Protein AF-0000000074023210 (afdb_homodimer)

Nearest PDB structures (foldseek):
  3cjd-assembly1_A  TM=9.613E-01  e=3.964E-14  Jannaschia sp. CCS1
  3cjd-assembly1_B  TM=9.545E-01  e=5.756E-14  Jannaschia sp. CCS1
  3on2-assembly3_C  TM=7.967E-01  e=5.246E-06  Rhodococcus jostii RHA1
  2f07-assembly1_B  TM=7.717E-01  e=1.251E-04  Bacillus subtilis subsp. subtilis str. 168
  7n4z-assembly2_B  TM=6.404E-01  e=1.139E-04  Salmonella enterica subsp. enterica serovar Typhimurium

pLDDT: mean 90.9, std 11.93, range [29.55, 98.38]

Secondary structure (DSSP, 8-state):
-HHHHHHHHHHHHHHHHHHHHHHHHHH-GGG--HHHHHHHHTS-HHHHHHHSSSHHHHHHHHHHHHHHHHHHHHHHHHHTS-S-HHHHHHHHHHHHHHHHHHTHHHHHHHHH----TTPPPPHHHHHHHHHHHHHHHHHHHHH-TTS-HHHHHHHHHHHHHHHHHHHHHHHSTTT----GGGHHHHHHHHHHHHH------/-HHHHHHHHHHHHHHHHHHHHHHHHHH-GGG--HHHHHHHHTS-HHHHHHHSSSHHHHHHHHHHHHHHHHHHHHHHHHHTS-S-HHHHHHHHHHHHHHHHHHTHHHHHHHHH----TTPPPPHHHHHHHHHHHHHHHHHHHHH-TTS-HHHHHHHHHHHHHHHHHHHHHHHSTTTS---GGGHHHHHHHHHHHHH------

Solvent-accessible surface area (backbone atoms only — not comparable to full-atom values): 21715 Å² total; per-residue (Å²): 106,75,62,55,56,51,50,51,49,51,51,48,46,52,48,47,37,53,52,48,42,52,44,20,51,75,63,22,55,92,64,66,45,66,67,60,49,19,59,76,62,71,50,58,60,66,53,52,42,71,70,25,84,42,69,62,57,45,49,50,53,33,39,51,53,49,48,50,53,50,48,50,48,29,52,59,49,52,72,81,44,64,87,49,41,65,55,40,54,42,44,37,50,44,36,49,44,53,47,37,68,76,36,40,35,52,48,47,37,67,72,61,63,81,66,63,86,91,50,73,74,54,67,74,59,51,49,57,57,49,55,54,47,51,67,49,38,54,35,45,50,68,73,44,65,84,54,50,73,66,54,44,53,45,48,36,52,32,49,50,25,18,52,48,16,38,44,53,38,34,71,37,71,74,67,55,84,46,58,67,84,47,48,59,55,32,52,42,52,53,51,53,31,36,59,39,57,50,54,78,121,107,75,62,56,55,50,49,51,49,52,52,48,46,53,46,48,37,55,52,48,42,52,44,20,51,74,64,22,56,92,64,68,46,66,65,60,48,17,59,75,61,72,49,56,60,66,54,52,43,71,70,25,85,44,70,61,57,44,49,51,56,33,39,51,53,49,47,50,53,50,47,49,47,31,53,59,48,50,70,82,43,64,88,48,42,65,56,41,53,43,44,36,50,44,35,48,45,51,47,38,68,76,36,41,35,51,49,48,39,66,71,60,62,81,64,64,86,91,49,73,73,55,68,73,59,51,49,57,56,50,57,55,48,51,68,49,38,55,34,45,49,68,74,43,65,84,54,50,72,67,54,45,53,44,48,36,53,33,50,51,24,18,54,48,17,38,45,50,40,34,69,38,72,74,65,60,84,48,57,65,86,47,47,60,56,31,53,41,52,54,51,51,32,37,60,41,58,49,55,79,120

Radius of gyration: 23.67 Å; Cα contacts (8 Å, |Δi|>4): 442; chains: 2; bounding box: 84×63×40 Å

InterPro domains:
  IPR001647 DNA-binding HTH domain, TetR-type [PS50977] (10-70)
  IPR009057 Homedomain-like superfamily [SSF46689] (5-82)
  IPR036271 Tetracyclin repressor-like, C-terminal domain superfamily [SSF48498] (84-194)

Foldseek 3Di:
DVVVVVVVLVVLLVLLLVQQLVCLQVPAPVPDDLVVSCVSSVHDSVSCCVSPVDVLRSLLVNLLVLLVVLVVQLVVQQPPFDPQLLRSQLSSLVSNLVSCLVRVRSNVSNPPRDDPPPDDDDPVSVVSVVVSLVSQLVSLCVLCVPDDPVRSSVVSVVLVVVSVVLSVQQSVVVHDPDHSVCSSVVNSVVSVVVSPPPPPD/DVVVVVVVLVVLLVLLLVLQLVCLQVPAPVPDDLVVSCVSSVHDSVSCCVSPVDVLRSLLVNLLVLLVVLVVQLVVQQPPFDPQLLRSQLSSLVSNLVSCLVRVRSNVSNPPRDDPPPDDDDPVSVVSVVVSLVSNLVSLCVLCVPDDPVRSSVVSVVLVVVSVVLSVQQSVVPHDPDHSVCSSVVNSVVSVVVSPDPPPD

Organism: NCBI:txid1655543

Sequence (402 aa):
MAGKVELRRAALRDTLIEHAERRITSDGLKNLRARDLAKDAGCALGAIYNVFGDLNDLVLAVNARTFKRLGAAVAESLADAPQDATQQLIVMSHAYHHFASQNFNAWRALFDIERPAGEAAPDWYLQEMGQLFAYIDAPLSVIFPDHSAENRALLTKALFSSVHGIVLLGLDEASAGVPAAQLDEMISLILNHLASSPQISMAGKVELRRAALRDTLIEHAERRITSDGLKNLRARDLAKDAGCALGAIYNVFGDLNDLVLAVNARTFKRLGAAVAESLADAPQDATQQLIVMSHAYHHFASQNFNAWRALFDIERPAGEAAPDWYLQEMGQLFAYIDAPLSVIFPDHSAENRALLTKALFSSVHGIVLLGLDEASAGVPAAQLDEMISLILNHLASSPQIS

Structure (mmCIF, N/CA/C/O backbone):
data_AF-0000000074023210-model_v1
#
loop_
_entity.id
_entity.type
_entity.pdbx_description
1 polymer 'HTH-type transcriptional regulator BetI'
#
loop_
_atom_site.group_PDB
_atom_site.id
_atom_site.type_symbol
_atom_site.label_atom_id
_atom_site.label_alt_id
_atom_site.label_comp_id
_atom_site.label_asym_id
_atom_site.label_entity_id
_atom_site.label_seq_id
_atom_site.pdbx_PDB_ins_code
_atom_site.Cartn_x
_atom_site.Cartn_y
_atom_site.Cartn_z
_atom_site.occupancy
_atom_site.B_iso_or_equiv
_atom_site.auth_seq_id
_atom_site.auth_comp_id
_atom_site.auth_asym_id
_atom_site.auth_atom_id
_atom_site.pdbx_PDB_model_num
ATOM 1 N N . MET A 1 1 ? -42.719 19.031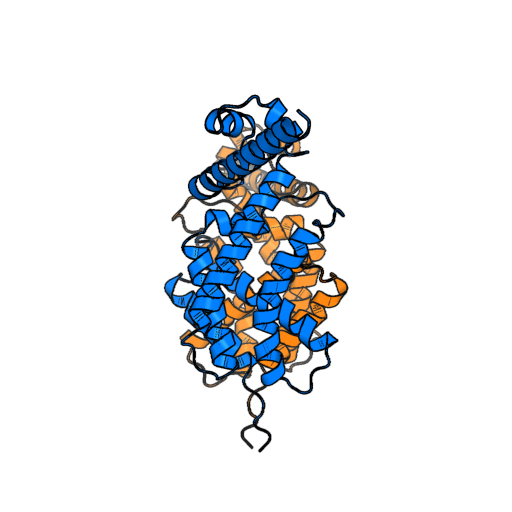 15.016 1 61.22 1 MET A N 1
ATOM 2 C CA . MET A 1 1 ? -41.5 19.781 15.266 1 61.22 1 MET A CA 1
ATOM 3 C C . MET A 1 1 ? -40.281 18.875 15.242 1 61.22 1 MET A C 1
ATOM 5 O O . MET A 1 1 ? -39.281 19.188 14.594 1 61.22 1 MET A O 1
ATOM 9 N N . ALA A 1 2 ? -40.531 17.594 16 1 67.81 2 ALA A N 1
ATOM 10 C CA . ALA A 1 2 ? -39.469 16.594 16.047 1 67.81 2 ALA A CA 1
ATOM 11 C C . ALA A 1 2 ? -39.094 16.109 14.641 1 67.81 2 ALA A C 1
ATOM 13 O O . ALA A 1 2 ? -37.938 15.969 14.305 1 67.81 2 ALA A O 1
ATOM 14 N N . GLY A 1 3 ? -40.094 16.219 13.766 1 77.06 3 GLY A N 1
ATOM 15 C CA . GLY A 1 3 ? -39.938 15.727 12.406 1 77.06 3 GLY A CA 1
ATOM 16 C C . GLY A 1 3 ? -39.156 16.672 11.508 1 77.06 3 GLY A C 1
ATOM 17 O O . GLY A 1 3 ? -38.312 16.219 10.727 1 77.06 3 GLY A O 1
ATOM 18 N N . LYS A 1 4 ? -39.438 17.859 11.773 1 89.38 4 LYS A N 1
ATOM 19 C CA . LYS A 1 4 ? -38.781 18.875 10.953 1 89.38 4 LYS A CA 1
ATOM 20 C C . LYS A 1 4 ? -37.281 18.969 11.281 1 89.38 4 LYS A C 1
ATOM 22 O O . LYS A 1 4 ? -36.469 19.125 10.383 1 89.38 4 LYS A O 1
ATOM 27 N N . VAL A 1 5 ? -36.938 18.984 12.633 1 87.31 5 VAL A N 1
ATOM 28 C CA . VAL A 1 5 ? -35.562 19.047 13.086 1 87.31 5 VAL A CA 1
ATOM 29 C C . VAL A 1 5 ? -34.75 17.875 12.508 1 87.31 5 VAL A C 1
ATOM 31 O O . VAL A 1 5 ? -33.625 18.047 12.047 1 87.31 5 VAL A O 1
ATOM 34 N N . GLU A 1 6 ? -35.375 16.719 12.555 1 89.88 6 GLU A N 1
ATOM 35 C CA . GLU A 1 6 ? -34.75 15.516 12.016 1 89.88 6 GLU A CA 1
ATOM 36 C C . GLU A 1 6 ? -34.531 15.641 10.508 1 89.88 6 GLU A C 1
ATOM 38 O O . GLU A 1 6 ? -33.5 15.195 10 1 89.88 6 GLU A O 1
ATOM 43 N N . LEU A 1 7 ? -35.5 16.172 9.82 1 91.56 7 LEU A N 1
ATOM 44 C CA . LEU A 1 7 ? -35.375 16.375 8.383 1 91.56 7 LEU A CA 1
ATOM 45 C C . LEU A 1 7 ? -34.25 17.359 8.055 1 91.56 7 LEU A C 1
ATOM 47 O O . LEU A 1 7 ? -33.5 17.156 7.09 1 91.56 7 LEU A O 1
ATOM 51 N N . ARG A 1 8 ? -34.219 18.391 8.844 1 91.12 8 ARG A N 1
ATOM 52 C CA . ARG A 1 8 ? -33.156 19.391 8.648 1 91.12 8 ARG A CA 1
ATOM 53 C C . ARG A 1 8 ? -31.797 18.781 8.898 1 91.12 8 ARG A C 1
ATOM 55 O O . ARG A 1 8 ? -30.844 19.062 8.172 1 91.12 8 ARG A O 1
ATOM 62 N N . ARG A 1 9 ? -31.703 18.016 9.938 1 92.94 9 ARG A N 1
ATOM 63 C CA . ARG A 1 9 ? -30.438 17.344 10.266 1 92.94 9 ARG A CA 1
ATOM 64 C C . ARG A 1 9 ? -30.031 16.391 9.148 1 92.94 9 ARG A C 1
ATOM 66 O O . ARG A 1 9 ? -28.844 16.344 8.781 1 92.94 9 ARG A O 1
ATOM 73 N N . ALA A 1 10 ? -30.984 15.711 8.672 1 93.94 10 ALA A N 1
ATOM 74 C CA . ALA A 1 10 ? -30.719 14.773 7.586 1 93.94 10 ALA A CA 1
ATOM 75 C C . ALA A 1 10 ? -30.266 15.508 6.324 1 93.94 10 ALA A C 1
ATOM 77 O O . ALA A 1 10 ? -29.359 15.055 5.629 1 93.94 10 ALA A O 1
ATOM 78 N N . ALA A 1 11 ? -30.891 16.547 6.039 1 95.25 11 ALA A N 1
ATOM 79 C CA . ALA A 1 11 ? -30.516 17.344 4.871 1 95.25 11 ALA A CA 1
ATOM 80 C C . ALA A 1 11 ? -29.109 17.891 5.008 1 95.25 11 ALA A C 1
ATOM 82 O O . ALA A 1 11 ? -28.328 17.891 4.047 1 95.25 11 ALA A O 1
ATOM 83 N N . LEU A 1 12 ? -28.781 18.359 6.191 1 96.31 12 LEU A N 1
ATOM 84 C CA . LEU A 1 12 ? -27.438 18.891 6.43 1 96.31 12 LEU A CA 1
ATOM 85 C C . LEU A 1 12 ? -26.406 17.781 6.332 1 96.31 12 LEU A C 1
ATOM 87 O O . LEU A 1 12 ? -25.297 18 5.828 1 96.31 12 LEU A O 1
ATOM 91 N N . ARG A 1 13 ? -26.75 16.672 6.867 1 96.88 13 ARG A N 1
ATOM 92 C CA . ARG A 1 13 ? -25.859 15.523 6.758 1 96.88 13 ARG A CA 1
ATOM 93 C C . ARG A 1 13 ? -25.5 15.25 5.305 1 96.88 13 ARG A C 1
ATOM 95 O O . ARG A 1 13 ? -24.312 15.109 4.977 1 96.88 13 ARG A O 1
ATOM 102 N N . ASP A 1 14 ? -26.438 15.195 4.457 1 97.25 14 ASP A N 1
ATOM 103 C CA . ASP A 1 14 ? -26.203 14.93 3.041 1 97.25 14 ASP A CA 1
ATOM 104 C C . ASP A 1 14 ? -25.375 16.031 2.4 1 97.25 14 ASP A C 1
ATOM 106 O O . ASP A 1 14 ? -24.469 15.766 1.605 1 97.25 14 ASP A O 1
ATOM 110 N N . THR A 1 15 ? -25.688 17.203 2.766 1 97.62 15 THR A N 1
ATOM 111 C CA . THR A 1 15 ? -24.969 18.359 2.246 1 97.62 15 THR A CA 1
ATOM 112 C C . THR A 1 15 ? -23.5 18.297 2.633 1 97.62 15 THR A C 1
ATOM 114 O O . THR A 1 15 ? -22.609 18.516 1.796 1 97.62 15 THR A O 1
ATOM 117 N N . LEU A 1 16 ? -23.25 17.938 3.863 1 97.94 16 LEU A N 1
ATOM 118 C CA . LEU A 1 16 ? -21.875 17.844 4.359 1 97.94 16 LEU A CA 1
ATOM 119 C C . LEU A 1 16 ? -21.109 16.734 3.645 1 97.94 16 LEU A C 1
ATOM 121 O O . LEU A 1 16 ? -19.953 16.906 3.279 1 97.94 16 LEU A O 1
ATOM 125 N N . ILE A 1 17 ? -21.766 15.641 3.441 1 98.06 17 ILE A N 1
ATOM 126 C CA . ILE A 1 17 ? -21.141 14.516 2.756 1 98.06 17 ILE A CA 1
ATOM 127 C C . ILE A 1 17 ? -20.766 14.922 1.329 1 98.06 17 ILE A C 1
ATOM 129 O O . ILE A 1 17 ? -19.656 14.656 0.867 1 98.06 17 ILE A O 1
ATOM 133 N N . GLU A 1 18 ? -21.656 15.602 0.635 1 98.12 18 GLU A N 1
ATOM 134 C CA . GLU A 1 18 ? -21.438 16.016 -0.747 1 98.12 18 GLU A CA 1
ATOM 135 C C . GLU A 1 18 ? -20.266 16.984 -0.853 1 98.12 18 GLU A C 1
ATOM 137 O O . GLU A 1 18 ? -19.391 16.812 -1.711 1 98.12 18 GLU A O 1
ATOM 142 N N . HIS A 1 19 ? -20.203 17.922 0.01 1 98.25 19 HIS A N 1
ATOM 143 C CA . HIS A 1 19 ? -19.141 18.906 -0.029 1 98.25 19 HIS A CA 1
ATOM 144 C C . HIS A 1 19 ? -17.797 18.281 0.373 1 98.25 19 HIS A C 1
ATOM 146 O O . HIS A 1 19 ? -16.766 18.609 -0.203 1 98.25 19 HIS A O 1
ATOM 152 N N . ALA A 1 20 ? -17.844 17.453 1.388 1 98.38 20 ALA A N 1
ATOM 153 C CA . ALA A 1 20 ? -16.625 16.766 1.791 1 98.38 20 ALA A CA 1
ATOM 154 C C . ALA A 1 20 ? -16.078 15.906 0.654 1 98.38 20 ALA A C 1
ATOM 156 O O . ALA A 1 20 ? -14.875 15.883 0.406 1 98.38 20 ALA A O 1
ATOM 157 N N . GLU A 1 21 ? -16.969 15.18 0.034 1 98.31 21 GLU A N 1
ATOM 158 C CA . GLU A 1 21 ? -16.562 14.359 -1.102 1 98.31 21 GLU A CA 1
ATOM 159 C C . GLU A 1 21 ? -15.914 15.195 -2.191 1 98.31 21 GLU A C 1
ATOM 161 O O . GLU A 1 21 ? -14.891 14.805 -2.752 1 98.31 21 GLU A O 1
ATOM 166 N N . ARG A 1 22 ? -16.469 16.328 -2.51 1 98 22 ARG A N 1
ATOM 167 C CA . ARG A 1 22 ? -15.922 17.219 -3.52 1 98 22 ARG A CA 1
ATOM 168 C C . ARG A 1 22 ? -14.523 17.703 -3.123 1 98 22 ARG A C 1
ATOM 170 O O . ARG A 1 22 ? -13.609 17.703 -3.947 1 98 22 ARG A O 1
ATOM 177 N N . ARG A 1 23 ? -14.398 18.062 -1.892 1 97.94 23 ARG A N 1
ATOM 178 C CA . ARG A 1 23 ? -13.102 18.547 -1.42 1 97.94 23 ARG A CA 1
ATOM 179 C C . ARG A 1 23 ? -12.062 17.422 -1.439 1 97.94 23 ARG A C 1
ATOM 181 O O . ARG A 1 23 ? -10.93 17.625 -1.896 1 97.94 23 ARG A O 1
ATOM 188 N N . ILE A 1 24 ? -12.445 16.281 -0.994 1 98 24 ILE A N 1
ATOM 189 C CA . ILE A 1 24 ? -11.523 15.164 -0.961 1 98 24 ILE A CA 1
ATOM 190 C C . ILE A 1 24 ? -11.109 14.789 -2.383 1 98 24 ILE A C 1
ATOM 192 O O . ILE A 1 24 ? -9.93 14.547 -2.65 1 98 24 ILE A O 1
ATOM 196 N N . THR A 1 25 ? -12.07 14.758 -3.26 1 97.75 25 THR A N 1
ATOM 197 C CA . THR A 1 25 ? -11.812 14.398 -4.648 1 97.75 25 THR A CA 1
ATOM 198 C C . THR A 1 25 ? -10.883 15.422 -5.305 1 97.75 25 THR A C 1
ATOM 200 O O . THR A 1 25 ? -9.977 15.047 -6.059 1 97.75 25 THR A O 1
ATOM 203 N N . SER A 1 26 ? -11.07 16.656 -5.012 1 96.81 26 SER A N 1
ATOM 204 C CA . SER A 1 26 ? -10.312 17.734 -5.656 1 96.81 26 SER A CA 1
ATOM 205 C C . SER A 1 26 ? -8.938 17.906 -5.02 1 96.81 26 SER A C 1
ATOM 207 O O . SER A 1 26 ? -7.934 18.016 -5.723 1 96.81 26 SER A O 1
ATOM 209 N N . ASP A 1 27 ? -8.906 17.812 -3.625 1 96 27 ASP A N 1
ATOM 210 C CA . ASP A 1 27 ? -7.707 18.297 -2.943 1 96 27 ASP A CA 1
ATOM 211 C C . ASP A 1 27 ? -7.051 17.188 -2.131 1 96 27 ASP A C 1
ATOM 213 O O . ASP A 1 27 ? -5.949 17.359 -1.605 1 96 27 ASP A O 1
ATOM 217 N N . GLY A 1 28 ? -7.672 16.062 -2.051 1 96.94 28 GLY A N 1
ATOM 218 C CA . GLY A 1 28 ? -7.152 14.992 -1.218 1 96.94 28 GLY A CA 1
ATOM 219 C C . GLY A 1 28 ? -7.609 15.078 0.226 1 96.94 28 GLY A C 1
ATOM 220 O O . GLY A 1 28 ? -7.895 16.172 0.725 1 96.94 28 GLY A O 1
ATOM 221 N N . LEU A 1 29 ? -7.609 13.961 0.93 1 96.75 29 LEU A N 1
ATOM 222 C CA . LEU A 1 29 ? -8.117 13.859 2.293 1 96.75 29 LEU A CA 1
ATOM 223 C C . LEU A 1 29 ? -7.32 14.742 3.242 1 96.75 29 LEU A C 1
ATOM 225 O O . LEU A 1 29 ? -7.887 15.359 4.148 1 96.75 29 LEU A O 1
ATOM 229 N N . LYS A 1 30 ? -6.039 14.828 3.051 1 92.19 30 LYS A N 1
ATOM 230 C CA . LYS A 1 30 ? -5.148 15.555 3.953 1 92.19 30 LYS A CA 1
ATOM 231 C C . LYS A 1 30 ? -5.496 17.031 3.994 1 92.19 30 LYS A C 1
ATOM 233 O O . LYS A 1 30 ? -5.105 17.75 4.922 1 92.19 30 LYS A O 1
ATOM 238 N N . ASN A 1 31 ? -6.219 17.484 3.082 1 95.12 31 ASN A N 1
ATOM 239 C CA . ASN A 1 31 ? -6.527 18.906 2.984 1 95.12 31 ASN A CA 1
ATOM 240 C C . ASN A 1 31 ? -7.961 19.203 3.414 1 95.12 31 ASN A C 1
ATOM 242 O O . ASN A 1 31 ? -8.422 20.344 3.312 1 95.12 31 ASN A O 1
ATOM 246 N N . LEU A 1 32 ? -8.688 18.234 3.873 1 96.88 32 LEU A N 1
ATOM 247 C CA . LEU A 1 32 ? -10.039 18.453 4.367 1 96.88 32 LEU A CA 1
ATOM 248 C C . LEU A 1 32 ? -10.016 19.156 5.719 1 96.88 32 LEU A C 1
ATOM 250 O O . LEU A 1 32 ? -9.406 18.672 6.672 1 96.88 32 LEU A O 1
ATOM 254 N N . ARG A 1 33 ? -10.648 20.312 5.773 1 96.56 33 ARG A N 1
ATOM 255 C CA . ARG A 1 33 ? -10.75 21.094 7.004 1 96.56 33 ARG A CA 1
ATOM 256 C C . ARG A 1 33 ? -12.211 21.375 7.348 1 96.56 33 ARG A C 1
ATOM 258 O O . ARG A 1 33 ? -12.984 21.797 6.484 1 96.56 33 ARG A O 1
ATOM 265 N N . ALA A 1 34 ? -12.523 21.219 8.578 1 96.56 34 ALA A N 1
ATOM 266 C CA . ALA A 1 34 ? -13.898 21.438 9.047 1 96.56 34 ALA A CA 1
ATOM 267 C C . ALA A 1 34 ? -14.352 22.859 8.781 1 96.56 34 ALA A C 1
ATOM 269 O O . ALA A 1 34 ? -15.492 23.094 8.367 1 96.56 34 ALA A O 1
ATOM 270 N N . ARG A 1 35 ? -13.477 23.766 9.016 1 97.06 35 ARG A N 1
ATOM 271 C CA . ARG A 1 35 ? -13.836 25.172 8.844 1 97.06 35 ARG A CA 1
ATOM 272 C C . ARG A 1 35 ? -14.18 25.469 7.383 1 97.06 35 ARG A C 1
ATOM 274 O O . ARG A 1 35 ? -15.164 26.156 7.098 1 97.06 35 ARG A O 1
ATOM 281 N N . ASP A 1 36 ? -13.367 24.953 6.477 1 97.31 36 ASP A N 1
ATOM 282 C CA . ASP A 1 36 ? -13.625 25.141 5.051 1 97.31 36 ASP A CA 1
ATOM 283 C C . ASP A 1 36 ? -14.922 24.438 4.633 1 97.31 36 ASP A C 1
ATOM 285 O O . ASP A 1 36 ? -15.695 24.984 3.842 1 97.31 36 ASP A O 1
ATOM 289 N N . LEU A 1 37 ? -15.102 23.328 5.172 1 96.94 37 LEU A N 1
ATOM 290 C CA . LEU A 1 37 ? -16.297 22.562 4.867 1 96.94 37 LEU A CA 1
ATOM 291 C C . LEU A 1 37 ? -17.547 23.297 5.328 1 96.94 37 LEU A C 1
ATOM 293 O O . LEU A 1 37 ? -18.547 23.344 4.609 1 96.94 37 LEU A O 1
ATOM 297 N N . ALA A 1 38 ? -17.531 23.828 6.512 1 97.38 38 ALA A N 1
ATOM 298 C CA . ALA A 1 38 ? -18.641 24.609 7.039 1 97.38 38 ALA A CA 1
ATOM 299 C C . ALA A 1 38 ? -18.984 25.781 6.121 1 97.38 38 ALA A C 1
ATOM 301 O O . ALA A 1 38 ? -20.156 26.031 5.832 1 97.38 38 ALA A O 1
ATOM 302 N N . LYS A 1 39 ? -17.953 26.375 5.672 1 97.62 39 LYS A N 1
ATOM 303 C CA . LYS A 1 39 ? -18.125 27.5 4.75 1 97.62 39 LYS A CA 1
ATOM 304 C C . LYS A 1 39 ? -18.812 27.031 3.459 1 97.62 39 LYS A C 1
ATOM 306 O O . LYS A 1 39 ? -19.766 27.656 3.008 1 97.62 39 LYS A O 1
ATOM 311 N N . ASP A 1 40 ? -18.359 26 2.885 1 96.75 40 ASP A N 1
ATOM 312 C CA . ASP A 1 40 ? -18.922 25.453 1.658 1 96.75 40 ASP A CA 1
ATOM 313 C C . ASP A 1 40 ? -20.391 25.109 1.85 1 96.75 40 ASP A C 1
ATOM 315 O O . ASP A 1 40 ? -21.219 25.344 0.963 1 96.75 40 ASP A O 1
ATOM 319 N N . ALA A 1 41 ? -20.719 24.516 3.006 1 96.62 41 ALA A N 1
ATOM 320 C CA . ALA A 1 41 ? -22.062 23.984 3.275 1 96.62 41 ALA A CA 1
ATOM 321 C C . ALA A 1 41 ? -22.984 25.078 3.783 1 96.62 41 ALA A C 1
ATOM 323 O O . ALA A 1 41 ? -24.203 24.875 3.914 1 96.62 41 ALA A O 1
ATOM 324 N N . GLY A 1 42 ? -22.438 26.219 4.098 1 97 42 GLY A N 1
ATOM 325 C CA . GLY A 1 42 ? -23.234 27.328 4.602 1 97 42 GLY A CA 1
ATOM 326 C C . GLY A 1 42 ? -23.781 27.094 5.996 1 97 42 GLY A C 1
ATOM 327 O O . GLY A 1 42 ? -24.938 27.422 6.281 1 97 42 GLY A O 1
ATOM 328 N N . CYS A 1 43 ? -23.016 26.453 6.809 1 96.5 43 CYS A N 1
ATOM 329 C CA . CYS A 1 43 ? -23.453 26.172 8.172 1 96.5 43 CYS A CA 1
ATOM 330 C C . CYS A 1 43 ? -22.375 26.562 9.18 1 96.5 43 CYS A C 1
ATOM 332 O O . CYS A 1 43 ? -21.266 26.906 8.797 1 96.5 43 CYS A O 1
ATOM 334 N N . ALA A 1 44 ? -22.812 26.547 10.477 1 95.88 44 ALA A N 1
ATOM 335 C CA . ALA A 1 44 ? -21.859 26.797 11.547 1 95.88 44 ALA A CA 1
ATOM 336 C C . ALA A 1 44 ? -20.922 25.609 11.734 1 95.88 44 ALA A C 1
ATOM 338 O O . ALA A 1 44 ? -21.312 24.453 11.516 1 95.88 44 ALA A O 1
ATOM 339 N N . LEU A 1 45 ? -19.656 25.922 12.141 1 95.44 45 LEU A N 1
ATOM 340 C CA . LEU A 1 45 ? -18.672 24.875 12.414 1 95.44 45 LEU A CA 1
ATOM 341 C C . LEU A 1 45 ? -19.25 23.828 13.375 1 95.44 45 LEU A C 1
ATOM 343 O O . LEU A 1 45 ? -19.109 22.625 13.148 1 95.44 45 LEU A O 1
ATOM 347 N N . GLY A 1 46 ? -19.891 24.297 14.398 1 95.38 46 GLY A N 1
ATOM 348 C CA . GLY A 1 46 ? -20.469 23.422 15.406 1 95.38 46 GLY A CA 1
ATOM 349 C C . GLY A 1 46 ? -21.531 22.5 14.852 1 95.38 46 GLY A C 1
ATOM 350 O O . GLY A 1 46 ? -21.719 21.391 15.367 1 95.38 46 GLY A O 1
ATOM 351 N N . ALA A 1 47 ? -22.219 22.906 13.867 1 95.25 47 ALA A N 1
ATOM 352 C CA . ALA A 1 47 ? -23.281 22.094 13.258 1 95.25 47 ALA A CA 1
ATOM 353 C C . ALA A 1 47 ? -22.719 20.828 12.648 1 95.25 47 ALA A C 1
ATOM 355 O O . ALA A 1 47 ? -23.391 19.781 12.625 1 95.25 47 ALA A O 1
ATOM 356 N N . ILE A 1 48 ? -21.469 20.875 12.117 1 95.62 48 ILE A N 1
ATOM 357 C CA . ILE A 1 48 ? -20.812 19.688 11.578 1 95.62 48 ILE A CA 1
ATOM 358 C C . ILE A 1 48 ? -20.688 18.625 12.672 1 95.62 48 ILE A C 1
ATOM 360 O O . ILE A 1 48 ? -21.016 17.453 12.445 1 95.62 48 ILE A O 1
ATOM 364 N N . TYR A 1 49 ? -20.328 19.031 13.82 1 94.31 49 TYR A N 1
ATOM 365 C CA . TYR A 1 49 ? -20.062 18.109 14.922 1 94.31 49 TYR A CA 1
ATOM 366 C C . TYR A 1 49 ? -21.375 17.625 15.547 1 94.31 49 TYR A C 1
ATOM 368 O O . TYR A 1 49 ? -21.422 16.562 16.156 1 94.31 49 TYR A O 1
ATOM 376 N N . ASN A 1 50 ? -22.406 18.469 15.375 1 94.12 50 ASN A N 1
ATOM 377 C CA . ASN A 1 50 ? -23.734 18.031 15.789 1 94.12 50 ASN A CA 1
ATOM 378 C C . ASN A 1 50 ? -24.25 16.891 14.914 1 94.12 50 ASN A C 1
ATOM 380 O O . ASN A 1 50 ? -24.906 15.984 15.398 1 94.12 50 ASN A O 1
ATOM 384 N N . VAL A 1 51 ? -23.922 17.016 13.664 1 95.5 51 VAL A N 1
ATOM 385 C CA . VAL A 1 51 ? -24.375 16.016 12.703 1 95.5 51 VAL A CA 1
ATOM 386 C C . VAL A 1 51 ? -23.469 14.797 12.758 1 95.5 51 VAL A C 1
ATOM 388 O O . VAL A 1 51 ? -23.938 13.656 12.766 1 95.5 51 VAL A O 1
ATOM 391 N N . PHE A 1 52 ? -22.172 15.258 12.742 1 94.31 52 PHE A N 1
ATOM 392 C CA . PHE A 1 52 ? -21.141 14.219 12.805 1 94.31 52 PHE A CA 1
ATOM 393 C C . PHE A 1 52 ? -20.328 14.344 14.086 1 94.31 52 PHE A C 1
ATOM 395 O O . PHE A 1 52 ? -20.016 15.453 14.531 1 94.31 52 PHE A O 1
ATOM 402 N N . GLY A 1 53 ? -20.219 13.391 14.898 1 89.25 53 GLY A N 1
ATOM 403 C CA . GLY A 1 53 ? -19.406 13.398 16.109 1 89.25 53 GLY A CA 1
ATOM 404 C C . GLY A 1 53 ? -18 13.922 15.867 1 89.25 53 GLY A C 1
ATOM 405 O O . GLY A 1 53 ? -17.484 14.711 16.672 1 89.25 53 GLY A O 1
ATOM 406 N N . ASP A 1 54 ? -17.344 13.594 14.812 1 90.44 54 ASP A N 1
ATOM 407 C CA . ASP A 1 54 ? -16.047 14.109 14.406 1 90.44 54 ASP A CA 1
ATOM 408 C C . ASP A 1 54 ? -15.859 14.023 12.898 1 90.44 54 ASP A C 1
ATOM 410 O O . ASP A 1 54 ? -16.719 13.492 12.188 1 90.44 54 ASP A O 1
ATOM 414 N N . LEU A 1 55 ? -14.805 14.562 12.445 1 92.94 55 LEU A N 1
ATOM 415 C CA . LEU A 1 55 ? -14.547 14.664 11.016 1 92.94 55 LEU A CA 1
ATOM 416 C C . LEU A 1 55 ? -14.32 13.281 10.414 1 92.94 55 LEU A C 1
ATOM 418 O O . LEU A 1 55 ? -14.672 13.039 9.25 1 92.94 55 LEU A O 1
ATOM 422 N N . ASN A 1 56 ? -13.766 12.406 11.172 1 92.69 56 ASN A N 1
ATOM 423 C CA . ASN A 1 56 ? -13.523 11.055 10.68 1 92.69 56 ASN A CA 1
ATOM 424 C C . ASN A 1 56 ? -14.828 10.336 10.344 1 92.69 56 ASN A C 1
ATOM 426 O O . ASN A 1 56 ? -14.891 9.57 9.383 1 92.69 56 ASN A O 1
ATOM 430 N N . ASP A 1 57 ? -15.812 10.562 11.164 1 92.94 57 ASP A N 1
ATOM 431 C CA . ASP A 1 57 ? -17.109 9.969 10.875 1 92.94 57 ASP A CA 1
ATOM 432 C C . ASP A 1 57 ? -17.656 10.469 9.539 1 92.94 57 ASP A C 1
ATOM 434 O O . ASP A 1 57 ? -18.281 9.703 8.805 1 92.94 57 ASP A O 1
ATOM 438 N N . LEU A 1 58 ? -17.484 11.695 9.336 1 95.81 58 LEU A N 1
ATOM 439 C CA . LEU A 1 58 ? -17.891 12.266 8.055 1 95.81 58 LEU A CA 1
ATOM 440 C C . LEU A 1 58 ? -17.109 11.633 6.906 1 95.81 58 LEU A C 1
ATOM 442 O O . LEU A 1 58 ? -17.688 11.273 5.879 1 95.81 58 LEU A O 1
ATOM 446 N N . VAL A 1 59 ? -15.836 11.422 7.051 1 96.62 59 VAL A N 1
ATOM 447 C CA . VAL A 1 59 ? -14.984 10.828 6.023 1 96.62 59 VAL A CA 1
ATOM 448 C C . VAL A 1 59 ? -15.43 9.391 5.758 1 96.62 59 VAL A C 1
ATOM 450 O O . VAL A 1 59 ? -15.453 8.945 4.609 1 96.62 59 VAL A O 1
ATOM 453 N N . LEU A 1 60 ? -15.789 8.711 6.816 1 94.69 60 LEU A N 1
ATOM 454 C CA . LEU A 1 60 ? -16.297 7.352 6.637 1 94.69 60 LEU A CA 1
ATOM 455 C C . LEU A 1 60 ? -17.531 7.344 5.742 1 94.69 60 LEU A C 1
ATOM 457 O O . LEU A 1 60 ? -17.703 6.445 4.914 1 94.69 60 LEU A O 1
ATOM 461 N N . ALA A 1 61 ? -18.359 8.297 5.965 1 95.56 61 ALA A N 1
ATOM 462 C CA . ALA A 1 61 ? -19.562 8.391 5.141 1 95.56 61 ALA A CA 1
ATOM 463 C C . ALA A 1 61 ? -19.219 8.664 3.682 1 95.56 61 ALA A C 1
ATOM 465 O O . ALA A 1 61 ? -19.812 8.078 2.773 1 95.56 61 ALA A O 1
ATOM 466 N N . VAL A 1 62 ? -18.281 9.523 3.441 1 97.38 62 VAL A N 1
ATOM 467 C CA . VAL A 1 62 ? -17.797 9.789 2.09 1 97.38 62 VAL A CA 1
ATOM 468 C C . VAL A 1 62 ? -17.203 8.516 1.495 1 97.38 62 VAL A C 1
ATOM 470 O O . VAL A 1 62 ? -17.484 8.164 0.35 1 97.38 62 VAL A O 1
ATOM 473 N N . ASN A 1 63 ? -16.375 7.824 2.25 1 96.69 63 ASN A N 1
ATOM 474 C CA . ASN A 1 63 ? -15.734 6.594 1.803 1 96.69 63 ASN A CA 1
ATOM 475 C C . ASN A 1 63 ? -16.75 5.52 1.449 1 96.69 63 ASN A C 1
ATOM 477 O O . ASN A 1 63 ? -16.547 4.738 0.519 1 96.69 63 ASN A O 1
ATOM 481 N N . ALA A 1 64 ? -17.812 5.484 2.213 1 94.94 64 ALA A N 1
ATOM 482 C CA . ALA A 1 64 ? -18.875 4.527 1.91 1 94.94 64 ALA A CA 1
ATOM 483 C C . ALA A 1 64 ? -19.438 4.77 0.515 1 94.94 64 ALA A C 1
ATOM 485 O O . ALA A 1 64 ? -19.719 3.816 -0.221 1 94.94 64 ALA A O 1
ATOM 486 N N . ARG A 1 65 ? -19.594 6.012 0.17 1 95.56 65 ARG A N 1
ATOM 487 C CA . ARG A 1 65 ? -20.047 6.344 -1.18 1 95.56 65 ARG A CA 1
ATOM 488 C C . ARG A 1 65 ? -19.016 5.895 -2.219 1 95.56 65 ARG A C 1
ATOM 490 O O . ARG A 1 65 ? -19.391 5.406 -3.289 1 95.56 65 ARG A O 1
ATOM 497 N N . THR A 1 66 ? -17.797 6.09 -1.899 1 97.12 66 THR A N 1
ATOM 498 C CA . THR A 1 66 ? -16.734 5.672 -2.803 1 97.12 66 THR A CA 1
ATOM 499 C C . THR A 1 66 ? -16.766 4.156 -3.002 1 97.12 66 THR A C 1
ATOM 501 O O . THR A 1 66 ? -16.625 3.672 -4.125 1 97.12 66 THR A O 1
ATOM 504 N N . PHE A 1 67 ? -16.969 3.408 -1.924 1 95.44 67 PHE A N 1
ATOM 505 C CA . PHE A 1 67 ? -17.062 1.958 -2.021 1 95.44 67 PHE A CA 1
ATOM 506 C C . PHE A 1 67 ? -18.219 1.562 -2.939 1 95.44 67 PHE A C 1
ATOM 508 O O . PHE A 1 67 ? -18.094 0.637 -3.744 1 95.44 67 PHE A O 1
ATOM 515 N N . LYS A 1 68 ? -19.281 2.24 -2.793 1 95.38 68 LYS A N 1
ATOM 516 C CA . LYS A 1 68 ? -20.438 1.95 -3.627 1 95.38 68 LYS A CA 1
ATOM 517 C C . LYS A 1 68 ? -20.141 2.205 -5.102 1 95.38 68 LYS A C 1
ATOM 519 O O . LYS A 1 68 ? -20.484 1.394 -5.961 1 95.38 68 LYS A O 1
ATOM 524 N N . ARG A 1 69 ? -19.5 3.299 -5.379 1 97 69 ARG A N 1
ATOM 525 C CA . ARG A 1 69 ? -19.109 3.611 -6.754 1 97 69 ARG A CA 1
ATOM 526 C C . ARG A 1 69 ? -18.141 2.578 -7.297 1 97 69 ARG A C 1
ATOM 528 O O . ARG A 1 69 ? -18.219 2.18 -8.461 1 97 69 ARG A O 1
ATOM 535 N N . LEU A 1 70 ? -17.219 2.164 -6.473 1 97.62 70 LEU A N 1
ATOM 536 C CA . LEU A 1 70 ? -16.266 1.128 -6.863 1 97.62 70 LEU A CA 1
ATOM 537 C C . LEU A 1 70 ? -16.984 -0.184 -7.164 1 97.62 70 LEU A C 1
ATOM 539 O O . LEU A 1 70 ? -16.703 -0.83 -8.18 1 97.62 70 LEU A O 1
ATOM 543 N N . GLY A 1 71 ? -17.875 -0.569 -6.254 1 96.31 71 GLY A N 1
ATOM 544 C CA . GLY A 1 71 ? -18.672 -1.763 -6.492 1 96.31 71 GLY A CA 1
ATOM 545 C C . GLY A 1 71 ? -19.438 -1.715 -7.801 1 96.31 71 GLY A C 1
ATOM 546 O O . GLY A 1 71 ? -19.5 -2.705 -8.531 1 96.31 71 GLY A O 1
ATOM 547 N N . ALA A 1 72 ? -20.031 -0.544 -8.094 1 96.88 72 ALA A N 1
ATOM 548 C CA . ALA A 1 72 ? -20.766 -0.365 -9.344 1 96.88 72 ALA A CA 1
ATOM 549 C C . ALA A 1 72 ? -19.844 -0.502 -10.555 1 96.88 72 ALA A C 1
ATOM 551 O O . ALA A 1 72 ? -20.203 -1.115 -11.555 1 96.88 72 ALA A O 1
ATOM 552 N N . ALA A 1 73 ? -18.656 0.062 -10.477 1 97.38 73 ALA A N 1
ATOM 553 C CA . ALA A 1 73 ? -17.688 -0.033 -11.562 1 97.38 73 ALA A CA 1
ATOM 554 C C . ALA A 1 73 ? -17.281 -1.484 -11.805 1 97.38 73 ALA A C 1
ATOM 556 O O . ALA A 1 73 ? -17.172 -1.917 -12.961 1 97.38 73 ALA A O 1
ATOM 557 N N . VAL A 1 74 ? -17.078 -2.209 -10.773 1 97.06 74 VAL A N 1
ATOM 558 C CA . VAL A 1 74 ? -16.703 -3.617 -10.875 1 97.06 74 VAL A CA 1
ATOM 559 C C . VAL A 1 74 ? -17.859 -4.41 -11.492 1 97.06 74 VAL A C 1
ATOM 561 O O . VAL A 1 74 ? -17.656 -5.191 -12.422 1 97.06 74 VAL A O 1
ATOM 564 N N . ALA A 1 75 ? -19.047 -4.184 -10.969 1 96.44 75 ALA A N 1
ATOM 565 C CA . ALA A 1 75 ? -20.219 -4.875 -11.5 1 96.44 75 ALA A CA 1
ATOM 566 C C . ALA A 1 75 ? -20.391 -4.609 -12.992 1 96.44 75 ALA A C 1
ATOM 568 O O . ALA A 1 75 ? -20.656 -5.527 -13.766 1 96.44 75 ALA A O 1
ATOM 569 N N . GLU A 1 76 ? -20.25 -3.389 -13.367 1 97.38 76 GLU A N 1
ATOM 570 C CA . GLU A 1 76 ? -20.375 -3.004 -14.773 1 97.38 76 GLU A CA 1
ATOM 571 C C . GLU A 1 76 ? -19.328 -3.705 -15.633 1 97.38 76 GLU A C 1
ATOM 573 O O . GLU A 1 76 ? -19.625 -4.148 -16.75 1 97.38 76 GLU A O 1
ATOM 578 N N . SER A 1 77 ? -18.094 -3.758 -15.148 1 97.12 77 SER A N 1
ATOM 579 C CA . SER A 1 77 ? -17 -4.391 -15.898 1 97.12 77 SER A CA 1
ATOM 580 C C . SER A 1 77 ? -17.281 -5.875 -16.109 1 97.12 77 SER A C 1
ATOM 582 O O . SER A 1 77 ? -16.812 -6.461 -17.094 1 97.12 77 SER A O 1
ATOM 584 N N . LEU A 1 78 ? -18 -6.508 -15.211 1 96.69 78 LEU A N 1
ATOM 585 C CA . LEU A 1 78 ? -18.266 -7.941 -15.258 1 96.69 78 LEU A CA 1
ATOM 586 C C . LEU A 1 78 ? -19.453 -8.242 -16.172 1 96.69 78 LEU A C 1
ATOM 588 O O . LEU A 1 78 ? -19.641 -9.383 -16.609 1 96.69 78 LEU A O 1
ATOM 592 N N . ALA A 1 79 ? -20.297 -7.258 -16.422 1 95.5 79 ALA A N 1
ATOM 593 C CA . ALA A 1 79 ? -21.531 -7.457 -17.172 1 95.5 79 ALA A CA 1
ATOM 594 C C . ALA A 1 79 ? -21.25 -8.102 -18.516 1 95.5 79 ALA A C 1
ATOM 596 O O . ALA A 1 79 ? -21.984 -8.992 -18.953 1 95.5 79 ALA A O 1
ATOM 597 N N . ASP A 1 80 ? -20.188 -7.762 -19.234 1 91.06 80 ASP A N 1
ATOM 598 C CA . ASP A 1 80 ? -19.875 -8.289 -20.562 1 91.06 80 ASP A CA 1
ATOM 599 C C . ASP A 1 80 ? -18.625 -9.148 -20.547 1 91.06 80 ASP A C 1
ATOM 601 O O . ASP A 1 80 ? -18.047 -9.438 -21.594 1 91.06 80 ASP A O 1
ATOM 605 N N . ALA A 1 81 ? -18.234 -9.43 -19.344 1 93.88 81 ALA A N 1
ATOM 606 C CA . ALA A 1 81 ? -17 -10.203 -19.234 1 93.88 81 ALA A CA 1
ATOM 607 C C . ALA A 1 81 ? -17.25 -11.68 -19.547 1 93.88 81 ALA A C 1
ATOM 609 O O . ALA A 1 81 ? -18.359 -12.18 -19.344 1 93.88 81 ALA A O 1
ATOM 610 N N . PRO A 1 82 ? -16.234 -12.383 -20.078 1 92.19 82 PRO A N 1
ATOM 611 C CA . PRO A 1 82 ? -16.359 -13.836 -20.219 1 92.19 82 PRO A CA 1
ATOM 612 C C . PRO A 1 82 ? -16.719 -14.531 -18.906 1 92.19 82 PRO A C 1
ATOM 614 O O . PRO A 1 82 ? -16.375 -14.039 -17.828 1 92.19 82 PRO A O 1
ATOM 617 N N . GLN A 1 83 ? -17.391 -15.672 -18.984 1 92.31 83 GLN A N 1
ATOM 618 C CA . GLN A 1 83 ? -17.828 -16.406 -17.797 1 92.31 83 GLN A CA 1
ATOM 619 C C . GLN A 1 83 ? -16.672 -17.203 -17.203 1 92.31 83 GLN A C 1
ATOM 621 O O . GLN A 1 83 ? -16.781 -17.719 -16.094 1 92.31 83 GLN A O 1
ATOM 626 N N . ASP A 1 84 ? -15.508 -17.203 -17.828 1 96.38 84 ASP A N 1
ATOM 627 C CA . ASP A 1 84 ? -14.32 -17.859 -17.281 1 96.38 84 ASP A CA 1
ATOM 628 C C . ASP A 1 84 ? -13.883 -17.188 -15.977 1 96.38 84 ASP A C 1
ATOM 630 O O . ASP A 1 84 ? -13.688 -15.977 -15.93 1 96.38 84 ASP A O 1
ATOM 634 N N . ALA A 1 85 ? -13.742 -17.984 -14.891 1 97.19 85 ALA A N 1
ATOM 635 C CA . ALA A 1 85 ? -13.508 -17.484 -13.539 1 97.19 85 ALA A CA 1
ATOM 636 C C . ALA A 1 85 ? -12.227 -16.656 -13.477 1 97.19 85 ALA A C 1
ATOM 638 O O . ALA A 1 85 ? -12.18 -15.609 -12.828 1 97.19 85 ALA A O 1
ATOM 639 N N . THR A 1 86 ? -11.18 -17.156 -14.125 1 97 86 THR A N 1
ATOM 640 C CA . THR A 1 86 ? -9.922 -16.422 -14.133 1 97 86 THR A CA 1
ATOM 641 C C . THR A 1 86 ? -10.094 -15.078 -14.852 1 97 86 THR A C 1
ATOM 643 O O . THR A 1 86 ? -9.609 -14.047 -14.367 1 97 86 THR A O 1
ATOM 646 N N . GLN A 1 87 ? -10.781 -15.062 -15.969 1 97.25 87 GLN A N 1
ATOM 647 C CA . GLN A 1 87 ? -11.023 -13.828 -16.719 1 97.25 87 GLN A CA 1
ATOM 648 C C . GLN A 1 87 ? -11.867 -12.859 -15.898 1 97.25 87 GLN A C 1
ATOM 650 O O . GLN A 1 87 ? -11.672 -11.641 -15.977 1 97.25 87 GLN A O 1
ATOM 655 N N . GLN A 1 88 ? -12.773 -13.375 -15.156 1 97.69 88 GLN A N 1
ATOM 656 C CA . GLN A 1 88 ? -13.578 -12.516 -14.289 1 97.69 88 GLN A CA 1
ATOM 657 C C . GLN A 1 88 ? -12.703 -11.812 -13.258 1 97.69 88 GLN A C 1
ATOM 659 O O . GLN A 1 88 ? -12.859 -10.609 -13.016 1 97.69 88 GLN A O 1
ATOM 664 N N . LEU A 1 89 ? -11.75 -12.547 -12.609 1 97.62 89 LEU A N 1
ATOM 665 C CA . LEU A 1 89 ? -10.82 -11.953 -11.656 1 97.62 89 LEU A CA 1
ATOM 666 C C . LEU A 1 89 ? -10 -10.852 -12.312 1 97.62 89 LEU A C 1
ATOM 668 O O . LEU A 1 89 ? -9.812 -9.781 -11.734 1 97.62 89 LEU A O 1
ATOM 672 N N . ILE A 1 90 ? -9.57 -11.141 -13.508 1 97.75 90 ILE A N 1
ATOM 673 C CA . ILE A 1 90 ? -8.719 -10.188 -14.219 1 97.75 90 ILE A CA 1
ATOM 674 C C . ILE A 1 90 ? -9.516 -8.938 -14.555 1 97.75 90 ILE A C 1
ATOM 676 O O . ILE A 1 90 ? -9.07 -7.816 -14.289 1 97.75 90 ILE A O 1
ATOM 680 N N . VAL A 1 91 ? -10.719 -9.062 -15.078 1 97.94 91 VAL A N 1
ATOM 681 C CA . VAL A 1 91 ? -11.562 -7.953 -15.484 1 97.94 91 VAL A CA 1
ATOM 682 C C . VAL A 1 91 ? -11.906 -7.09 -14.273 1 97.94 91 VAL A C 1
ATOM 684 O O . VAL A 1 91 ? -11.836 -5.859 -14.336 1 97.94 91 VAL A O 1
ATOM 687 N N . MET A 1 92 ? -12.234 -7.688 -13.203 1 97.44 92 MET A N 1
ATOM 688 C CA . MET A 1 92 ? -12.57 -6.938 -12 1 97.44 92 MET A CA 1
ATOM 689 C C . MET A 1 92 ? -11.352 -6.188 -11.469 1 97.44 92 MET A C 1
ATOM 691 O O . MET A 1 92 ? -11.477 -5.062 -10.977 1 97.44 92 MET A O 1
ATOM 695 N N . SER A 1 93 ? -10.172 -6.82 -11.523 1 98.06 93 SER A N 1
ATOM 696 C CA . SER A 1 93 ? -8.945 -6.188 -11.055 1 98.06 93 SER A CA 1
ATOM 697 C C . SER A 1 93 ? -8.57 -4.992 -11.922 1 98.06 93 SER A C 1
ATOM 699 O O . SER A 1 93 ? -8.125 -3.965 -11.414 1 98.06 93 SER A O 1
ATOM 701 N N . HIS A 1 94 ? -8.75 -5.137 -13.203 1 97.88 94 HIS A N 1
ATOM 702 C CA . HIS A 1 94 ? -8.523 -4.008 -14.094 1 97.88 94 HIS A CA 1
ATOM 703 C C . HIS A 1 94 ? -9.5 -2.873 -13.805 1 97.88 94 HIS A C 1
ATOM 705 O O . HIS A 1 94 ? -9.117 -1.7 -13.828 1 97.88 94 HIS A O 1
ATOM 711 N N . ALA A 1 95 ? -10.719 -3.201 -13.523 1 98 95 ALA A N 1
ATOM 712 C CA . ALA A 1 95 ? -11.703 -2.188 -13.148 1 98 95 ALA A CA 1
ATOM 713 C C . ALA A 1 95 ? -11.289 -1.458 -11.875 1 98 95 ALA A C 1
ATOM 715 O O . ALA A 1 95 ? -11.461 -0.242 -11.766 1 98 95 ALA A O 1
ATOM 716 N N . TYR A 1 96 ? -10.773 -2.223 -10.953 1 97.69 96 TYR A N 1
ATOM 717 C CA . TYR A 1 96 ? -10.258 -1.625 -9.734 1 97.69 96 TYR A CA 1
ATOM 718 C C . TYR A 1 96 ? -9.133 -0.642 -10.039 1 97.69 96 TYR A C 1
ATOM 720 O O . TYR A 1 96 ? -9.133 0.489 -9.547 1 97.69 96 TYR A O 1
ATOM 728 N N . HIS A 1 97 ? -8.195 -1.111 -10.852 1 97.75 97 HIS A N 1
ATOM 729 C CA . HIS A 1 97 ? -7.098 -0.248 -11.273 1 97.75 97 HIS A CA 1
ATOM 730 C C . HIS A 1 97 ? -7.621 1.017 -11.945 1 97.75 97 HIS A C 1
ATOM 732 O O . HIS A 1 97 ? -7.223 2.127 -11.578 1 97.75 97 HIS A O 1
ATOM 738 N N . HIS A 1 98 ? -8.492 0.913 -12.875 1 97.5 98 HIS A N 1
ATOM 739 C CA . HIS A 1 98 ? -9.016 2.051 -13.625 1 97.5 98 HIS A CA 1
ATOM 740 C C . HIS A 1 98 ? -9.781 3.004 -12.711 1 97.5 98 HIS A C 1
ATOM 742 O O . HIS A 1 98 ? -9.633 4.223 -12.82 1 97.5 98 HIS A O 1
ATOM 748 N N . PHE A 1 99 ? -10.555 2.467 -11.836 1 98.06 99 PHE A N 1
ATOM 749 C CA . PHE A 1 99 ? -11.266 3.293 -10.867 1 98.06 99 PHE A CA 1
ATOM 750 C C . PHE A 1 99 ? -10.289 4.094 -10.016 1 98.06 99 PHE A C 1
ATOM 752 O O . PHE A 1 99 ? -10.453 5.305 -9.844 1 98.06 99 PHE A O 1
ATOM 759 N N . ALA A 1 100 ? -9.289 3.365 -9.438 1 97.19 100 ALA A N 1
ATOM 760 C CA . ALA A 1 100 ? -8.281 4.02 -8.609 1 97.19 100 ALA A CA 1
ATOM 761 C C . ALA A 1 100 ? -7.605 5.16 -9.375 1 97.19 100 ALA A C 1
ATOM 763 O O . ALA A 1 100 ? -7.43 6.254 -8.828 1 97.19 100 ALA A O 1
ATOM 764 N N . SER A 1 101 ? -7.258 4.941 -10.617 1 95.81 101 SER A N 1
ATOM 765 C CA . SER A 1 101 ? -6.582 5.934 -11.445 1 95.81 101 SER A CA 1
ATOM 766 C C . SER A 1 101 ? -7.48 7.137 -11.711 1 95.81 101 SER A C 1
ATOM 768 O O . SER A 1 101 ? -7.039 8.281 -11.609 1 95.81 101 SER A O 1
ATOM 770 N N . GLN A 1 102 ? -8.727 6.922 -11.969 1 96.81 102 GLN A N 1
ATOM 771 C CA . GLN A 1 102 ? -9.664 7.969 -12.352 1 96.81 102 GLN A CA 1
ATOM 772 C C . GLN A 1 102 ? -10.18 8.727 -11.125 1 96.81 102 GLN A C 1
ATOM 774 O O . GLN A 1 102 ? -10.672 9.852 -11.242 1 96.81 102 GLN A O 1
ATOM 779 N N . ASN A 1 103 ? -10.148 8.094 -10.008 1 97.75 103 ASN A N 1
ATOM 780 C CA . ASN A 1 103 ? -10.641 8.656 -8.75 1 97.75 103 ASN A CA 1
ATOM 781 C C . ASN A 1 103 ? -9.57 8.648 -7.672 1 97.75 103 ASN A C 1
ATOM 783 O O . ASN A 1 103 ? -9.844 8.32 -6.52 1 97.75 103 ASN A O 1
ATOM 787 N N . PHE A 1 104 ? -8.461 9 -8.109 1 96.25 104 PHE A N 1
ATOM 788 C CA . PHE A 1 104 ? -7.25 8.758 -7.34 1 96.25 104 PHE A CA 1
ATOM 789 C C . PHE A 1 104 ? -7.402 9.266 -5.91 1 96.25 104 PHE A C 1
ATOM 791 O O . PHE A 1 104 ? -7.203 8.508 -4.953 1 96.25 104 PHE A O 1
ATOM 798 N N . ASN A 1 105 ? -7.816 10.5 -5.676 1 97.25 105 ASN A N 1
ATOM 799 C CA . ASN A 1 105 ? -7.91 11.086 -4.344 1 97.25 105 ASN A CA 1
ATOM 800 C C . ASN A 1 105 ? -8.961 10.383 -3.49 1 97.25 105 ASN A C 1
ATOM 802 O O . ASN A 1 105 ? -8.734 10.125 -2.309 1 97.25 105 ASN A O 1
ATOM 806 N N . ALA A 1 106 ? -10.102 10.148 -4.074 1 97.69 106 ALA A N 1
ATOM 807 C CA . ALA A 1 106 ? -11.156 9.438 -3.355 1 97.69 106 ALA A CA 1
ATOM 808 C C . ALA A 1 106 ? -10.711 8.016 -3 1 97.69 106 ALA A C 1
ATOM 810 O O . ALA A 1 106 ? -11 7.527 -1.905 1 97.69 106 ALA A O 1
ATOM 811 N N . TRP A 1 107 ? -10.055 7.367 -3.926 1 96.88 107 TRP A N 1
ATOM 812 C CA . TRP A 1 107 ? -9.531 6.023 -3.703 1 96.88 107 TRP A CA 1
ATOM 813 C C . TRP A 1 107 ? -8.492 6.023 -2.582 1 96.88 107 TRP A C 1
ATOM 815 O O . TRP A 1 107 ? -8.531 5.168 -1.693 1 96.88 107 TRP A O 1
ATOM 825 N N . ARG A 1 108 ? -7.578 6.945 -2.592 1 95.75 108 ARG A N 1
ATOM 826 C CA . ARG A 1 108 ? -6.574 7.055 -1.539 1 95.75 108 ARG A CA 1
ATOM 827 C C . ARG A 1 108 ? -7.23 7.242 -0.175 1 95.75 108 ARG A C 1
ATOM 829 O O . ARG A 1 108 ? -6.754 6.707 0.829 1 95.75 108 ARG A O 1
ATOM 836 N N . ALA A 1 109 ? -8.305 8.008 -0.121 1 95.81 109 ALA A N 1
ATOM 837 C CA . ALA A 1 109 ? -8.984 8.32 1.135 1 95.81 109 ALA A CA 1
ATOM 838 C C . ALA A 1 109 ? -9.508 7.047 1.803 1 95.81 109 ALA A C 1
ATOM 840 O O . ALA A 1 109 ? -9.641 6.996 3.027 1 95.81 109 ALA A O 1
ATOM 841 N N . LEU A 1 110 ? -9.82 6.031 1.039 1 94.06 110 LEU A N 1
ATOM 842 C CA . LEU A 1 110 ? -10.297 4.762 1.575 1 94.06 110 LEU A CA 1
ATOM 843 C C . LEU A 1 110 ? -9.266 4.137 2.502 1 94.06 110 LEU A C 1
ATOM 845 O O . LEU A 1 110 ? -9.617 3.432 3.449 1 94.06 110 LEU A O 1
ATOM 849 N N . PHE A 1 111 ? -8.016 4.457 2.248 1 91.75 111 PHE A N 1
ATOM 850 C CA . PHE A 1 111 ? -6.953 3.742 2.947 1 91.75 111 PHE A CA 1
ATOM 851 C C . PHE A 1 111 ? -6.133 4.695 3.809 1 91.75 111 PHE A C 1
ATOM 853 O O . PHE A 1 111 ? -5.352 4.258 4.656 1 91.75 111 PHE A O 1
ATOM 860 N N . ASP A 1 112 ? -6.324 5.969 3.562 1 90 112 ASP A N 1
ATOM 861 C CA . ASP A 1 112 ? -5.543 6.973 4.281 1 90 112 ASP A CA 1
ATOM 862 C C . ASP A 1 112 ? -6.262 7.418 5.555 1 90 112 ASP A C 1
ATOM 864 O O . ASP A 1 112 ? -5.672 8.086 6.406 1 90 112 ASP A O 1
ATOM 868 N N . ILE A 1 113 ? -7.52 7.133 5.625 1 87.94 113 ILE A N 1
ATOM 869 C CA . ILE A 1 113 ? -8.281 7.574 6.789 1 87.94 113 ILE A CA 1
ATOM 870 C C . ILE A 1 113 ? -7.617 7.059 8.062 1 87.94 113 ILE A C 1
ATOM 872 O O . ILE A 1 113 ? -7.211 5.895 8.133 1 87.94 113 ILE A O 1
ATOM 876 N N . GLU A 1 114 ? -7.301 7.996 8.922 1 79 114 GLU A N 1
ATOM 877 C CA . GLU A 1 114 ? -6.664 7.66 10.195 1 79 114 GLU A CA 1
ATOM 878 C C . GLU A 1 114 ? -7.695 7.262 11.242 1 79 114 GLU A C 1
ATOM 880 O O . GLU A 1 114 ? -8.758 7.879 11.344 1 79 114 GLU A O 1
ATOM 885 N N . ARG A 1 115 ? -7.422 6.121 11.781 1 76.06 115 ARG A N 1
ATOM 886 C CA . ARG A 1 115 ? -8.266 5.684 12.883 1 76.06 115 ARG A CA 1
ATOM 887 C C . ARG A 1 115 ? -7.434 5.418 14.133 1 76.06 115 ARG A C 1
ATOM 889 O O . ARG A 1 115 ? -6.277 5.004 14.039 1 76.06 115 ARG A O 1
ATOM 896 N N . PRO A 1 116 ? -8.062 5.84 15.242 1 67.56 116 PRO A N 1
ATOM 897 C CA . PRO A 1 116 ? -7.348 5.488 16.469 1 67.56 116 PRO A CA 1
ATOM 898 C C . PRO A 1 116 ? -7.012 4.004 16.562 1 67.56 116 PRO A C 1
ATOM 900 O O . PRO A 1 116 ? -7.766 3.166 16.062 1 67.56 116 PRO A O 1
ATOM 903 N N . ALA A 1 117 ? -5.855 3.84 17.156 1 63.03 117 ALA A N 1
ATOM 904 C CA . ALA A 1 117 ? -5.387 2.469 17.328 1 63.03 117 ALA A CA 1
ATOM 905 C C . ALA A 1 117 ? -6.402 1.641 18.109 1 63.03 117 ALA A C 1
ATOM 907 O O . ALA A 1 117 ? -6.965 2.115 19.109 1 63.03 117 ALA A O 1
ATOM 908 N N . GLY A 1 118 ? -6.734 0.469 17.531 1 64.69 118 GLY A N 1
ATOM 909 C CA . GLY A 1 118 ? -7.598 -0.458 18.25 1 64.69 118 GLY A CA 1
ATOM 910 C C . GLY A 1 118 ? -9.07 -0.235 17.969 1 64.69 118 GLY A C 1
ATOM 911 O O . GLY A 1 118 ? -9.914 -1.042 18.375 1 64.69 118 GLY A O 1
ATOM 912 N N . GLU A 1 119 ? -9.359 0.918 17.391 1 73.62 119 GLU A N 1
ATOM 913 C CA . GLU A 1 119 ? -10.766 1.174 17.109 1 73.62 119 GLU A CA 1
ATOM 914 C C . GLU A 1 119 ? -11.172 0.557 15.766 1 73.62 119 GLU A C 1
ATOM 916 O O . GLU A 1 119 ? -10.609 0.897 14.727 1 73.62 119 GLU A O 1
ATOM 921 N N . ALA A 1 120 ? -12.086 -0.285 15.992 1 74.5 120 ALA A N 1
ATOM 922 C CA . ALA A 1 120 ? -12.609 -0.92 14.789 1 74.5 120 ALA A CA 1
ATOM 923 C C . ALA A 1 120 ? -13.523 0.028 14.023 1 74.5 120 ALA A C 1
ATOM 925 O O . ALA A 1 120 ? -14.18 0.889 14.617 1 74.5 120 ALA A O 1
ATOM 926 N N . ALA A 1 121 ? -13.414 -0.116 12.672 1 80.75 121 ALA A N 1
ATOM 927 C CA . ALA A 1 121 ? -14.398 0.599 11.867 1 80.75 121 ALA A CA 1
ATOM 928 C C . ALA A 1 121 ? -15.812 0.139 12.203 1 80.75 121 ALA A C 1
ATOM 930 O O . ALA A 1 121 ? -16.016 -1.001 12.625 1 80.75 121 ALA A O 1
ATOM 931 N N . PRO A 1 122 ? -16.812 1.02 12.109 1 86.44 122 PRO A N 1
ATOM 932 C CA . PRO A 1 122 ? -18.188 0.601 12.375 1 86.44 122 PRO A CA 1
ATOM 933 C C . PRO A 1 122 ? -18.641 -0.529 11.453 1 86.44 122 PRO A C 1
ATOM 935 O O . PRO A 1 122 ? -18.172 -0.633 10.312 1 86.44 122 PRO A O 1
ATOM 938 N N . ASP A 1 123 ? -19.625 -1.261 11.953 1 87.06 123 ASP A N 1
ATOM 939 C CA . ASP A 1 123 ? -20.078 -2.457 11.258 1 87.06 123 ASP A CA 1
ATOM 940 C C . ASP A 1 123 ? -20.609 -2.111 9.867 1 87.06 123 ASP A C 1
ATOM 942 O O . ASP A 1 123 ? -20.359 -2.84 8.906 1 87.06 123 ASP A O 1
ATOM 946 N N . TRP A 1 124 ? -21.359 -1.043 9.859 1 87.62 124 TRP A N 1
ATOM 947 C CA . TRP A 1 124 ? -21.938 -0.679 8.578 1 87.62 124 TRP A CA 1
ATOM 948 C C . TRP A 1 124 ? -20.859 -0.415 7.539 1 87.62 124 TRP A C 1
ATOM 950 O O . TRP A 1 124 ? -21.031 -0.729 6.359 1 87.62 124 TRP A O 1
ATOM 960 N N . TYR A 1 125 ? -19.75 0.142 7.922 1 88.56 125 TYR A N 1
ATOM 961 C CA . TYR A 1 125 ? -18.625 0.461 7.051 1 88.56 125 TYR A CA 1
ATOM 962 C C . TYR A 1 125 ? -17.922 -0.807 6.594 1 88.56 125 TYR A C 1
ATOM 964 O O . TYR A 1 125 ? -17.641 -0.974 5.402 1 88.56 125 TYR A O 1
ATOM 972 N N . LEU A 1 126 ? -17.766 -1.746 7.488 1 82.62 126 LEU A N 1
ATOM 973 C CA . LEU A 1 126 ? -17.125 -3.023 7.188 1 82.62 126 LEU A CA 1
ATOM 974 C C . LEU A 1 126 ? -17.984 -3.85 6.234 1 82.62 126 LEU A C 1
ATOM 976 O O . LEU A 1 126 ? -17.453 -4.586 5.398 1 82.62 126 LEU A O 1
ATOM 980 N N . GLN A 1 127 ? -19.219 -3.686 6.312 1 85.56 127 GLN A N 1
ATOM 981 C CA . GLN A 1 127 ? -20.141 -4.391 5.422 1 85.56 127 GLN A CA 1
ATOM 982 C C . GLN A 1 127 ? -20 -3.9 3.984 1 85.56 127 GLN A C 1
ATOM 984 O O . GLN A 1 127 ? -20.047 -4.695 3.043 1 85.56 127 GLN A O 1
ATOM 989 N N . GLU A 1 128 ? -19.797 -2.633 3.846 1 84.62 128 GLU A N 1
ATOM 990 C CA . GLU A 1 128 ? -19.594 -2.078 2.512 1 84.62 128 GLU A CA 1
ATOM 991 C C . GLU A 1 128 ? -18.312 -2.643 1.876 1 84.62 128 GLU A C 1
ATOM 993 O O . GLU A 1 128 ? -18.328 -3.041 0.709 1 84.62 128 GLU A O 1
ATOM 998 N N . MET A 1 129 ? -17.328 -2.76 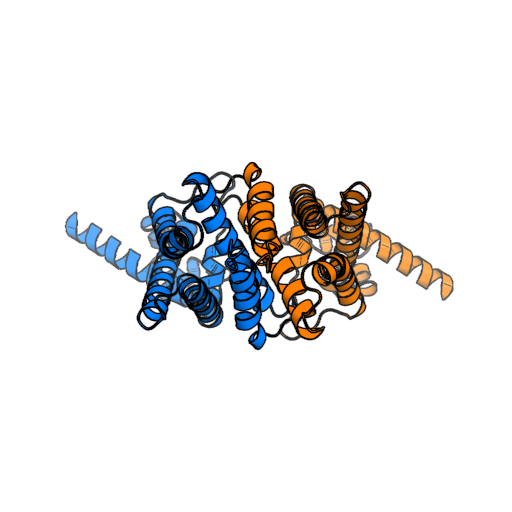2.641 1 81.44 129 MET A N 1
ATOM 999 C CA . MET A 1 129 ? -16.062 -3.338 2.186 1 81.44 129 MET A CA 1
ATOM 1000 C C . MET A 1 129 ? -16.219 -4.82 1.871 1 81.44 129 MET A C 1
ATOM 1002 O O . MET A 1 129 ? -15.695 -5.312 0.873 1 81.44 129 MET A O 1
ATOM 1006 N N . GLY A 1 130 ? -16.938 -5.508 2.744 1 84.69 130 GLY A N 1
ATOM 1007 C CA . GLY A 1 130 ? -17.156 -6.941 2.607 1 84.69 130 GLY A CA 1
ATOM 1008 C C . GLY A 1 130 ? -17.859 -7.316 1.311 1 84.69 130 GLY A C 1
ATOM 1009 O O . GLY A 1 130 ? -17.578 -8.375 0.739 1 84.69 130 GLY A O 1
ATOM 1010 N N . GLN A 1 131 ? -18.719 -6.426 0.831 1 89.12 131 GLN A N 1
ATOM 1011 C CA . GLN A 1 131 ? -19.453 -6.691 -0.406 1 89.12 131 GLN A CA 1
ATOM 1012 C C . GLN A 1 131 ? -18.5 -6.801 -1.592 1 89.12 131 GLN A C 1
ATOM 1014 O O . GLN A 1 131 ? -18.734 -7.586 -2.514 1 89.12 131 GLN A O 1
ATOM 1019 N N . LEU A 1 132 ? -17.438 -6.094 -1.537 1 91.12 132 LEU A N 1
ATOM 1020 C CA . LEU A 1 132 ? -16.469 -6.113 -2.619 1 91.12 132 LEU A CA 1
ATOM 1021 C C . LEU A 1 132 ? -15.695 -7.43 -2.635 1 91.12 132 LEU A C 1
ATOM 1023 O O . LEU A 1 132 ? -15.352 -7.938 -3.701 1 91.12 132 LEU A O 1
ATOM 1027 N N . PHE A 1 133 ? -15.539 -8.055 -1.436 1 92.69 133 PHE A N 1
ATOM 1028 C CA . PHE A 1 133 ? -14.812 -9.312 -1.342 1 92.69 133 PHE A CA 1
ATOM 1029 C C . PHE A 1 133 ? -15.633 -10.461 -1.913 1 92.69 133 PHE A C 1
ATOM 1031 O O . PHE A 1 133 ? -15.078 -11.461 -2.381 1 92.69 133 PHE A O 1
ATOM 1038 N N . ALA A 1 134 ? -16.938 -10.273 -1.915 1 93.19 134 ALA A N 1
ATOM 1039 C CA . ALA A 1 134 ? -17.812 -11.297 -2.484 1 93.19 134 ALA A CA 1
ATOM 1040 C C . ALA A 1 134 ? -17.562 -11.461 -3.98 1 93.19 134 ALA A C 1
ATOM 1042 O O . ALA A 1 134 ? -17.641 -12.57 -4.512 1 93.19 134 ALA A O 1
ATOM 1043 N N . TYR A 1 135 ? -17.203 -10.375 -4.676 1 94.81 135 TYR A N 1
ATOM 1044 C CA . TYR A 1 135 ? -16.875 -10.422 -6.098 1 94.81 135 TYR A CA 1
ATOM 1045 C C . TYR A 1 135 ? -15.641 -11.281 -6.348 1 94.81 135 TYR A C 1
ATOM 1047 O O . TYR A 1 135 ? -15.539 -11.953 -7.379 1 94.81 135 TYR A O 1
ATOM 1055 N N . ILE A 1 136 ? -14.727 -11.258 -5.426 1 96.88 136 ILE A N 1
ATOM 1056 C CA . ILE A 1 136 ? -13.477 -12 -5.562 1 96.88 136 ILE A CA 1
ATOM 1057 C C . ILE A 1 136 ? -13.695 -13.453 -5.16 1 96.88 136 ILE A C 1
ATOM 1059 O O . ILE A 1 136 ? -13.211 -14.367 -5.828 1 96.88 136 ILE A O 1
ATOM 1063 N N . ASP A 1 137 ? -14.492 -13.617 -4.133 1 96.31 137 ASP A N 1
ATOM 1064 C CA . ASP A 1 137 ? -14.734 -14.945 -3.57 1 96.31 137 ASP A CA 1
ATOM 1065 C C . ASP A 1 137 ? -15.406 -15.859 -4.59 1 96.31 137 ASP A C 1
ATOM 1067 O O . ASP A 1 137 ? -15.086 -17.047 -4.672 1 96.31 137 ASP A O 1
ATOM 1071 N N . ALA A 1 138 ? -16.312 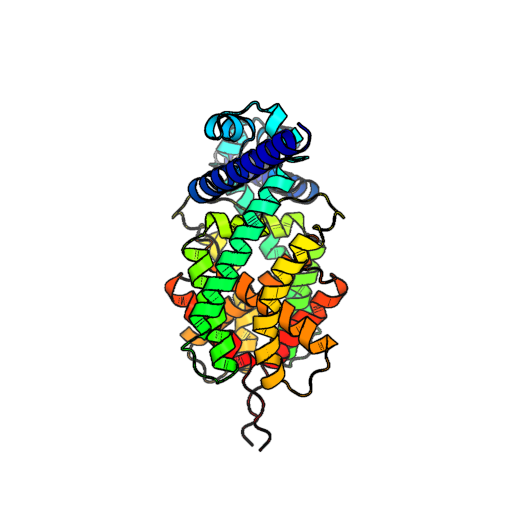-15.336 -5.348 1 95.75 138 ALA A N 1
ATOM 1072 C CA . ALA A 1 138 ? -17.109 -16.141 -6.262 1 95.75 138 ALA A CA 1
ATOM 1073 C C . ALA A 1 138 ? -16.234 -16.828 -7.305 1 95.75 138 ALA A C 1
ATOM 1075 O O . ALA A 1 138 ? -16.25 -18.062 -7.41 1 95.75 138 ALA A O 1
ATOM 1076 N N . PRO A 1 139 ? -15.461 -16.125 -8.039 1 97.19 139 PRO A N 1
ATOM 1077 C CA . PRO A 1 139 ? -14.602 -16.828 -8.992 1 97.19 139 PRO A CA 1
ATOM 1078 C C . PRO A 1 139 ? -13.578 -17.734 -8.312 1 97.19 139 PRO A C 1
ATOM 1080 O O . PRO A 1 139 ? -13.211 -18.781 -8.859 1 97.19 139 PRO A O 1
ATOM 1083 N N . LEU A 1 140 ? -13.102 -17.406 -7.141 1 96.88 140 LEU A N 1
ATOM 1084 C CA . LEU A 1 140 ? -12.141 -18.25 -6.434 1 96.88 140 LEU A CA 1
ATOM 1085 C C . LEU A 1 140 ? -12.75 -19.594 -6.074 1 96.88 140 LEU A C 1
ATOM 1087 O O . LEU A 1 140 ? -12.047 -20.609 -6.059 1 96.88 140 LEU A O 1
ATOM 1091 N N . SER A 1 141 ? -14.047 -19.594 -5.742 1 96.56 141 SER A N 1
ATOM 1092 C CA . SER A 1 141 ? -14.727 -20.844 -5.414 1 96.56 141 SER A CA 1
ATOM 1093 C C . SER A 1 141 ? -14.758 -21.781 -6.613 1 96.56 141 SER A C 1
ATOM 1095 O O . SER A 1 141 ? -14.789 -23 -6.449 1 96.56 141 SER A O 1
ATOM 1097 N N . VAL A 1 142 ? -14.758 -21.266 -7.824 1 96.38 142 VAL A N 1
ATOM 1098 C CA . VAL A 1 142 ? -14.75 -22.031 -9.062 1 96.38 142 VAL A CA 1
ATOM 1099 C C . VAL A 1 142 ? -13.328 -22.5 -9.367 1 96.38 142 VAL A C 1
ATOM 1101 O O . VAL A 1 142 ? -13.109 -23.656 -9.75 1 96.38 142 VAL A O 1
ATOM 1104 N N . ILE A 1 143 ? -12.344 -21.672 -9.195 1 95.88 143 ILE A N 1
ATOM 1105 C CA . ILE A 1 143 ? -10.953 -21.953 -9.523 1 95.88 143 ILE A CA 1
ATOM 1106 C C . ILE A 1 143 ? -10.391 -22.969 -8.539 1 95.88 143 ILE A C 1
ATOM 1108 O O . ILE A 1 143 ? -9.625 -23.859 -8.922 1 95.88 143 ILE A O 1
ATOM 1112 N N . PHE A 1 144 ? -10.758 -22.812 -7.289 1 95 144 PHE A N 1
ATOM 1113 C CA . PHE A 1 144 ? -10.266 -23.688 -6.23 1 95 144 PHE A CA 1
ATOM 1114 C C . PHE A 1 144 ? -11.422 -24.312 -5.457 1 95 144 PHE A C 1
ATOM 1116 O O . PHE A 1 144 ? -11.586 -24.062 -4.262 1 95 144 PHE A O 1
ATOM 1123 N N . PRO A 1 145 ? -12.086 -25.25 -6.051 1 95.5 145 PRO A N 1
ATOM 1124 C CA . PRO A 1 145 ? -13.289 -25.812 -5.438 1 95.5 145 PRO A CA 1
ATOM 1125 C C . PRO A 1 145 ? -12.992 -26.641 -4.191 1 95.5 145 PRO A C 1
ATOM 1127 O O . PRO A 1 145 ? -13.867 -26.844 -3.352 1 95.5 145 PRO A O 1
ATOM 1130 N N . ASP A 1 146 ? -11.766 -27.094 -3.982 1 95 146 ASP A N 1
ATOM 1131 C CA . ASP A 1 146 ? -11.438 -28 -2.885 1 95 146 ASP A CA 1
ATOM 1132 C C . ASP A 1 146 ? -10.953 -27.219 -1.661 1 95 146 ASP A C 1
ATOM 1134 O O . ASP A 1 146 ? -10.703 -27.812 -0.608 1 95 146 ASP A O 1
ATOM 1138 N N . HIS A 1 147 ? -10.789 -25.922 -1.827 1 95.06 147 HIS A N 1
ATOM 1139 C CA . HIS A 1 147 ? -10.375 -25.109 -0.677 1 95.06 147 HIS A CA 1
ATOM 1140 C C . HIS A 1 147 ? -11.477 -25.062 0.375 1 95.06 147 HIS A C 1
ATOM 1142 O O . HIS A 1 147 ? -12.664 -24.953 0.039 1 95.06 147 HIS A O 1
ATOM 1148 N N . SER A 1 148 ? -11.086 -25.172 1.651 1 95.94 148 SER A N 1
ATOM 1149 C CA . SER A 1 148 ? -12.031 -24.906 2.727 1 95.94 148 SER A CA 1
ATOM 1150 C C . SER A 1 148 ? -12.539 -23.453 2.674 1 95.94 148 SER A C 1
ATOM 1152 O O . SER A 1 148 ? -11.922 -22.609 2.027 1 95.94 148 SER A O 1
ATOM 1154 N N . ALA A 1 149 ? -13.641 -23.219 3.361 1 94.62 149 ALA A N 1
ATOM 1155 C CA . ALA A 1 149 ? -14.18 -21.859 3.434 1 94.62 149 ALA A CA 1
ATOM 1156 C C . ALA A 1 149 ? -13.172 -20.906 4.062 1 94.62 149 ALA A C 1
ATOM 1158 O O . ALA A 1 149 ? -13.031 -19.766 3.621 1 94.62 149 ALA A O 1
ATOM 1159 N N . GLU A 1 150 ? -12.453 -21.359 5.008 1 92.75 150 GLU A N 1
ATOM 1160 C CA . GLU A 1 150 ? -11.445 -20.547 5.691 1 92.75 150 GLU A CA 1
ATOM 1161 C C . GLU A 1 150 ? -10.297 -20.188 4.754 1 92.75 150 GLU A C 1
ATOM 1163 O O . GLU A 1 150 ? -9.891 -19.031 4.676 1 92.75 150 GLU A O 1
ATOM 1168 N N . ASN A 1 151 ? -9.836 -21.172 4.031 1 94.56 151 ASN A N 1
ATOM 1169 C CA . ASN A 1 151 ? -8.742 -20.938 3.09 1 94.56 151 ASN A CA 1
ATOM 1170 C C . ASN A 1 151 ? -9.164 -20 1.962 1 94.56 151 ASN A C 1
ATOM 1172 O O . ASN A 1 151 ? -8.391 -19.141 1.544 1 94.56 151 ASN A O 1
ATOM 1176 N N . ARG A 1 152 ? -10.328 -20.203 1.509 1 95.44 152 ARG A N 1
ATOM 1177 C CA . ARG A 1 152 ? -10.82 -19.344 0.43 1 95.44 152 ARG A CA 1
ATOM 1178 C C . ARG A 1 152 ? -10.969 -17.906 0.895 1 95.44 152 ARG A C 1
ATOM 1180 O O . ARG A 1 152 ? -10.656 -16.969 0.15 1 95.44 152 ARG A O 1
ATOM 1187 N N . ALA A 1 153 ? -11.484 -17.719 2.137 1 93.69 153 ALA A N 1
ATOM 1188 C CA . ALA A 1 153 ? -11.602 -16.375 2.697 1 93.69 153 ALA A CA 1
ATOM 1189 C C . ALA A 1 153 ? -10.234 -15.703 2.799 1 93.69 153 ALA A C 1
ATOM 1191 O O . ALA A 1 153 ? -10.086 -14.523 2.461 1 93.69 153 ALA A O 1
ATOM 1192 N N . LEU A 1 154 ? -9.227 -16.453 3.234 1 94.06 154 LEU A N 1
ATOM 1193 C CA . LEU A 1 154 ? -7.863 -15.938 3.338 1 94.06 154 LEU A CA 1
ATOM 1194 C C . LEU A 1 154 ? -7.309 -15.594 1.961 1 94.06 154 LEU A C 1
ATOM 1196 O O . LEU A 1 154 ? -6.684 -14.547 1.785 1 94.06 154 LEU A O 1
ATOM 1200 N N . LEU A 1 155 ? -7.582 -16.469 0.999 1 95.38 155 LEU A N 1
ATOM 1201 C CA . LEU A 1 155 ? -7.117 -16.234 -0.364 1 95.38 155 LEU A CA 1
ATOM 1202 C C . LEU A 1 155 ? -7.777 -15 -0.963 1 95.38 155 LEU A C 1
ATOM 1204 O O . LEU A 1 155 ? -7.133 -14.234 -1.682 1 95.38 155 LEU A O 1
ATOM 1208 N N . THR A 1 156 ? -9.055 -14.797 -0.679 1 95.94 156 THR A N 1
ATOM 1209 C CA . THR A 1 156 ? -9.781 -13.625 -1.152 1 95.94 156 THR A CA 1
ATOM 1210 C C . THR A 1 156 ? -9.125 -12.344 -0.654 1 95.94 156 THR A C 1
ATOM 1212 O O . THR A 1 156 ? -8.859 -11.43 -1.438 1 95.94 156 THR A O 1
ATOM 1215 N N . LYS A 1 157 ? -8.805 -12.273 0.597 1 94.44 157 LYS A N 1
ATOM 1216 C CA . LYS A 1 157 ? -8.156 -11.109 1.193 1 94.44 157 LYS A CA 1
ATOM 1217 C C . LYS A 1 157 ? -6.738 -10.93 0.646 1 94.44 157 LYS A C 1
ATOM 1219 O O . LYS A 1 157 ? -6.316 -9.812 0.363 1 94.44 157 LYS A O 1
ATOM 1224 N N . ALA A 1 158 ? -6.062 -12.047 0.477 1 95.94 158 ALA A N 1
ATOM 1225 C CA . ALA A 1 158 ? -4.699 -12 -0.054 1 95.94 158 ALA A CA 1
ATOM 1226 C C . ALA A 1 158 ? -4.684 -11.461 -1.481 1 95.94 158 ALA A C 1
ATOM 1228 O O . ALA A 1 158 ? -3.826 -10.648 -1.835 1 95.94 158 ALA A O 1
ATOM 1229 N N . LEU A 1 159 ? -5.613 -11.914 -2.27 1 96.75 159 LEU A N 1
ATOM 1230 C CA . LEU A 1 159 ? -5.672 -11.484 -3.66 1 96.75 159 LEU A CA 1
ATOM 1231 C C . LEU A 1 159 ? -6.035 -10.008 -3.756 1 96.75 159 LEU A C 1
ATOM 1233 O O . LEU A 1 159 ? -5.438 -9.266 -4.535 1 96.75 159 LEU A O 1
ATOM 1237 N N . PHE A 1 160 ? -7.02 -9.641 -2.961 1 96.19 160 PHE A N 1
ATOM 1238 C CA . PHE A 1 160 ? -7.332 -8.219 -2.918 1 96.19 160 PHE A CA 1
ATOM 1239 C C . PHE A 1 160 ? -6.094 -7.402 -2.564 1 96.19 160 PHE A C 1
ATOM 1241 O O . PHE A 1 160 ? -5.754 -6.441 -3.26 1 96.19 160 PHE A O 1
ATOM 1248 N N . SER A 1 161 ? -5.434 -7.738 -1.49 1 95.62 161 SER A N 1
ATOM 1249 C CA . SER A 1 161 ? -4.254 -7.031 -1.012 1 95.62 161 SER A CA 1
ATOM 1250 C C . SER A 1 161 ? -3.158 -7.004 -2.072 1 95.62 161 SER A C 1
ATOM 1252 O O . SER A 1 161 ? -2.457 -6 -2.223 1 95.62 161 SER A O 1
ATOM 1254 N N . SER A 1 162 ? -3.006 -8.078 -2.771 1 97.06 162 SER A N 1
ATOM 1255 C CA . SER A 1 162 ? -2.002 -8.18 -3.824 1 97.06 162 SER A CA 1
ATOM 1256 C C . SER A 1 162 ? -2.273 -7.184 -4.945 1 97.06 162 SER A C 1
ATOM 1258 O O . SER A 1 162 ? -1.393 -6.406 -5.32 1 97.06 162 SER A O 1
ATOM 1260 N N . VAL A 1 163 ? -3.504 -7.242 -5.445 1 97.31 163 VAL A N 1
ATOM 1261 C CA . VAL A 1 163 ? -3.877 -6.336 -6.523 1 97.31 163 VAL A CA 1
ATOM 1262 C C . VAL A 1 163 ? -3.787 -4.891 -6.043 1 97.31 163 VAL A C 1
ATOM 1264 O O . VAL A 1 163 ? -3.301 -4.016 -6.762 1 97.31 163 VAL A O 1
ATOM 1267 N N . HIS A 1 164 ? -4.23 -4.656 -4.828 1 95.69 164 HIS A N 1
ATOM 1268 C CA . HIS A 1 164 ? -4.113 -3.322 -4.25 1 95.69 164 HIS A CA 1
ATOM 1269 C C . HIS A 1 164 ? -2.66 -2.852 -4.234 1 95.69 164 HIS A C 1
ATOM 1271 O O . HIS A 1 164 ? -2.375 -1.695 -4.555 1 95.69 164 HIS A O 1
ATOM 1277 N N . GLY A 1 165 ? -1.768 -3.76 -3.805 1 95.69 165 GLY A N 1
ATOM 1278 C CA . GLY A 1 165 ? -0.356 -3.41 -3.783 1 95.69 165 GLY A CA 1
ATOM 1279 C C . GLY A 1 165 ? 0.188 -3.039 -5.148 1 95.69 165 GLY A C 1
ATOM 1280 O O . GLY A 1 165 ? 0.942 -2.072 -5.281 1 95.69 165 GLY A O 1
ATOM 1281 N N . ILE A 1 166 ? -0.134 -3.725 -6.172 1 96.31 166 ILE A N 1
ATOM 1282 C CA . ILE A 1 166 ? 0.297 -3.449 -7.539 1 96.31 166 ILE A CA 1
ATOM 1283 C C . ILE A 1 166 ? -0.227 -2.084 -7.98 1 96.31 166 ILE A C 1
ATOM 1285 O O . ILE A 1 166 ? 0.528 -1.261 -8.5 1 96.31 166 ILE A O 1
ATOM 1289 N N . VAL A 1 167 ? -1.478 -1.87 -7.742 1 96.31 167 VAL A N 1
ATOM 1290 C CA . VAL A 1 167 ? -2.115 -0.624 -8.156 1 96.31 167 VAL A CA 1
ATOM 1291 C C . VAL A 1 167 ? -1.521 0.544 -7.371 1 96.31 167 VAL A C 1
ATOM 1293 O O . VAL A 1 167 ? -1.163 1.571 -7.953 1 96.31 167 VAL A O 1
ATOM 1296 N N . LEU A 1 168 ? -1.376 0.358 -6.09 1 94.44 168 LEU A N 1
ATOM 1297 C CA . LEU A 1 168 ? -0.869 1.411 -5.215 1 94.44 168 LEU A CA 1
ATOM 1298 C C . LEU A 1 168 ? 0.531 1.842 -5.641 1 94.44 168 LEU A C 1
ATOM 1300 O O . LEU A 1 168 ? 0.777 3.027 -5.871 1 94.44 168 LEU A O 1
ATOM 1304 N N . LEU A 1 169 ? 1.434 0.933 -5.73 1 91.88 169 LEU A N 1
ATOM 1305 C CA . LEU A 1 169 ? 2.818 1.261 -6.051 1 91.88 169 LEU A CA 1
ATOM 1306 C C . LEU A 1 169 ? 2.939 1.751 -7.492 1 91.88 169 LEU A C 1
ATOM 1308 O O . LEU A 1 169 ? 3.777 2.604 -7.793 1 91.88 169 LEU A O 1
ATOM 1312 N N . GLY A 1 170 ? 2.123 1.25 -8.406 1 91.31 170 GLY A N 1
ATOM 1313 C CA . GLY A 1 170 ? 2.154 1.667 -9.805 1 91.31 170 GLY A CA 1
ATOM 1314 C C . GLY A 1 170 ? 1.649 3.082 -10.016 1 91.31 170 GLY A C 1
ATOM 1315 O O . GLY A 1 170 ? 2.105 3.781 -10.922 1 91.31 170 GLY A O 1
ATOM 1316 N N . LEU A 1 171 ? 0.666 3.439 -9.258 1 90.38 171 LEU A N 1
ATOM 1317 C CA . LEU A 1 171 ? 0.094 4.773 -9.398 1 90.38 171 LEU A CA 1
ATOM 1318 C C . LEU A 1 171 ? 0.927 5.805 -8.641 1 90.38 171 LEU A C 1
ATOM 1320 O O . LEU A 1 171 ? 0.789 7.008 -8.867 1 90.38 171 LEU A O 1
ATOM 1324 N N . ASP A 1 172 ? 1.664 5.238 -7.633 1 77.5 172 ASP A N 1
ATOM 1325 C CA . ASP A 1 172 ? 2.59 6.141 -6.953 1 77.5 172 ASP A CA 1
ATOM 1326 C C . ASP A 1 172 ? 3.832 6.398 -7.805 1 77.5 172 ASP A C 1
ATOM 1328 O O . ASP A 1 172 ? 4.633 5.488 -8.031 1 77.5 172 ASP A O 1
ATOM 1332 N N . GLU A 1 173 ? 3.883 7.266 -8.641 1 58.91 173 GLU A N 1
ATOM 1333 C CA . GLU A 1 173 ? 4.891 7.609 -9.641 1 58.91 173 GLU A CA 1
ATOM 1334 C C . GLU A 1 173 ? 6.301 7.375 -9.109 1 58.91 173 GLU A C 1
ATOM 1336 O O . GLU A 1 173 ? 7.191 6.965 -9.852 1 58.91 173 GLU A O 1
ATOM 1341 N N . ALA A 1 174 ? 6.523 7.738 -7.926 1 56.06 174 ALA A N 1
ATOM 1342 C CA . ALA A 1 174 ? 7.879 7.691 -7.383 1 56.06 174 ALA A CA 1
ATOM 1343 C C . ALA A 1 174 ? 8.32 6.254 -7.129 1 56.06 174 ALA A C 1
ATOM 1345 O O . ALA A 1 174 ? 9.523 5.969 -7.07 1 56.06 174 ALA A O 1
ATOM 1346 N N . SER A 1 175 ? 7.379 5.348 -6.898 1 55.22 175 SER A N 1
ATOM 1347 C CA . SER A 1 175 ? 7.738 4.125 -6.188 1 55.22 175 SER A CA 1
ATOM 1348 C C . SER A 1 175 ? 8.297 3.078 -7.145 1 55.22 175 SER A C 1
ATOM 1350 O O . SER A 1 175 ? 9.203 2.32 -6.785 1 55.22 175 SER A O 1
ATOM 1352 N N . ALA A 1 176 ? 7.559 2.77 -8.344 1 55.22 176 ALA A N 1
ATOM 1353 C CA . ALA A 1 176 ? 7.977 1.448 -8.805 1 55.22 176 ALA A CA 1
ATOM 1354 C C . ALA A 1 176 ? 8.516 1.511 -10.234 1 55.22 176 ALA A C 1
ATOM 1356 O O . ALA A 1 176 ? 8.938 0.494 -10.789 1 55.22 176 ALA A O 1
ATOM 1357 N N . GLY A 1 177 ? 8.883 2.684 -10.68 1 62.25 177 GLY A N 1
ATOM 1358 C CA . GLY A 1 177 ? 9.477 2.68 -12.008 1 62.25 177 GLY A CA 1
ATOM 1359 C C . GLY A 1 177 ? 8.609 1.975 -13.039 1 62.25 177 GLY A C 1
ATOM 1360 O O . GLY A 1 177 ? 9.055 1.731 -14.164 1 62.25 177 GLY A O 1
ATOM 1361 N N . VAL A 1 178 ? 7.48 1.332 -12.648 1 66.25 178 VAL A N 1
ATOM 1362 C CA . VAL A 1 178 ? 6.617 0.667 -13.617 1 66.25 178 VAL A CA 1
ATOM 1363 C C . VAL A 1 178 ? 5.598 1.66 -14.164 1 66.25 178 VAL A C 1
ATOM 1365 O O . VAL A 1 178 ? 4.824 2.248 -13.406 1 66.25 178 VAL A O 1
ATOM 1368 N N . PRO A 1 179 ? 5.637 1.775 -15.484 1 71.56 179 PRO A N 1
ATOM 1369 C CA . PRO A 1 179 ? 4.645 2.666 -16.078 1 71.56 179 PRO A CA 1
ATOM 1370 C C . PRO A 1 179 ? 3.211 2.178 -15.875 1 71.56 179 PRO A C 1
ATOM 1372 O O . PRO A 1 179 ? 2.961 0.97 -15.867 1 71.56 179 PRO A O 1
ATOM 1375 N N . ALA A 1 180 ? 2.32 3.107 -15.672 1 77.5 180 ALA A N 1
ATOM 1376 C CA . ALA A 1 180 ? 0.897 2.846 -15.477 1 77.5 180 ALA A CA 1
ATOM 1377 C C . ALA A 1 180 ? 0.343 1.965 -16.594 1 77.5 180 ALA A C 1
ATOM 1379 O O . ALA A 1 180 ? -0.56 1.156 -16.359 1 77.5 180 ALA A O 1
ATOM 1380 N N . ALA A 1 181 ? 1.003 2.014 -17.719 1 82.12 181 ALA A N 1
ATOM 1381 C CA . ALA A 1 181 ? 0.538 1.266 -18.891 1 82.12 181 ALA A CA 1
ATOM 1382 C C . ALA A 1 181 ? 0.782 -0.231 -18.703 1 82.12 181 ALA A C 1
ATOM 1384 O O . ALA A 1 181 ? 0.148 -1.052 -19.375 1 82.12 181 ALA A O 1
ATOM 1385 N N . GLN A 1 182 ? 1.575 -0.564 -17.766 1 92.62 182 GLN A N 1
ATOM 1386 C CA . GLN A 1 182 ? 1.927 -1.972 -17.594 1 92.62 182 GLN A CA 1
ATOM 1387 C C . GLN A 1 182 ? 1.219 -2.582 -16.391 1 92.62 182 GLN A C 1
ATOM 1389 O O . GLN A 1 182 ? 1.362 -3.777 -16.125 1 92.62 182 GLN A O 1
ATOM 1394 N N . LEU A 1 183 ? 0.401 -1.799 -15.734 1 95.56 183 LEU A N 1
ATOM 1395 C CA . LEU A 1 183 ? -0.244 -2.273 -14.516 1 95.56 183 LEU A CA 1
ATOM 1396 C C . LEU A 1 183 ? -1.237 -3.389 -14.828 1 95.56 183 LEU A C 1
ATOM 1398 O O . LEU A 1 183 ? -1.281 -4.398 -14.125 1 95.56 183 LEU A O 1
ATOM 1402 N N . ASP A 1 184 ? -2.027 -3.188 -15.898 1 96.94 184 ASP A N 1
ATOM 1403 C CA . ASP A 1 184 ? -2.98 -4.227 -16.281 1 96.94 184 ASP A CA 1
ATOM 1404 C C . ASP A 1 184 ? -2.264 -5.527 -16.625 1 96.94 184 ASP A C 1
ATOM 1406 O O . ASP A 1 184 ? -2.738 -6.613 -16.297 1 96.94 184 ASP A O 1
ATOM 1410 N N . GLU A 1 185 ? -1.153 -5.383 -17.281 1 96.12 185 GLU A N 1
ATOM 1411 C CA . GLU A 1 185 ? -0.361 -6.555 -17.625 1 96.12 185 GLU A CA 1
ATOM 1412 C C . GLU A 1 185 ? 0.179 -7.254 -16.391 1 96.12 185 GLU A C 1
ATOM 1414 O O . GLU A 1 185 ? 0.161 -8.484 -16.297 1 96.12 185 GLU A O 1
ATOM 1419 N N . MET A 1 186 ? 0.677 -6.535 -15.414 1 96.12 186 MET A N 1
ATOM 1420 C CA . MET A 1 186 ? 1.191 -7.086 -14.164 1 96.12 186 MET A CA 1
ATOM 1421 C C . MET A 1 186 ? 0.099 -7.836 -13.406 1 96.12 186 MET A C 1
ATOM 1423 O O . MET A 1 186 ? 0.321 -8.945 -12.93 1 96.12 186 MET A O 1
ATOM 1427 N N . ILE A 1 187 ? -1.058 -7.211 -13.367 1 97.75 187 ILE A N 1
ATOM 1428 C CA . ILE A 1 187 ? -2.199 -7.824 -12.703 1 97.75 187 ILE A CA 1
ATOM 1429 C C . ILE A 1 187 ? -2.555 -9.141 -13.391 1 97.75 187 ILE A C 1
ATOM 1431 O O . ILE A 1 187 ? -2.723 -10.172 -12.727 1 97.75 187 ILE A O 1
ATOM 1435 N N . SER A 1 188 ? -2.627 -9.125 -14.703 1 96.75 188 SER A N 1
ATOM 1436 C CA . SER A 1 188 ? -2.969 -10.32 -15.477 1 96.75 188 SER A CA 1
ATOM 1437 C C . SER A 1 188 ? -1.933 -11.422 -15.273 1 96.75 188 SER A C 1
ATOM 1439 O O . SER A 1 188 ? -2.281 -12.602 -15.18 1 96.75 188 SER A O 1
ATOM 1441 N N . LEU A 1 189 ? -0.676 -11.062 -15.227 1 94.88 189 LEU A N 1
ATOM 1442 C CA . LEU A 1 189 ? 0.387 -12.039 -15.031 1 94.88 189 LEU A CA 1
ATOM 1443 C C . LEU A 1 189 ? 0.224 -12.758 -13.695 1 94.88 189 LEU A C 1
ATOM 1445 O O . LEU A 1 189 ? 0.259 -13.992 -13.641 1 94.88 189 LEU A O 1
ATOM 1449 N N . ILE A 1 190 ? 0.024 -12.008 -12.641 1 96.62 190 ILE A N 1
ATOM 1450 C CA . ILE A 1 190 ? -0.12 -12.586 -11.305 1 96.62 190 ILE A CA 1
ATOM 1451 C C . ILE A 1 190 ? -1.339 -13.508 -11.273 1 96.62 190 ILE A C 1
ATOM 1453 O O . ILE A 1 190 ? -1.245 -14.656 -10.844 1 96.62 190 ILE A O 1
ATOM 1457 N N . LEU A 1 191 ? -2.471 -13.047 -11.797 1 96.94 191 LEU A N 1
ATOM 1458 C CA . LEU A 1 191 ? -3.725 -13.773 -11.656 1 96.94 191 LEU A CA 1
ATOM 1459 C C . LEU A 1 191 ? -3.742 -15 -12.57 1 96.94 191 LEU A C 1
ATOM 1461 O O . LEU A 1 191 ? -4.297 -16.047 -12.211 1 96.94 191 LEU A O 1
ATOM 1465 N N . ASN A 1 192 ? -3.154 -14.914 -13.773 1 95.31 192 ASN A N 1
ATOM 1466 C CA . ASN A 1 192 ? -3.057 -16.078 -14.656 1 95.31 192 ASN A CA 1
ATOM 1467 C C . ASN A 1 192 ? -2.207 -17.188 -14.031 1 95.31 192 ASN A C 1
ATOM 1469 O O . ASN A 1 192 ? -2.566 -18.359 -14.102 1 95.31 192 ASN A O 1
ATOM 1473 N N . HIS A 1 193 ? -1.116 -16.812 -13.477 1 94.06 193 HIS A N 1
ATOM 1474 C CA . HIS A 1 193 ? -0.256 -17.828 -12.859 1 94.06 193 HIS A CA 1
ATOM 1475 C C . HIS A 1 193 ? -0.896 -18.406 -11.602 1 94.06 193 HIS A C 1
ATOM 1477 O O . HIS A 1 193 ? -0.742 -19.594 -11.312 1 94.06 193 HIS A O 1
ATOM 1483 N N . LEU A 1 194 ? -1.567 -17.578 -10.844 1 94.19 194 LEU A N 1
ATOM 1484 C CA . LEU A 1 194 ? -2.217 -18.031 -9.617 1 94.19 194 LEU A CA 1
ATOM 1485 C C . LEU A 1 194 ? -3.309 -19.047 -9.93 1 94.19 194 LEU A C 1
ATOM 1487 O O . LEU A 1 194 ? -3.443 -20.062 -9.227 1 94.19 194 LEU A O 1
ATOM 1491 N N . ALA A 1 195 ? -4.062 -18.812 -10.961 1 92.25 195 ALA A N 1
ATOM 1492 C CA . ALA A 1 195 ? -5.234 -19.625 -11.266 1 92.25 195 ALA A CA 1
ATOM 1493 C C . ALA A 1 195 ? -4.844 -20.859 -12.078 1 92.25 195 ALA A C 1
ATOM 1495 O O . ALA A 1 195 ? -5.656 -21.766 -12.273 1 92.25 195 ALA A O 1
ATOM 1496 N N . SER A 1 196 ? -3.611 -20.859 -12.656 1 81.5 196 SER A N 1
ATOM 1497 C CA . SER A 1 196 ? -3.217 -21.969 -13.508 1 81.5 196 SER A CA 1
ATOM 1498 C C . SER A 1 196 ? -3.055 -23.25 -12.703 1 81.5 196 SER A C 1
ATOM 1500 O O . SER A 1 196 ? -2.414 -23.25 -11.648 1 81.5 196 SER A O 1
ATOM 1502 N N . SER A 1 197 ? -4.23 -24.125 -12.531 1 60.31 197 SER A N 1
ATOM 1503 C CA . SER A 1 197 ? -4.301 -25.422 -11.875 1 60.31 197 SER A CA 1
ATOM 1504 C C . SER A 1 197 ? -3.418 -26.453 -12.578 1 60.31 197 SER A C 1
ATOM 1506 O O . SER A 1 197 ? -3.27 -26.406 -13.805 1 60.31 197 SER A O 1
ATOM 1508 N N . PRO A 1 198 ? -2.543 -27.25 -11.82 1 50.16 198 PRO A N 1
ATOM 1509 C CA . PRO A 1 198 ? -1.972 -28.422 -12.508 1 50.16 198 PRO A CA 1
ATOM 1510 C C . PRO A 1 198 ? -3.023 -29.25 -13.234 1 50.16 198 PRO A C 1
ATOM 1512 O O . PRO A 1 198 ? -4.137 -29.422 -12.734 1 50.16 198 PRO A O 1
ATOM 1515 N N . GLN A 1 199 ? -3.357 -28.953 -14.484 1 38.97 199 GLN A N 1
ATOM 1516 C CA . GLN A 1 199 ? -4.195 -29.938 -15.164 1 38.97 199 GLN A CA 1
ATOM 1517 C C . GLN A 1 199 ? -3.854 -31.359 -14.727 1 38.97 199 GLN A C 1
ATOM 1519 O O . GLN A 1 199 ? -2.707 -31.797 -14.859 1 38.97 199 GLN A O 1
ATOM 1524 N N . ILE A 1 200 ? -4.195 -31.828 -13.594 1 36 200 ILE A N 1
ATOM 1525 C CA . ILE A 1 200 ? -4.172 -33.281 -13.469 1 36 200 ILE A CA 1
ATOM 1526 C C . ILE A 1 200 ? -4.676 -33.906 -14.758 1 36 200 ILE A C 1
ATOM 1528 O O . ILE A 1 200 ? -5.832 -33.719 -15.141 1 36 200 ILE A O 1
ATOM 1532 N N . SER A 1 201 ? -3.844 -33.938 -15.812 1 29.55 201 SER A N 1
ATOM 1533 C CA . SER A 1 201 ? -4.188 -35.094 -16.672 1 29.55 201 SER A CA 1
ATOM 1534 C C . SER A 1 201 ? -4.227 -36.375 -15.875 1 29.55 201 SER A C 1
ATOM 1536 O O . SER A 1 201 ? -3.443 -36.562 -14.945 1 29.55 201 SER A O 1
ATOM 1538 N N . MET B 1 1 ? 43.781 22.016 4.801 1 60.25 1 MET B N 1
ATOM 1539 C CA . MET B 1 1 ? 42.562 22.719 5.27 1 60.25 1 MET B CA 1
ATOM 1540 C C . MET B 1 1 ? 41.312 22.188 4.582 1 60.25 1 MET B C 1
ATOM 1542 O O . MET B 1 1 ? 40.312 21.906 5.246 1 60.25 1 MET B O 1
ATOM 1546 N N . ALA B 1 2 ? 41.5 21.984 3.113 1 66.62 2 ALA B N 1
ATOM 1547 C CA . ALA B 1 2 ? 40.406 21.438 2.316 1 66.62 2 ALA B CA 1
ATOM 1548 C C . ALA B 1 2 ? 40 20.047 2.809 1 66.62 2 ALA B C 1
ATOM 1550 O O . ALA B 1 2 ? 38.812 19.734 2.92 1 66.62 2 ALA B O 1
ATOM 1551 N N . GLY B 1 3 ? 41 19.375 3.383 1 76.62 3 GLY B N 1
ATOM 1552 C CA . GLY B 1 3 ? 40.812 18.016 3.844 1 76.62 3 GLY B CA 1
ATOM 1553 C C . GLY B 1 3 ? 40.031 17.922 5.148 1 76.62 3 GLY B C 1
ATOM 1554 O O . GLY B 1 3 ? 39.156 17.078 5.293 1 76.62 3 GLY B O 1
ATOM 1555 N N . LYS B 1 4 ? 40.375 18.828 5.93 1 88.88 4 LYS B N 1
ATOM 1556 C CA . LYS B 1 4 ? 39.75 18.828 7.25 1 88.88 4 LYS B CA 1
ATOM 1557 C C . LYS B 1 4 ? 38.25 19.219 7.156 1 88.88 4 LYS B C 1
ATOM 1559 O O . LYS B 1 4 ? 37.438 18.625 7.844 1 88.88 4 LYS B O 1
ATOM 1564 N N . VAL B 1 5 ? 37.938 20.312 6.332 1 87.06 5 VAL B N 1
ATOM 1565 C CA . VAL B 1 5 ? 36.562 20.766 6.133 1 87.06 5 VAL B CA 1
ATOM 1566 C C . VAL B 1 5 ? 35.719 19.609 5.578 1 87.06 5 VAL B C 1
ATOM 1568 O O . VAL B 1 5 ? 34.594 19.391 6.027 1 87.06 5 VAL B O 1
ATOM 1571 N N . GLU B 1 6 ? 36.312 18.906 4.625 1 89.81 6 GLU B N 1
ATOM 1572 C CA . GLU B 1 6 ? 35.625 17.766 4.027 1 89.81 6 GLU B CA 1
ATOM 1573 C C . GLU B 1 6 ? 35.375 16.672 5.059 1 89.81 6 GLU B C 1
ATOM 1575 O O . GLU B 1 6 ? 34.312 16.031 5.043 1 89.81 6 GLU B O 1
ATOM 1580 N N . LEU B 1 7 ? 36.344 16.422 5.879 1 91.44 7 LEU B N 1
ATOM 1581 C CA . LEU B 1 7 ? 36.219 15.414 6.926 1 91.44 7 LEU B CA 1
ATOM 1582 C C . LEU B 1 7 ? 35.125 15.805 7.93 1 91.44 7 LEU B C 1
ATOM 1584 O O . LEU B 1 7 ? 34.344 14.953 8.383 1 91.44 7 LEU B O 1
ATOM 1588 N N . ARG B 1 8 ? 35.156 17.062 8.266 1 90.88 8 ARG B N 1
ATOM 1589 C CA . ARG B 1 8 ? 34.125 17.562 9.188 1 90.88 8 ARG B CA 1
ATOM 1590 C C . ARG B 1 8 ? 32.719 17.438 8.586 1 90.88 8 ARG B C 1
ATOM 1592 O O . ARG B 1 8 ? 31.781 17.078 9.281 1 90.88 8 ARG B O 1
ATOM 1599 N N . ARG B 1 9 ? 32.625 17.781 7.344 1 92.81 9 ARG B N 1
ATOM 1600 C CA . ARG B 1 9 ? 31.344 17.672 6.645 1 92.81 9 ARG B CA 1
ATOM 1601 C C . ARG B 1 9 ? 30.875 16.219 6.59 1 92.81 9 ARG B C 1
ATOM 1603 O O . ARG B 1 9 ? 29.688 15.945 6.801 1 92.81 9 ARG B O 1
ATOM 1610 N N . ALA B 1 10 ? 31.797 15.398 6.316 1 93.81 10 ALA B N 1
ATOM 1611 C CA . ALA B 1 10 ? 31.469 13.977 6.254 1 93.81 10 ALA B CA 1
ATOM 1612 C C . ALA B 1 10 ? 31.031 13.445 7.613 1 93.81 10 ALA B C 1
ATOM 1614 O O . ALA B 1 10 ? 30.094 12.656 7.707 1 93.81 10 ALA B O 1
ATOM 1615 N N . ALA B 1 11 ? 31.688 1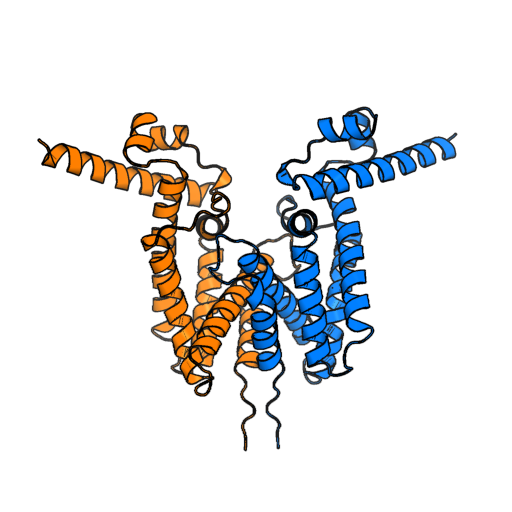3.844 8.602 1 95.19 11 ALA B N 1
ATOM 1616 C CA . ALA B 1 11 ? 31.328 13.43 9.961 1 95.19 11 ALA B CA 1
ATOM 1617 C C . ALA B 1 11 ? 29.938 13.93 10.336 1 95.19 11 ALA B C 1
ATOM 1619 O O . ALA B 1 11 ? 29.156 13.203 10.945 1 95.19 11 ALA B O 1
ATOM 1620 N N . LEU B 1 12 ? 29.656 15.148 9.984 1 96.25 12 LEU B N 1
ATOM 1621 C CA . LEU B 1 12 ? 28.344 15.711 10.273 1 96.25 12 LEU B CA 1
ATOM 1622 C C . LEU B 1 12 ? 27.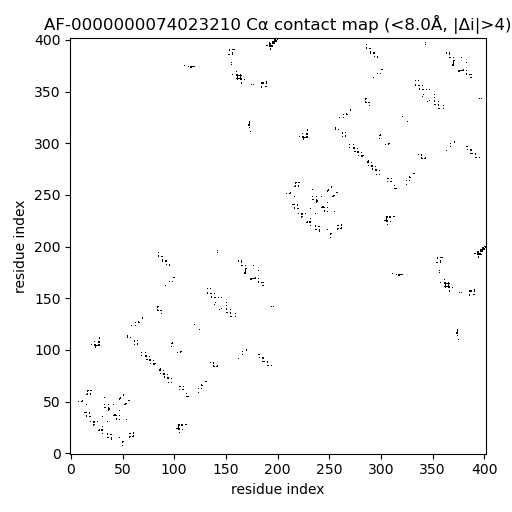25 14.992 9.484 1 96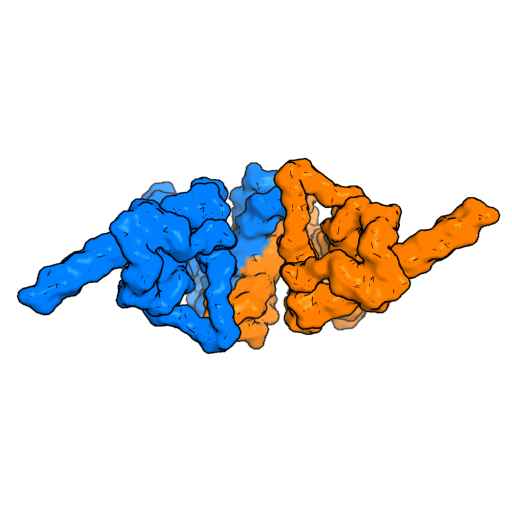.25 12 LEU B C 1
ATOM 1624 O O . LEU B 1 12 ? 26.156 14.773 9.992 1 96.25 12 LEU B O 1
ATOM 1628 N N . ARG B 1 13 ? 27.578 14.727 8.281 1 96.81 13 ARG B N 1
ATOM 1629 C CA . ARG B 1 13 ? 26.641 13.969 7.457 1 96.81 13 ARG B CA 1
ATOM 1630 C C . ARG B 1 13 ? 26.234 12.672 8.148 1 96.81 13 ARG B C 1
ATOM 1632 O O . ARG B 1 13 ? 25.047 12.375 8.258 1 96.81 13 ARG B O 1
ATOM 1639 N N . ASP B 1 14 ? 27.156 11.93 8.609 1 97.25 14 ASP B N 1
ATOM 1640 C CA . ASP B 1 14 ? 26.891 10.664 9.273 1 97.25 14 ASP B CA 1
ATOM 1641 C C . ASP B 1 14 ? 26.078 10.867 10.555 1 97.25 14 ASP B C 1
ATOM 1643 O O . ASP B 1 14 ? 25.156 10.109 10.852 1 97.25 14 ASP B O 1
ATOM 1647 N N . THR B 1 15 ? 26.453 11.852 11.242 1 97.62 15 THR B N 1
ATOM 1648 C CA . THR B 1 15 ? 25.766 12.18 12.484 1 97.62 15 THR B CA 1
ATOM 1649 C C . THR B 1 15 ? 24.297 12.5 12.227 1 97.62 15 THR B C 1
ATOM 1651 O O . THR B 1 15 ? 23.406 12.016 12.93 1 97.62 15 THR B O 1
ATOM 1654 N N . LEU B 1 16 ? 24.047 13.273 11.203 1 97.94 16 LEU B N 1
ATOM 1655 C CA . LEU B 1 16 ? 22.688 13.656 10.852 1 97.94 16 LEU B CA 1
ATOM 1656 C C . LEU B 1 16 ? 21.875 12.438 10.422 1 97.94 16 LEU B C 1
ATOM 1658 O O . LEU B 1 16 ? 20.703 12.297 10.805 1 97.94 16 LEU B O 1
ATOM 1662 N N . ILE B 1 17 ? 22.469 11.586 9.672 1 98.06 17 ILE B N 1
ATOM 1663 C CA . ILE B 1 17 ? 21.797 10.383 9.219 1 98.06 17 ILE B CA 1
ATOM 1664 C C . ILE B 1 17 ? 21.422 9.516 10.422 1 98.06 17 ILE B C 1
ATOM 1666 O O . ILE B 1 17 ? 20.281 9.031 10.516 1 98.06 17 ILE B O 1
ATOM 1670 N N . GLU B 1 18 ? 22.312 9.352 11.359 1 98.12 18 GLU B N 1
ATOM 1671 C CA . GLU B 1 18 ? 22.094 8.516 12.539 1 98.12 18 GLU B CA 1
ATOM 1672 C C . GLU B 1 18 ? 20.953 9.078 13.391 1 98.12 18 GLU B C 1
ATOM 1674 O O . GLU B 1 18 ? 20.062 8.328 13.805 1 98.12 18 GLU B O 1
ATOM 1679 N N . HIS B 1 19 ? 20.953 10.336 13.609 1 98.25 19 HIS B N 1
ATOM 1680 C CA . HIS B 1 19 ? 19.922 10.953 14.438 1 98.25 19 HIS B CA 1
ATOM 1681 C C . HIS B 1 19 ? 18.562 10.945 13.727 1 98.25 19 HIS B C 1
ATOM 1683 O O . HIS B 1 19 ? 17.531 10.734 14.359 1 98.25 19 HIS B O 1
ATOM 1689 N N . ALA B 1 20 ? 18.609 11.227 12.438 1 98.38 20 ALA B N 1
ATOM 1690 C CA . ALA B 1 20 ? 17.359 11.164 11.672 1 98.38 20 ALA B CA 1
ATOM 1691 C C . ALA B 1 20 ? 16.766 9.766 11.703 1 98.38 20 ALA B C 1
ATOM 1693 O O . ALA B 1 20 ? 15.555 9.602 11.859 1 98.38 20 ALA B O 1
ATOM 1694 N N . GLU B 1 21 ? 17.609 8.805 11.492 1 98.31 21 GLU B N 1
ATOM 1695 C CA . GLU B 1 21 ? 17.156 7.414 11.547 1 98.31 21 GLU B CA 1
ATOM 1696 C C . GLU B 1 21 ? 16.516 7.098 12.898 1 98.31 21 GLU B C 1
ATOM 1698 O O . GLU B 1 21 ? 15.469 6.453 12.953 1 98.31 21 GLU B O 1
ATOM 1703 N N . ARG B 1 22 ? 17.109 7.512 13.969 1 98 22 ARG B N 1
ATOM 1704 C CA . ARG B 1 22 ? 16.578 7.289 15.305 1 98 22 ARG B CA 1
ATOM 1705 C C . ARG B 1 22 ? 15.203 7.945 15.461 1 98 22 ARG B C 1
ATOM 1707 O O . ARG B 1 22 ? 14.273 7.332 15.984 1 98 22 ARG B O 1
ATOM 1714 N N . ARG B 1 23 ? 15.117 9.148 14.992 1 97.94 23 ARG B N 1
ATOM 1715 C CA . ARG B 1 23 ? 13.852 9.867 15.109 1 97.94 23 ARG B CA 1
ATOM 1716 C C . ARG B 1 23 ? 12.766 9.203 14.266 1 97.94 23 ARG B C 1
ATOM 1718 O O . ARG B 1 23 ? 11.641 9.016 14.727 1 97.94 23 ARG B O 1
ATOM 1725 N N . ILE B 1 24 ? 13.109 8.844 13.078 1 98 24 ILE B N 1
ATOM 1726 C CA . ILE B 1 24 ? 12.141 8.211 12.188 1 98 24 ILE B CA 1
ATOM 1727 C C . ILE B 1 24 ? 11.688 6.879 12.781 1 98 24 ILE B C 1
ATOM 1729 O O . ILE B 1 24 ? 10.5 6.562 12.773 1 98 24 ILE B O 1
ATOM 1733 N N . THR B 1 25 ? 12.633 6.137 13.281 1 97.69 25 THR B N 1
ATOM 1734 C CA . THR B 1 25 ? 12.328 4.832 13.859 1 97.69 25 THR B CA 1
ATOM 1735 C C . THR B 1 25 ? 11.43 4.977 15.078 1 97.69 25 THR B C 1
ATOM 1737 O O . THR B 1 25 ? 10.5 4.191 15.273 1 97.69 25 THR B O 1
ATOM 1740 N N . SER B 1 26 ? 11.672 5.957 15.875 1 96.81 26 SER B N 1
ATOM 1741 C CA . SER B 1 26 ? 10.953 6.137 17.125 1 96.81 26 SER B CA 1
ATOM 1742 C C . SER B 1 26 ? 9.594 6.793 16.906 1 96.81 26 SER B C 1
ATOM 1744 O O . SER B 1 26 ? 8.578 6.348 17.438 1 96.81 26 SER B O 1
ATOM 1746 N N . ASP B 1 27 ? 9.594 7.84 15.984 1 96 27 ASP B N 1
ATOM 1747 C CA . ASP B 1 27 ? 8.43 8.719 15.969 1 96 27 ASP B CA 1
ATOM 1748 C C . ASP B 1 27 ? 7.746 8.703 14.602 1 96 27 ASP B C 1
ATOM 1750 O O . ASP B 1 27 ? 6.664 9.273 14.438 1 96 27 ASP B O 1
ATOM 1754 N N . GLY B 1 28 ? 8.312 8.047 13.648 1 96.88 28 GLY B N 1
ATOM 1755 C CA . GLY B 1 28 ? 7.77 8.07 12.305 1 96.88 28 GLY B CA 1
ATOM 1756 C C . GLY B 1 28 ? 8.258 9.242 11.477 1 96.88 28 GLY B C 1
ATOM 1757 O O . GLY B 1 28 ? 8.594 10.297 12.023 1 96.88 28 GLY B O 1
ATOM 1758 N N . LEU B 1 29 ? 8.227 9.117 10.164 1 96.75 29 LEU B N 1
ATOM 1759 C CA . LEU B 1 29 ? 8.758 10.109 9.234 1 96.75 29 LEU B CA 1
ATOM 1760 C C . LEU B 1 29 ? 8.016 11.438 9.367 1 96.75 29 LEU B C 1
ATOM 1762 O O . LEU B 1 29 ? 8.617 12.508 9.281 1 96.75 29 LEU B O 1
ATOM 1766 N N . LYS B 1 30 ? 6.73 11.391 9.57 1 92.19 30 LYS B N 1
ATOM 1767 C CA . LYS B 1 30 ? 5.887 12.578 9.602 1 92.19 30 LYS B CA 1
ATOM 1768 C C . LYS B 1 30 ? 6.297 13.508 10.742 1 92.19 30 LYS B C 1
ATOM 1770 O O . LYS B 1 30 ? 5.957 14.695 10.734 1 92.19 30 LYS B O 1
ATOM 1775 N N . ASN B 1 31 ? 7.027 13.039 11.648 1 95.12 31 ASN B N 1
ATOM 1776 C CA . ASN B 1 31 ? 7.395 13.82 12.82 1 95.12 31 ASN B CA 1
ATOM 1777 C C . ASN B 1 31 ? 8.844 14.289 12.758 1 95.12 31 ASN B C 1
ATOM 1779 O O . ASN B 1 31 ? 9.352 14.883 13.703 1 95.12 31 ASN B O 1
ATOM 1783 N N . LEU B 1 32 ? 9.531 14.031 11.703 1 96.94 32 LEU B N 1
ATOM 1784 C CA . LEU B 1 32 ? 10.906 14.5 11.539 1 96.94 32 LEU B CA 1
ATOM 1785 C C . LEU B 1 32 ? 10.938 16 11.266 1 96.94 32 LEU B C 1
ATOM 1787 O O . LEU B 1 32 ? 10.328 16.469 10.305 1 96.94 32 LEU B O 1
ATOM 1791 N N . ARG B 1 33 ? 11.609 16.734 12.125 1 96.56 33 ARG B N 1
ATOM 1792 C CA . ARG B 1 33 ? 11.766 18.172 11.977 1 96.56 33 ARG B CA 1
ATOM 1793 C C . ARG B 1 33 ? 13.242 18.562 11.961 1 96.56 33 ARG B C 1
ATOM 1795 O O . ARG B 1 33 ? 14.016 18.109 12.805 1 96.56 33 ARG B O 1
ATOM 1802 N N . ALA B 1 34 ? 13.57 19.422 11.078 1 96.56 34 ALA B N 1
ATOM 1803 C CA . ALA B 1 34 ? 14.953 19.859 10.938 1 96.56 34 ALA B CA 1
ATOM 1804 C C . ALA B 1 34 ? 15.461 20.516 12.219 1 96.56 34 ALA B C 1
ATOM 1806 O O . ALA B 1 34 ? 16.594 20.297 12.633 1 96.56 34 ALA B O 1
ATOM 1807 N N . ARG B 1 35 ? 14.625 21.281 12.797 1 97 35 ARG B N 1
ATOM 1808 C CA . ARG B 1 35 ? 15.039 22 14 1 97 35 ARG B CA 1
ATOM 1809 C C . ARG B 1 35 ? 15.367 21.016 15.125 1 97 35 ARG B C 1
ATOM 1811 O O . ARG B 1 35 ? 16.375 21.172 15.82 1 97 35 ARG B O 1
ATOM 1818 N N . ASP B 1 36 ? 14.523 20.016 15.305 1 97.31 36 ASP B N 1
ATOM 1819 C CA . ASP B 1 36 ? 14.766 19 16.328 1 97.31 36 ASP B CA 1
ATOM 1820 C C . ASP B 1 36 ? 16.016 18.203 16 1 97.31 36 ASP B C 1
ATOM 1822 O O . ASP B 1 36 ? 16.812 17.875 16.906 1 97.31 36 ASP B O 1
ATOM 1826 N N . LEU B 1 37 ? 16.172 17.922 14.797 1 97 37 LEU B N 1
ATOM 1827 C CA . LEU B 1 37 ? 17.328 17.172 14.352 1 97 37 LEU B CA 1
ATOM 1828 C C . LEU B 1 37 ? 18.625 17.938 14.625 1 97 37 LEU B C 1
ATOM 1830 O O . LEU B 1 37 ? 19.609 17.359 15.078 1 97 37 LEU B O 1
ATOM 1834 N N . ALA B 1 38 ? 18.641 19.203 14.312 1 97.38 38 ALA B N 1
ATOM 1835 C CA . ALA B 1 38 ? 19.797 20.047 14.578 1 97.38 38 ALA B CA 1
ATOM 1836 C C . ALA B 1 38 ? 20.156 20.031 16.062 1 97.38 38 ALA B C 1
ATOM 1838 O O . ALA B 1 38 ? 21.344 19.906 16.406 1 97.38 38 ALA B O 1
ATOM 1839 N N . LYS B 1 39 ? 19.156 20.078 16.828 1 97.62 39 LYS B N 1
ATOM 1840 C CA . LYS B 1 39 ? 19.359 20.031 18.281 1 97.62 39 LYS B CA 1
ATOM 1841 C C . LYS B 1 39 ? 20 18.703 18.688 1 97.62 39 LYS B C 1
ATOM 1843 O O . LYS B 1 39 ? 20.984 18.688 19.438 1 97.62 39 LYS B O 1
ATOM 1848 N N . ASP B 1 40 ? 19.484 17.641 18.25 1 96.75 40 ASP B N 1
ATOM 1849 C CA . ASP B 1 40 ? 20.016 16.312 18.562 1 96.75 40 ASP B CA 1
ATOM 1850 C C . ASP B 1 40 ? 21.469 16.188 18.125 1 96.75 40 ASP B C 1
ATOM 1852 O O . ASP B 1 40 ? 22.297 15.609 18.844 1 96.75 40 ASP B O 1
ATOM 1856 N N . ALA B 1 41 ? 21.797 16.719 16.953 1 96.62 41 ALA B N 1
ATOM 1857 C CA . ALA B 1 41 ? 23.109 16.562 16.344 1 96.62 41 ALA B CA 1
ATOM 1858 C C . ALA B 1 41 ? 24.094 17.609 16.875 1 96.62 41 ALA B C 1
ATOM 1860 O O . ALA B 1 41 ? 25.297 17.531 16.609 1 96.62 41 ALA B O 1
ATOM 1861 N N . GLY B 1 42 ? 23.594 18.578 17.594 1 96.94 42 GLY B N 1
ATOM 1862 C CA . GLY B 1 42 ? 24.438 19.625 18.141 1 96.94 42 GLY B CA 1
ATOM 1863 C C . GLY B 1 42 ? 25 20.547 17.078 1 96.94 42 GLY B C 1
ATOM 1864 O O . GLY B 1 42 ? 26.172 20.922 17.141 1 96.94 42 GLY B O 1
ATOM 1865 N N . CYS B 1 43 ? 24.234 20.828 16.109 1 96.5 43 CYS B N 1
ATOM 1866 C CA . CYS B 1 43 ? 24.672 21.719 15.039 1 96.5 43 CYS B CA 1
ATOM 1867 C C . CYS B 1 43 ? 23.625 22.781 14.75 1 96.5 43 CYS B C 1
ATOM 1869 O O . CYS B 1 43 ? 22.516 22.734 15.273 1 96.5 43 CYS B O 1
ATOM 1871 N N . ALA B 1 44 ? 24.094 23.781 13.93 1 95.88 44 ALA B N 1
ATOM 1872 C CA . ALA B 1 44 ? 23.172 24.812 13.492 1 95.88 44 ALA B CA 1
ATOM 1873 C C . ALA B 1 44 ? 22.188 24.266 12.461 1 95.88 44 ALA B C 1
ATOM 1875 O O . ALA B 1 44 ? 22.531 23.375 11.688 1 95.88 44 ALA B O 1
ATOM 1876 N N . LEU B 1 45 ? 20.938 24.844 12.484 1 95.44 45 LEU B N 1
ATOM 1877 C CA . LEU B 1 45 ? 19.922 24.453 11.508 1 95.44 45 LEU B CA 1
ATOM 1878 C C . LEU B 1 45 ? 20.469 24.547 10.086 1 95.44 45 LEU B C 1
ATOM 1880 O O . LEU B 1 45 ? 20.281 23.641 9.281 1 95.44 45 LEU B O 1
ATOM 1884 N N . GLY B 1 46 ? 21.141 25.625 9.805 1 95.38 46 GLY B N 1
ATOM 1885 C CA . GLY B 1 46 ? 21.703 25.859 8.484 1 95.38 46 GLY B CA 1
ATOM 1886 C C . GLY B 1 46 ? 22.719 24.812 8.07 1 95.38 46 GLY B C 1
ATOM 1887 O O . GLY B 1 46 ? 22.875 24.531 6.883 1 95.38 46 GLY B O 1
ATOM 1888 N N . ALA B 1 47 ? 23.422 24.25 8.984 1 95.19 47 ALA B N 1
ATOM 1889 C CA . ALA B 1 47 ? 24.438 23.234 8.711 1 95.19 47 ALA B CA 1
ATOM 1890 C C . ALA B 1 47 ? 23.812 22 8.086 1 95.19 47 ALA B C 1
ATOM 1892 O O . ALA B 1 47 ? 24.438 21.312 7.273 1 95.19 47 ALA B O 1
ATOM 1893 N N . ILE B 1 48 ? 22.562 21.641 8.484 1 95.56 48 ILE B N 1
ATOM 1894 C CA . ILE B 1 48 ? 21.844 20.516 7.895 1 95.56 48 ILE B CA 1
ATOM 1895 C C . ILE B 1 48 ? 21.703 20.734 6.391 1 95.56 48 ILE B C 1
ATOM 1897 O O . ILE B 1 48 ? 21.984 19.812 5.602 1 95.56 48 ILE B O 1
ATOM 1901 N N . TYR B 1 49 ? 21.375 21.906 6 1 94.25 49 TYR B N 1
ATOM 1902 C CA . TYR B 1 49 ? 21.109 22.203 4.598 1 94.25 49 TYR B CA 1
ATOM 1903 C C . TYR B 1 49 ? 22.406 22.375 3.811 1 94.25 49 TYR B C 1
ATOM 1905 O O . TYR B 1 49 ? 22.406 22.219 2.588 1 94.25 49 TYR B O 1
ATOM 1913 N N . ASN B 1 50 ? 23.469 22.703 4.555 1 94 50 ASN B N 1
ATOM 1914 C CA . ASN B 1 50 ? 24.781 22.719 3.926 1 94 50 ASN B CA 1
ATOM 1915 C C . ASN B 1 50 ? 25.234 21.297 3.559 1 94 50 ASN B C 1
ATOM 1917 O O . ASN B 1 50 ? 25.875 21.094 2.527 1 94 50 ASN B O 1
ATOM 1921 N N . VAL B 1 51 ? 24.891 20.391 4.41 1 95.5 51 VAL B N 1
ATOM 1922 C CA . VAL B 1 51 ? 25.281 19 4.203 1 95.5 51 VAL B CA 1
ATOM 1923 C C . VAL B 1 51 ? 24.312 18.344 3.227 1 95.5 51 VAL B C 1
ATOM 1925 O O . VAL B 1 51 ? 24.75 17.625 2.314 1 95.5 51 VAL B O 1
ATOM 1928 N N . PHE B 1 52 ? 23.031 18.641 3.627 1 94.56 52 PHE B N 1
ATOM 1929 C CA . PHE B 1 52 ? 21.969 18.109 2.789 1 94.56 52 PHE B CA 1
ATOM 1930 C C . PHE B 1 52 ? 21.188 19.219 2.127 1 94.56 52 PHE B C 1
ATOM 1932 O O . PHE B 1 52 ? 20.906 20.25 2.752 1 94.56 52 PHE B O 1
ATOM 1939 N N . GLY B 1 53 ? 21.047 19.266 0.87 1 89.38 53 GLY B N 1
ATOM 1940 C CA . GLY B 1 53 ? 20.25 20.281 0.165 1 89.38 53 GLY B CA 1
ATOM 1941 C C . GLY B 1 53 ? 18.875 20.469 0.754 1 89.38 53 GLY B C 1
ATOM 1942 O O . GLY B 1 53 ? 18.391 21.609 0.866 1 89.38 53 GLY B O 1
ATOM 1943 N N . ASP B 1 54 ? 18.188 19.469 1.155 1 90.62 54 ASP B N 1
ATOM 1944 C CA . ASP B 1 54 ? 16.906 19.516 1.84 1 90.62 54 ASP B CA 1
ATOM 1945 C C . ASP B 1 54 ? 16.688 18.281 2.705 1 90.62 54 ASP B C 1
ATOM 1947 O O . ASP B 1 54 ? 17.516 17.359 2.701 1 90.62 54 ASP B O 1
ATOM 1951 N N . LEU B 1 55 ? 15.641 18.297 3.422 1 93 55 LEU B N 1
ATOM 1952 C CA . LEU B 1 55 ? 15.367 17.234 4.383 1 93 55 LEU B CA 1
ATOM 1953 C C . LEU B 1 55 ? 15.078 15.922 3.67 1 93 55 LEU B C 1
ATOM 1955 O O . LEU B 1 55 ? 15.398 14.844 4.184 1 93 55 LEU B O 1
ATOM 1959 N N . ASN B 1 56 ? 14.508 15.992 2.521 1 92.62 56 ASN B N 1
ATOM 1960 C CA . ASN B 1 56 ? 14.211 14.789 1.764 1 92.62 56 ASN B CA 1
ATOM 1961 C C . ASN B 1 56 ? 15.477 14.039 1.377 1 92.62 56 ASN B C 1
ATOM 1963 O O . ASN B 1 56 ? 15.5 12.805 1.364 1 92.62 56 ASN B O 1
ATOM 1967 N N . ASP B 1 57 ? 16.484 14.781 1.027 1 92.94 57 ASP B N 1
ATOM 1968 C CA . ASP B 1 57 ? 17.75 14.148 0.713 1 92.94 57 ASP B CA 1
ATOM 1969 C C . ASP B 1 57 ? 18.297 13.375 1.913 1 92.94 57 ASP B C 1
ATOM 1971 O O . ASP B 1 57 ? 18.875 12.297 1.753 1 92.94 57 ASP B O 1
ATOM 1975 N N . LEU B 1 58 ? 18.172 13.969 3.01 1 95.75 58 LEU B N 1
ATOM 1976 C CA . LEU B 1 58 ? 18.562 13.289 4.238 1 95.75 58 LEU B CA 1
ATOM 1977 C C . LEU B 1 58 ? 17.734 12.031 4.461 1 95.75 58 LEU B C 1
ATOM 1979 O O . LEU B 1 58 ? 18.281 10.977 4.801 1 95.75 58 LEU B O 1
ATOM 1983 N N . VAL B 1 59 ? 16.469 12.07 4.242 1 96.62 59 VAL B N 1
ATOM 1984 C CA . VAL B 1 59 ? 15.578 10.922 4.418 1 96.62 59 VAL B CA 1
ATOM 1985 C C . VAL B 1 59 ? 15.961 9.82 3.439 1 96.62 59 VAL B C 1
ATOM 1987 O O . VAL B 1 59 ? 15.945 8.633 3.793 1 96.62 59 VAL B O 1
ATOM 1990 N N . LEU B 1 60 ? 16.297 10.219 2.242 1 94.56 60 LEU B N 1
ATOM 1991 C CA . LEU B 1 60 ? 16.75 9.227 1.27 1 94.56 60 LEU B CA 1
ATOM 1992 C C . LEU B 1 60 ? 17.969 8.469 1.789 1 94.56 60 LEU B C 1
ATOM 1994 O O . LEU B 1 60 ? 18.094 7.262 1.586 1 94.56 60 LEU B O 1
ATOM 1998 N N . ALA B 1 61 ? 18.844 9.195 2.393 1 95.56 61 ALA B N 1
ATOM 1999 C CA . ALA B 1 61 ? 20.047 8.555 2.951 1 95.56 61 ALA B CA 1
ATOM 2000 C C . ALA B 1 61 ? 19.672 7.582 4.066 1 95.56 61 ALA B C 1
ATOM 2002 O O . ALA B 1 61 ? 20.219 6.484 4.152 1 95.56 61 ALA B O 1
ATOM 2003 N N . VAL B 1 62 ? 18.766 7.961 4.91 1 97.38 62 VAL B N 1
ATOM 2004 C CA . VAL B 1 62 ? 18.266 7.074 5.957 1 97.38 62 VAL B CA 1
ATOM 2005 C C . VAL B 1 62 ? 17.609 5.848 5.332 1 97.38 62 VAL B C 1
ATOM 2007 O O . VAL B 1 62 ? 17.859 4.715 5.75 1 97.38 62 VAL B O 1
ATOM 2010 N N . ASN B 1 63 ? 16.781 6.051 4.34 1 96.69 63 ASN B N 1
ATOM 2011 C CA . ASN B 1 63 ? 16.078 4.969 3.656 1 96.69 63 ASN B CA 1
ATOM 2012 C C . ASN B 1 63 ? 17.062 3.994 3.006 1 96.69 63 ASN B C 1
ATOM 2014 O O . ASN B 1 63 ? 16.797 2.789 2.967 1 96.69 63 ASN B O 1
ATOM 2018 N N . ALA B 1 64 ? 18.109 4.531 2.49 1 94.94 64 ALA B N 1
ATOM 2019 C CA . ALA B 1 64 ? 19.141 3.664 1.902 1 94.94 64 ALA B CA 1
ATOM 2020 C C . ALA B 1 64 ? 19.688 2.689 2.938 1 94.94 64 ALA B C 1
ATOM 2022 O O . ALA B 1 64 ? 19.906 1.514 2.637 1 94.94 64 ALA B O 1
ATOM 2023 N N . ARG B 1 65 ? 19.891 3.174 4.121 1 95.56 65 ARG B N 1
ATOM 2024 C CA . ARG B 1 65 ? 20.328 2.297 5.207 1 95.56 65 ARG B CA 1
ATOM 2025 C C . ARG B 1 65 ? 19.266 1.243 5.516 1 95.56 65 ARG B C 1
ATOM 2027 O O . ARG B 1 65 ? 19.594 0.085 5.781 1 95.56 65 ARG B O 1
ATOM 2034 N N . THR B 1 66 ? 18.062 1.661 5.5 1 97.12 66 THR B N 1
ATOM 2035 C CA . THR B 1 66 ? 16.969 0.731 5.746 1 97.12 66 THR B CA 1
ATOM 2036 C C . THR B 1 66 ? 16.938 -0.355 4.676 1 97.12 66 THR B C 1
ATOM 2038 O O . THR B 1 66 ? 16.766 -1.536 4.988 1 97.12 66 THR B O 1
ATOM 2041 N N . PHE B 1 67 ? 17.109 0.024 3.416 1 95.38 67 PHE B N 1
ATOM 2042 C CA . PHE B 1 67 ? 17.172 -0.949 2.332 1 95.38 67 PHE B CA 1
ATOM 2043 C C . PHE B 1 67 ? 18.281 -1.958 2.559 1 95.38 67 PHE B C 1
ATOM 2045 O O . PHE B 1 67 ? 18.109 -3.156 2.326 1 95.38 67 PHE B O 1
ATOM 2052 N N . LYS B 1 68 ? 19.375 -1.468 2.975 1 95.44 68 LYS B N 1
ATOM 2053 C CA . LYS B 1 68 ? 20.516 -2.348 3.234 1 95.44 68 LYS B CA 1
ATOM 2054 C C . LYS B 1 68 ? 20.203 -3.34 4.348 1 95.44 68 LYS B C 1
ATOM 2056 O O . LYS B 1 68 ? 20.5 -4.531 4.23 1 95.44 68 LYS B O 1
ATOM 2061 N N . ARG B 1 69 ? 19.594 -2.855 5.395 1 97 69 ARG B N 1
ATOM 2062 C CA . ARG B 1 69 ? 19.203 -3.73 6.496 1 97 69 ARG B CA 1
ATOM 2063 C C . ARG B 1 69 ? 18.172 -4.758 6.039 1 97 69 ARG B C 1
ATOM 2065 O O . ARG B 1 69 ? 18.234 -5.926 6.438 1 97 69 ARG B O 1
ATOM 2072 N N . LEU B 1 70 ? 17.25 -4.34 5.234 1 97.62 70 LEU B N 1
ATOM 2073 C CA . LEU B 1 70 ? 16.25 -5.25 4.68 1 97.62 70 LEU B CA 1
ATOM 2074 C C . LEU B 1 70 ? 16.922 -6.32 3.818 1 97.62 70 LEU B C 1
ATOM 2076 O O . LEU B 1 70 ? 16.609 -7.504 3.943 1 97.62 70 LEU B O 1
ATOM 2080 N N . GLY B 1 71 ? 17.812 -5.863 2.924 1 96.31 71 GLY B N 1
ATOM 2081 C CA . GLY B 1 71 ? 18.547 -6.82 2.117 1 96.31 71 GLY B CA 1
ATOM 2082 C C . GLY B 1 71 ? 19.297 -7.848 2.943 1 96.31 71 GLY B C 1
ATOM 2083 O O . GLY B 1 71 ? 19.297 -9.039 2.613 1 96.31 71 GLY B O 1
ATOM 2084 N N . ALA B 1 72 ? 19.922 -7.383 4.039 1 96.94 72 ALA B N 1
ATOM 2085 C CA . ALA B 1 72 ? 20.641 -8.281 4.934 1 96.94 72 ALA B CA 1
ATOM 2086 C C . ALA B 1 72 ? 19.703 -9.281 5.59 1 96.94 72 ALA B C 1
ATOM 2088 O O . ALA B 1 72 ? 20.031 -10.469 5.715 1 96.94 72 ALA B O 1
ATOM 2089 N N . ALA B 1 73 ? 18.547 -8.844 6.016 1 97.38 73 ALA B N 1
ATOM 2090 C CA . ALA B 1 73 ? 17.547 -9.719 6.629 1 97.38 73 ALA B CA 1
ATOM 2091 C C . ALA B 1 73 ? 17.094 -10.789 5.645 1 97.38 73 ALA B C 1
ATOM 2093 O O . ALA B 1 73 ? 16.938 -11.953 6.016 1 97.38 73 ALA B O 1
ATOM 2094 N N . VAL B 1 74 ? 16.859 -10.414 4.438 1 97.06 74 VAL B N 1
ATOM 2095 C CA . VAL B 1 74 ? 16.438 -11.344 3.396 1 97.06 74 VAL B CA 1
ATOM 2096 C C . VAL B 1 74 ? 17.547 -12.359 3.133 1 97.06 74 VAL B C 1
ATOM 2098 O O . VAL B 1 74 ? 17.281 -13.562 3.096 1 97.06 74 VAL B O 1
ATOM 2101 N N . ALA B 1 75 ? 18.75 -11.859 2.965 1 96.5 75 ALA B N 1
ATOM 2102 C CA . ALA B 1 75 ? 19.875 -12.742 2.719 1 96.5 75 ALA B CA 1
ATOM 2103 C C . ALA B 1 75 ? 20.031 -13.758 3.846 1 96.5 75 ALA B C 1
ATOM 2105 O O . ALA B 1 75 ? 20.266 -14.945 3.596 1 96.5 75 ALA B O 1
ATOM 2106 N N . GLU B 1 76 ? 19.938 -13.297 5.039 1 97.5 76 GLU B N 1
ATOM 2107 C CA . GLU B 1 76 ? 20.062 -14.164 6.203 1 97.5 76 GLU B CA 1
ATOM 2108 C C . GLU B 1 76 ? 18.969 -15.234 6.203 1 97.5 76 GLU B C 1
ATOM 2110 O O . GLU B 1 76 ? 19.234 -16.391 6.535 1 97.5 76 GLU B O 1
ATOM 2115 N N . SER B 1 77 ? 17.75 -14.844 5.898 1 97.19 77 SER B N 1
ATOM 2116 C CA . SER B 1 77 ? 16.625 -15.781 5.883 1 97.19 77 SER B CA 1
ATOM 2117 C C . SER B 1 77 ? 16.844 -16.875 4.844 1 97.19 77 SER B C 1
ATOM 2119 O O . SER B 1 77 ? 16.344 -17.984 4.996 1 97.19 77 SER B O 1
ATOM 2121 N N . LEU B 1 78 ? 17.547 -16.578 3.773 1 96.69 78 LEU B N 1
ATOM 2122 C CA . LEU B 1 78 ? 17.75 -17.516 2.668 1 96.69 78 LEU B CA 1
ATOM 2123 C C . LEU B 1 78 ? 18.906 -18.453 2.965 1 96.69 78 LEU B C 1
ATOM 2125 O O . LEU B 1 78 ? 19.031 -19.5 2.326 1 96.69 78 LEU B O 1
ATOM 2129 N N . ALA B 1 79 ? 19.781 -18.078 3.865 1 95.62 79 ALA B N 1
ATOM 2130 C CA . ALA B 1 79 ? 21 -18.828 4.145 1 95.62 79 ALA B CA 1
ATOM 2131 C C . ALA B 1 79 ? 20.688 -20.297 4.473 1 95.62 79 ALA B C 1
ATOM 2133 O O . ALA B 1 79 ? 21.375 -21.203 4.02 1 95.62 79 ALA B O 1
ATOM 2134 N N . ASP B 1 80 ? 19.625 -20.594 5.207 1 91.25 80 ASP B N 1
ATOM 2135 C CA . ASP B 1 80 ? 19.281 -21.953 5.617 1 91.25 80 ASP B CA 1
ATOM 2136 C C . ASP B 1 80 ? 17.984 -22.422 4.957 1 91.25 80 ASP B C 1
ATOM 2138 O O . ASP B 1 80 ? 17.391 -23.422 5.383 1 91.25 80 ASP B O 1
ATOM 2142 N N . ALA B 1 81 ? 17.609 -21.641 4.008 1 93.88 81 ALA B N 1
ATOM 2143 C CA . ALA B 1 81 ? 16.344 -21.984 3.363 1 93.88 81 ALA B CA 1
ATOM 2144 C C . ALA B 1 81 ? 16.516 -23.156 2.389 1 93.88 81 ALA B C 1
ATOM 2146 O O . ALA B 1 81 ? 17.609 -23.344 1.846 1 93.88 81 ALA B O 1
ATOM 2147 N N . PRO B 1 82 ? 15.477 -23.969 2.184 1 92.12 82 PRO B N 1
ATOM 2148 C CA . PRO B 1 82 ? 15.539 -24.984 1.135 1 92.12 82 PRO B CA 1
ATOM 2149 C C . PRO B 1 82 ? 15.891 -24.406 -0.233 1 92.12 82 PRO B C 1
ATOM 2151 O O . PRO B 1 82 ? 15.586 -23.234 -0.51 1 92.12 82 PRO B O 1
ATOM 2154 N N . GLN B 1 83 ? 16.516 -25.203 -1.094 1 92.25 83 GLN B N 1
ATOM 2155 C CA . GLN B 1 83 ? 16.938 -24.734 -2.412 1 92.25 83 GLN B CA 1
ATOM 2156 C C . GLN B 1 83 ? 15.773 -24.734 -3.391 1 92.25 83 GLN B C 1
ATOM 2158 O O . GLN B 1 83 ? 15.875 -24.188 -4.488 1 92.25 83 GLN B O 1
ATOM 2163 N N . ASP B 1 84 ? 14.594 -25.141 -2.984 1 96.38 84 ASP B N 1
ATOM 2164 C CA . ASP B 1 84 ? 13.383 -25.062 -3.807 1 96.38 84 ASP B CA 1
ATOM 2165 C C . ASP B 1 84 ? 13 -23.625 -4.082 1 96.38 84 ASP B C 1
ATOM 2167 O O . ASP B 1 84 ? 12.852 -22.828 -3.152 1 96.38 84 ASP B O 1
ATOM 2171 N N . ALA B 1 85 ? 12.852 -23.234 -5.371 1 97.25 85 ALA B N 1
ATOM 2172 C CA . ALA B 1 85 ? 12.656 -21.859 -5.805 1 97.25 85 ALA B CA 1
ATOM 2173 C C . ALA B 1 85 ? 11.406 -21.25 -5.168 1 97.25 85 ALA B C 1
ATOM 2175 O O . ALA B 1 85 ? 11.422 -20.094 -4.738 1 97.25 85 ALA B O 1
ATOM 2176 N N . THR B 1 86 ? 10.344 -22.031 -5.148 1 97.06 86 THR B N 1
ATOM 2177 C CA . THR B 1 86 ? 9.109 -21.547 -4.535 1 97.06 86 THR B CA 1
ATOM 2178 C C . THR B 1 86 ? 9.312 -21.297 -3.045 1 97.06 86 THR B C 1
ATOM 2180 O O . THR B 1 86 ? 8.883 -20.266 -2.52 1 97.06 86 THR B O 1
ATOM 2183 N N . GLN B 1 87 ? 9.984 -22.188 -2.35 1 97.25 87 GLN B N 1
ATOM 2184 C CA . GLN B 1 87 ? 10.258 -22.016 -0.926 1 97.25 87 GLN B CA 1
ATOM 2185 C C . GLN B 1 87 ? 11.156 -20.812 -0.675 1 97.25 87 GLN B C 1
ATOM 2187 O O . GLN B 1 87 ? 11 -20.125 0.33 1 97.25 87 GLN B O 1
ATOM 2192 N N . GLN B 1 88 ? 12.062 -20.578 -1.556 1 97.75 88 GLN B N 1
ATOM 2193 C CA . GLN B 1 88 ? 12.906 -19.391 -1.43 1 97.75 88 GLN B CA 1
ATOM 2194 C C . GLN B 1 88 ? 12.086 -18.109 -1.498 1 97.75 88 GLN B C 1
ATOM 2196 O O . GLN B 1 88 ? 12.289 -17.188 -0.703 1 97.75 88 GLN B O 1
ATOM 2201 N N . LEU B 1 89 ? 11.109 -18.031 -2.461 1 97.62 89 LEU B N 1
ATOM 2202 C CA . LEU B 1 89 ? 10.227 -16.875 -2.564 1 97.62 89 LEU B CA 1
ATOM 2203 C C . LEU B 1 89 ? 9.43 -16.688 -1.275 1 97.62 89 LEU B C 1
ATOM 2205 O O . LEU B 1 89 ? 9.289 -15.555 -0.791 1 97.62 89 LEU B O 1
ATOM 2209 N N . ILE B 1 90 ? 8.969 -17.781 -0.762 1 97.81 90 ILE B N 1
ATOM 2210 C CA . ILE B 1 90 ? 8.148 -17.719 0.44 1 97.81 90 ILE B CA 1
ATOM 2211 C C . ILE B 1 90 ? 8.984 -17.25 1.621 1 97.81 90 ILE B C 1
ATOM 2213 O O . ILE B 1 90 ? 8.586 -16.328 2.344 1 97.81 90 ILE B O 1
ATOM 2217 N N . VAL B 1 91 ? 10.172 -17.781 1.819 1 97.94 91 VAL B N 1
ATOM 2218 C CA . VAL B 1 91 ? 11.055 -17.453 2.934 1 97.94 91 VAL B CA 1
ATOM 2219 C C . VAL B 1 91 ? 11.453 -15.977 2.857 1 97.94 91 VAL B C 1
ATOM 2221 O O . VAL B 1 91 ? 11.422 -15.266 3.865 1 97.94 91 VAL B O 1
ATOM 2224 N N . MET B 1 92 ? 11.773 -15.516 1.722 1 97.44 92 MET B N 1
ATOM 2225 C CA . MET B 1 92 ? 12.164 -14.117 1.567 1 97.44 92 MET B CA 1
ATOM 2226 C C . MET B 1 92 ? 10.992 -13.188 1.848 1 97.44 92 MET B C 1
ATOM 2228 O O . MET B 1 92 ? 11.164 -12.117 2.428 1 97.44 92 MET B O 1
ATOM 2232 N N . SER B 1 93 ? 9.781 -13.578 1.399 1 98.06 93 SER B N 1
ATOM 2233 C CA . SER B 1 93 ? 8.586 -12.773 1.63 1 98.06 93 SER B CA 1
ATOM 2234 C C . SER B 1 93 ? 8.242 -12.703 3.113 1 98.06 93 SER B C 1
ATOM 2236 O O . SER B 1 93 ? 7.844 -11.656 3.619 1 98.06 93 SER B O 1
ATOM 2238 N N . HIS B 1 94 ? 8.391 -13.805 3.783 1 97.94 94 HIS B N 1
ATOM 2239 C CA . HIS B 1 94 ? 8.195 -13.805 5.227 1 97.94 94 HIS B CA 1
ATOM 2240 C C . HIS B 1 94 ? 9.219 -12.914 5.922 1 97.94 94 HIS B C 1
ATOM 2242 O O . HIS B 1 94 ? 8.883 -12.195 6.867 1 97.94 94 HIS B O 1
ATOM 2248 N N . ALA B 1 95 ? 10.43 -12.945 5.477 1 98 95 ALA B N 1
ATOM 2249 C CA . ALA B 1 95 ? 11.461 -12.062 6.027 1 98 95 ALA B CA 1
ATOM 2250 C C . ALA B 1 95 ? 11.094 -10.602 5.824 1 98 95 ALA B C 1
ATOM 2252 O O . ALA B 1 95 ? 11.312 -9.766 6.711 1 98 95 ALA B O 1
ATOM 2253 N N . TYR B 1 96 ? 10.57 -10.32 4.66 1 97.69 96 TYR B N 1
ATOM 2254 C CA . TYR B 1 96 ? 10.094 -8.969 4.387 1 97.69 96 TYR B CA 1
ATOM 2255 C C . TYR B 1 96 ? 9 -8.562 5.367 1 97.69 96 TYR B C 1
ATOM 2257 O O . TYR B 1 96 ? 9.062 -7.477 5.953 1 97.69 96 TYR B O 1
ATOM 2265 N N . HIS B 1 97 ? 8.031 -9.453 5.512 1 97.75 97 HIS B N 1
ATOM 2266 C CA . HIS B 1 97 ? 6.961 -9.211 6.473 1 97.75 97 HIS B CA 1
ATOM 2267 C C . HIS B 1 97 ? 7.52 -8.977 7.875 1 97.75 97 HIS B C 1
ATOM 2269 O O . HIS B 1 97 ? 7.172 -7.996 8.531 1 97.75 97 HIS B O 1
ATOM 2275 N N . HIS B 1 98 ? 8.367 -9.812 8.344 1 97.5 98 HIS B N 1
ATOM 2276 C CA . HIS B 1 98 ? 8.914 -9.719 9.695 1 97.5 98 HIS B CA 1
ATOM 2277 C C . HIS B 1 98 ? 9.734 -8.445 9.867 1 97.5 98 HIS B C 1
ATOM 2279 O O . HIS B 1 98 ? 9.633 -7.777 10.898 1 97.5 98 HIS B O 1
ATOM 2285 N N . PHE B 1 99 ? 10.516 -8.133 8.906 1 98 99 PHE B N 1
ATOM 2286 C CA . PHE B 1 99 ? 11.273 -6.887 8.945 1 98 99 PHE B CA 1
ATOM 2287 C C . PHE B 1 99 ? 10.344 -5.688 9.07 1 98 99 PHE B C 1
ATOM 2289 O O . PHE B 1 99 ? 10.555 -4.812 9.914 1 98 99 PHE B O 1
ATOM 2296 N N . ALA B 1 100 ? 9.32 -5.633 8.156 1 97.12 100 ALA B N 1
ATOM 2297 C CA . ALA B 1 100 ? 8.352 -4.539 8.18 1 97.12 100 ALA B CA 1
ATOM 2298 C C . ALA B 1 100 ? 7.707 -4.41 9.555 1 97.12 100 ALA B C 1
ATOM 2300 O O . ALA B 1 100 ? 7.582 -3.307 10.094 1 97.12 100 ALA B O 1
ATOM 2301 N N . SER B 1 101 ? 7.328 -5.508 10.156 1 95.81 101 SER B N 1
ATOM 2302 C CA . SER B 1 101 ? 6.672 -5.523 11.461 1 95.81 101 SER B CA 1
ATOM 2303 C C . SER B 1 101 ? 7.609 -5.027 12.555 1 95.81 101 SER B C 1
ATOM 2305 O O . SER B 1 101 ? 7.211 -4.227 13.406 1 95.81 101 SER B O 1
ATOM 2307 N N . GLN B 1 102 ? 8.844 -5.422 12.516 1 96.81 102 GLN B N 1
ATOM 2308 C CA . GLN B 1 102 ? 9.812 -5.113 13.562 1 96.81 102 GLN B CA 1
ATOM 2309 C C . GLN B 1 102 ? 10.375 -3.703 13.398 1 96.81 102 GLN B C 1
ATOM 2311 O O . GLN B 1 102 ? 10.898 -3.123 14.352 1 96.81 102 GLN B O 1
ATOM 2316 N N . ASN B 1 103 ? 10.344 -3.203 12.211 1 97.75 103 ASN B N 1
ATOM 2317 C CA . ASN B 1 103 ? 10.883 -1.892 11.875 1 97.75 103 ASN B CA 1
ATOM 2318 C C . ASN B 1 103 ? 9.828 -0.999 11.227 1 97.75 103 ASN B C 1
ATOM 2320 O O . ASN B 1 103 ? 10.117 -0.308 10.25 1 97.75 103 ASN B O 1
ATOM 2324 N N . PHE B 1 104 ? 8.727 -1.082 11.789 1 96.25 104 PHE B N 1
ATOM 2325 C CA . PHE B 1 104 ? 7.52 -0.581 11.141 1 96.25 104 PHE B CA 1
ATOM 2326 C C . PHE B 1 104 ? 7.719 0.852 10.664 1 96.25 104 PHE B C 1
ATOM 2328 O O . PHE B 1 104 ? 7.5 1.153 9.484 1 96.25 104 PHE B O 1
ATOM 2335 N N . ASN B 1 105 ? 8.188 1.78 11.484 1 97.25 105 ASN B N 1
ATOM 2336 C CA . ASN B 1 105 ? 8.328 3.188 11.125 1 97.25 105 ASN B CA 1
ATOM 2337 C C . ASN B 1 105 ? 9.367 3.383 10.023 1 97.25 105 ASN B C 1
ATOM 2339 O O . ASN B 1 105 ? 9.148 4.164 9.094 1 97.25 105 ASN B O 1
ATOM 2343 N N . ALA B 1 106 ? 10.484 2.734 10.18 1 97.62 106 ALA B N 1
ATOM 2344 C CA . ALA B 1 106 ? 11.523 2.824 9.156 1 97.62 106 ALA B CA 1
ATOM 2345 C C . ALA B 1 106 ? 11.031 2.25 7.828 1 97.62 106 ALA B C 1
ATOM 2347 O O . ALA B 1 106 ? 11.32 2.799 6.762 1 97.62 106 ALA B O 1
ATOM 2348 N N . TRP B 1 107 ? 10.328 1.147 7.902 1 96.88 107 TRP B N 1
ATOM 2349 C CA . TRP B 1 107 ? 9.766 0.515 6.719 1 96.88 107 TRP B CA 1
ATOM 2350 C C . TRP B 1 107 ? 8.75 1.433 6.043 1 96.88 107 TRP B C 1
ATOM 2352 O O . TRP B 1 107 ? 8.773 1.606 4.824 1 96.88 107 TRP B O 1
ATOM 2362 N N . ARG B 1 108 ? 7.871 2.029 6.789 1 95.69 108 ARG B N 1
ATOM 2363 C CA . ARG B 1 108 ? 6.887 2.959 6.242 1 95.69 108 ARG B CA 1
ATOM 2364 C C . ARG B 1 108 ? 7.57 4.129 5.539 1 95.69 108 ARG B C 1
ATOM 2366 O O . ARG B 1 108 ? 7.09 4.605 4.508 1 95.69 108 ARG B O 1
ATOM 2373 N N . ALA B 1 109 ? 8.672 4.605 6.09 1 95.75 109 ALA B N 1
ATOM 2374 C CA . ALA B 1 109 ? 9.383 5.758 5.547 1 95.75 109 ALA B CA 1
ATOM 2375 C C . ALA B 1 109 ? 9.867 5.488 4.129 1 95.75 109 ALA B C 1
ATOM 2377 O O . ALA B 1 109 ? 10.023 6.418 3.328 1 95.75 109 ALA B O 1
ATOM 2378 N N . LEU B 1 110 ? 10.125 4.25 3.789 1 94 110 LEU B N 1
ATOM 2379 C CA . LEU B 1 110 ? 10.57 3.879 2.451 1 94 110 LEU B CA 1
ATOM 2380 C C . LEU B 1 110 ? 9.531 4.262 1.405 1 94 110 LEU B C 1
ATOM 2382 O O . LEU B 1 110 ? 9.875 4.57 0.262 1 94 110 LEU B O 1
ATOM 2386 N N . PHE B 1 111 ? 8.297 4.305 1.836 1 91.69 111 PHE B N 1
ATOM 2387 C CA . PHE B 1 111 ? 7.219 4.457 0.863 1 91.69 111 PHE B CA 1
ATOM 2388 C C . PHE B 1 111 ? 6.453 5.754 1.099 1 91.69 111 PHE B C 1
ATOM 2390 O O . PHE B 1 111 ? 5.68 6.188 0.242 1 91.69 111 PHE B O 1
ATOM 2397 N N . ASP B 1 112 ? 6.68 6.328 2.254 1 89.94 112 ASP B N 1
ATOM 2398 C CA . ASP B 1 112 ? 5.953 7.543 2.617 1 89.94 112 ASP B CA 1
ATOM 2399 C C . ASP B 1 112 ? 6.707 8.789 2.168 1 89.94 112 ASP B C 1
ATOM 2401 O O . ASP B 1 112 ? 6.152 9.891 2.172 1 89.94 112 ASP B O 1
ATOM 2405 N N . ILE B 1 113 ? 7.953 8.625 1.881 1 87.75 113 ILE B N 1
ATOM 2406 C CA . ILE B 1 113 ? 8.75 9.789 1.497 1 87.75 113 ILE B CA 1
ATOM 2407 C C . ILE B 1 113 ? 8.086 10.5 0.322 1 87.75 113 ILE B C 1
ATOM 2409 O O . ILE B 1 113 ? 7.633 9.859 -0.628 1 87.75 113 ILE B O 1
ATOM 2413 N N . GLU B 1 114 ? 7.82 11.773 0.544 1 78.94 114 GLU B N 1
ATOM 2414 C CA . GLU B 1 114 ? 7.191 12.594 -0.487 1 78.94 114 GLU B CA 1
ATOM 2415 C C . GLU B 1 114 ? 8.227 13.133 -1.469 1 78.94 114 GLU B C 1
ATOM 2417 O O . GLU B 1 114 ? 9.305 13.562 -1.065 1 78.94 114 GLU B O 1
ATOM 2422 N N . ARG B 1 115 ? 7.918 12.844 -2.693 1 76 115 ARG B N 1
ATOM 2423 C CA . ARG B 1 115 ? 8.766 13.414 -3.742 1 76 115 ARG B CA 1
ATOM 2424 C C . ARG B 1 115 ? 7.941 14.258 -4.707 1 76 115 ARG B C 1
ATOM 2426 O O . ARG B 1 115 ? 6.77 13.961 -4.957 1 76 115 ARG B O 1
ATOM 2433 N N . PRO B 1 116 ? 8.602 15.383 -5.062 1 67.75 116 PRO B N 1
ATOM 2434 C CA . PRO B 1 116 ? 7.891 16.156 -6.082 1 67.75 116 PRO B CA 1
ATOM 2435 C C . PRO B 1 116 ? 7.504 15.32 -7.301 1 67.75 116 PRO B C 1
ATOM 2437 O O . PRO B 1 116 ? 8.227 14.391 -7.668 1 67.75 116 PRO B O 1
ATOM 2440 N N . ALA B 1 117 ? 6.348 15.719 -7.781 1 63.16 117 ALA B N 1
ATOM 2441 C CA . ALA B 1 117 ? 5.84 15.031 -8.961 1 63.16 117 ALA B CA 1
ATOM 2442 C C . ALA B 1 117 ? 6.832 15.117 -10.117 1 63.16 117 ALA B C 1
ATOM 2444 O O . ALA B 1 117 ? 7.418 16.172 -10.359 1 63.16 117 ALA B O 1
ATOM 2445 N N . GLY B 1 118 ? 7.121 13.93 -10.695 1 64.62 118 GLY B N 1
ATOM 2446 C CA . GLY B 1 118 ? 7.961 13.906 -11.883 1 64.62 118 GLY B CA 1
ATOM 2447 C C . GLY B 1 118 ? 9.438 13.766 -11.562 1 64.62 118 GLY B C 1
ATOM 2448 O O . GLY B 1 118 ? 10.258 13.562 -12.461 1 64.62 118 GLY B O 1
ATOM 2449 N N . GLU B 1 119 ? 9.758 14 -10.297 1 73.56 119 GLU B N 1
ATOM 2450 C CA . GLU B 1 119 ? 11.172 13.867 -9.945 1 73.56 119 GLU B CA 1
ATOM 2451 C C . GLU B 1 119 ? 11.523 12.422 -9.617 1 73.56 119 GLU B C 1
ATOM 2453 O O . GLU B 1 119 ? 10.961 11.836 -8.688 1 73.56 119 GLU B O 1
ATOM 2458 N N . ALA B 1 120 ? 12.406 12.039 -10.43 1 74.38 120 ALA B N 1
ATOM 2459 C CA . ALA B 1 120 ? 12.875 10.68 -10.188 1 74.38 120 ALA B CA 1
ATOM 2460 C C . ALA B 1 120 ? 13.82 10.625 -8.992 1 74.38 120 ALA B C 1
ATOM 2462 O O . ALA B 1 120 ? 14.516 11.602 -8.703 1 74.38 120 ALA B O 1
ATOM 2463 N N . ALA B 1 121 ? 13.68 9.477 -8.281 1 80.62 121 ALA B N 1
ATOM 2464 C CA . ALA B 1 121 ? 14.688 9.25 -7.242 1 80.62 121 ALA B CA 1
ATOM 2465 C C . ALA B 1 121 ? 16.078 9.188 -7.844 1 80.62 121 ALA B C 1
ATOM 2467 O O . ALA B 1 121 ? 16.25 8.805 -9.008 1 80.62 121 ALA B O 1
ATOM 2468 N N . PRO B 1 122 ? 17.125 9.625 -7.117 1 86.38 122 PRO B N 1
ATOM 2469 C CA . PRO B 1 122 ? 18.484 9.523 -7.641 1 86.38 122 PRO B CA 1
ATOM 2470 C C . PRO B 1 122 ? 18.875 8.094 -7.973 1 86.38 122 PRO B C 1
ATOM 2472 O O . PRO B 1 122 ? 18.391 7.148 -7.344 1 86.38 122 PRO B O 1
ATOM 2475 N N . ASP B 1 123 ? 19.828 8 -8.867 1 86.88 123 ASP B N 1
ATOM 2476 C CA . ASP B 1 123 ? 20.234 6.699 -9.391 1 86.88 123 ASP B CA 1
ATOM 2477 C C . ASP B 1 123 ? 20.75 5.793 -8.273 1 86.88 123 ASP B C 1
ATOM 2479 O O . ASP B 1 123 ? 20.453 4.598 -8.25 1 86.88 123 ASP B O 1
ATOM 2483 N N . TRP B 1 124 ? 21.547 6.418 -7.449 1 87.38 124 TRP B N 1
ATOM 2484 C CA . TRP B 1 124 ? 22.125 5.605 -6.383 1 87.38 124 TRP B CA 1
ATOM 2485 C C . TRP B 1 124 ? 21.031 4.988 -5.516 1 87.38 124 TRP B C 1
ATOM 2487 O O . TRP B 1 124 ? 21.172 3.861 -5.039 1 87.38 124 TRP B O 1
ATOM 2497 N N . TYR B 1 125 ? 19.969 5.68 -5.285 1 88.44 125 TYR B N 1
ATOM 2498 C CA . TYR B 1 125 ? 18.844 5.227 -4.473 1 88.44 125 TYR B CA 1
ATOM 2499 C C . TYR B 1 125 ? 18.078 4.113 -5.176 1 88.44 125 TYR B C 1
ATOM 2501 O O . TYR B 1 125 ? 17.766 3.08 -4.574 1 88.44 125 TYR B O 1
ATOM 2509 N N . LEU B 1 126 ? 17.891 4.25 -6.465 1 82.56 126 LEU B N 1
ATOM 2510 C CA . LEU B 1 126 ? 17.203 3.254 -7.273 1 82.56 126 LEU B CA 1
ATOM 2511 C C . LEU B 1 126 ? 18 1.962 -7.355 1 82.56 126 LEU B C 1
ATOM 2513 O O . LEU B 1 126 ? 17.438 0.871 -7.41 1 82.56 126 LEU B O 1
ATOM 2517 N N . GLN B 1 127 ? 19.25 2.086 -7.305 1 85.25 127 GLN B N 1
ATOM 2518 C CA . GLN B 1 127 ? 20.125 0.918 -7.332 1 85.25 127 GLN B CA 1
ATOM 2519 C C . GLN B 1 127 ? 19.984 0.092 -6.059 1 85.25 127 GLN B C 1
ATOM 2521 O O . GLN B 1 127 ? 19.984 -1.14 -6.105 1 85.25 127 GLN B O 1
ATOM 2526 N N . GLU B 1 128 ? 19.844 0.77 -4.973 1 84.31 128 GLU B N 1
ATOM 2527 C CA . GLU B 1 128 ? 19.625 0.07 -3.709 1 84.31 128 GLU B CA 1
ATOM 2528 C C . GLU B 1 128 ? 18.328 -0.729 -3.727 1 84.31 128 GLU B C 1
ATOM 2530 O O . GLU B 1 128 ? 18.312 -1.893 -3.318 1 84.31 128 GLU B O 1
ATOM 2535 N N . MET B 1 129 ? 17.344 -0.157 -4.258 1 81.44 129 MET B N 1
ATOM 2536 C CA . MET B 1 129 ? 16.047 -0.822 -4.402 1 81.44 129 MET B CA 1
ATOM 2537 C C . MET B 1 129 ? 16.141 -1.988 -5.379 1 81.44 129 MET B C 1
ATOM 2539 O O . MET B 1 129 ? 15.57 -3.055 -5.137 1 81.44 129 MET B O 1
ATOM 2543 N N . GLY B 1 130 ? 16.844 -1.758 -6.477 1 84.5 130 GLY B N 1
ATOM 2544 C CA . GLY B 1 130 ? 16.984 -2.75 -7.527 1 84.5 130 GLY B CA 1
ATOM 2545 C C . GLY B 1 130 ? 17.641 -4.031 -7.051 1 84.5 130 GLY B C 1
ATOM 2546 O O . GLY B 1 130 ? 17.312 -5.121 -7.527 1 84.5 130 GLY B O 1
ATOM 2547 N N . GLN B 1 131 ? 18.547 -3.906 -6.07 1 88.88 131 GLN B N 1
ATOM 2548 C CA . GLN B 1 131 ? 19.25 -5.07 -5.547 1 88.88 131 GLN B CA 1
ATOM 2549 C C . GLN B 1 131 ? 18.281 -6.043 -4.879 1 88.88 131 GLN B C 1
ATOM 2551 O O . GLN B 1 131 ? 18.469 -7.262 -4.945 1 88.88 131 GLN B O 1
ATOM 2556 N N . LEU B 1 132 ? 17.281 -5.527 -4.336 1 91.06 132 LEU B N 1
ATOM 2557 C CA . LEU B 1 132 ? 16.297 -6.359 -3.656 1 91.06 132 LEU B CA 1
ATOM 2558 C C . LEU B 1 132 ? 15.461 -7.156 -4.66 1 91.06 132 LEU B C 1
ATOM 2560 O O . LEU B 1 132 ? 15.086 -8.297 -4.391 1 91.06 132 LEU B O 1
ATOM 2564 N N . PHE B 1 133 ? 15.289 -6.602 -5.891 1 92.62 133 PHE B N 1
ATOM 2565 C CA . PHE B 1 133 ? 14.5 -7.281 -6.914 1 92.62 133 PHE B CA 1
ATOM 2566 C C . PHE B 1 133 ? 15.273 -8.469 -7.48 1 92.62 133 PHE B C 1
ATOM 2568 O O . PHE B 1 133 ? 14.664 -9.43 -7.973 1 92.62 133 PHE B O 1
ATOM 2575 N N . ALA B 1 134 ? 16.594 -8.414 -7.355 1 93.06 134 ALA B N 1
ATOM 2576 C CA . ALA B 1 134 ? 17.422 -9.531 -7.824 1 93.06 134 ALA B CA 1
ATOM 2577 C C . ALA B 1 134 ? 17.125 -10.797 -7.027 1 93.06 134 ALA B C 1
ATOM 2579 O O . ALA B 1 134 ? 17.156 -11.898 -7.57 1 93.06 134 ALA B O 1
ATOM 2580 N N . TYR B 1 135 ? 16.781 -10.656 -5.742 1 94.88 135 TYR B N 1
ATOM 2581 C CA . TYR B 1 135 ? 16.438 -11.789 -4.895 1 94.88 135 TYR B CA 1
ATOM 2582 C C . TYR B 1 135 ? 15.164 -12.469 -5.398 1 94.88 135 TYR B C 1
ATOM 2584 O O . TYR B 1 135 ? 15.016 -13.688 -5.273 1 94.88 135 TYR B O 1
ATOM 2592 N N . ILE B 1 136 ? 14.273 -11.695 -5.938 1 96.94 136 ILE B N 1
ATOM 2593 C CA . ILE B 1 136 ? 13 -12.219 -6.418 1 96.94 136 ILE B CA 1
ATOM 2594 C C . ILE B 1 136 ? 13.18 -12.805 -7.816 1 96.94 136 ILE B C 1
ATOM 2596 O O . ILE B 1 136 ? 12.648 -13.883 -8.117 1 96.94 136 ILE B O 1
ATOM 2600 N N . ASP B 1 137 ? 13.977 -12.125 -8.586 1 96.25 137 ASP B N 1
ATOM 2601 C CA . ASP B 1 137 ? 14.18 -12.508 -9.984 1 96.25 137 ASP B CA 1
ATOM 2602 C C . ASP B 1 137 ? 14.805 -13.898 -10.086 1 96.25 137 ASP B C 1
ATOM 2604 O O . ASP B 1 137 ? 14.438 -14.68 -10.969 1 96.25 137 ASP B O 1
ATOM 2608 N N . ALA B 1 138 ? 15.711 -14.211 -9.227 1 95.75 138 ALA B N 1
ATOM 2609 C CA . ALA B 1 138 ? 16.469 -15.453 -9.312 1 95.75 138 ALA B CA 1
ATOM 2610 C C . ALA B 1 138 ? 15.547 -16.672 -9.195 1 95.75 138 ALA B C 1
ATOM 2612 O O . ALA B 1 138 ? 15.508 -17.516 -10.094 1 95.75 138 ALA B O 1
ATOM 2613 N N . PRO B 1 139 ? 14.781 -16.781 -8.164 1 97.19 139 PRO B N 1
ATOM 2614 C CA . PRO B 1 139 ? 13.875 -17.938 -8.117 1 97.19 139 PRO B CA 1
ATOM 2615 C C . PRO B 1 139 ? 12.836 -17.922 -9.234 1 97.19 139 PRO B C 1
ATOM 2617 O O . PRO B 1 139 ? 12.422 -18.984 -9.711 1 97.19 139 PRO B O 1
ATOM 2620 N N . LEU B 1 140 ? 12.398 -16.781 -9.688 1 96.88 140 LEU B N 1
ATOM 2621 C CA . LEU B 1 140 ? 11.414 -16.703 -10.766 1 96.88 140 LEU B CA 1
ATOM 2622 C C . LEU B 1 140 ? 11.984 -17.266 -12.062 1 96.88 140 LEU B C 1
ATOM 2624 O O . LEU B 1 140 ? 11.25 -17.859 -12.852 1 96.88 140 LEU B O 1
ATOM 2628 N N . SER B 1 141 ? 13.289 -17.062 -12.297 1 96.56 141 SER B N 1
ATOM 2629 C CA . SER B 1 141 ? 13.922 -17.594 -13.492 1 96.56 141 SER B CA 1
ATOM 2630 C C . SER B 1 141 ? 13.891 -19.125 -13.492 1 96.56 141 SER B C 1
ATOM 2632 O O . SER B 1 141 ? 13.883 -19.75 -14.555 1 96.56 141 SER B O 1
ATOM 2634 N N . VAL B 1 142 ? 13.883 -19.75 -12.336 1 96.44 142 VAL B N 1
ATOM 2635 C CA . VAL B 1 142 ? 13.82 -21.203 -12.18 1 96.44 142 VAL B CA 1
ATOM 2636 C C . VAL B 1 142 ? 12.375 -21.672 -12.328 1 96.44 142 VAL B C 1
ATOM 2638 O O . VAL B 1 142 ? 12.102 -22.672 -12.992 1 96.44 142 VAL B O 1
ATOM 2641 N N . ILE B 1 143 ? 11.43 -20.984 -11.766 1 95.88 143 ILE B N 1
ATOM 2642 C CA . ILE B 1 143 ? 10.023 -21.359 -11.758 1 95.88 143 ILE B CA 1
ATOM 2643 C C . ILE B 1 143 ? 9.438 -21.188 -13.156 1 95.88 143 ILE B C 1
ATOM 2645 O O . ILE B 1 143 ? 8.633 -22.016 -13.602 1 95.88 143 ILE B O 1
ATOM 2649 N N . PHE B 1 144 ? 9.836 -20.141 -13.805 1 95.06 144 PHE B N 1
ATOM 2650 C CA . PHE B 1 144 ? 9.328 -19.828 -15.133 1 95.06 144 PHE B CA 1
ATOM 2651 C C . PHE B 1 144 ? 10.477 -19.656 -16.125 1 95.06 144 PHE B C 1
ATOM 2653 O O . PHE B 1 144 ? 10.672 -18.562 -16.672 1 95.06 144 PHE B O 1
ATOM 2660 N N . PRO B 1 145 ? 11.102 -20.719 -16.516 1 95.56 145 PRO B N 1
ATOM 2661 C CA . PRO B 1 145 ? 12.297 -20.641 -17.344 1 95.56 145 PRO B CA 1
ATOM 2662 C C . PRO B 1 145 ? 11.992 -20.156 -18.766 1 95.56 145 PRO B C 1
ATOM 2664 O O . PRO B 1 145 ? 12.883 -19.656 -19.453 1 95.56 145 PRO B O 1
ATOM 2667 N N . ASP B 1 146 ? 10.758 -20.219 -19.234 1 95.06 146 ASP B N 1
ATOM 2668 C CA . ASP B 1 146 ? 10.414 -19.891 -20.609 1 95.06 146 ASP B CA 1
ATOM 2669 C C . ASP B 1 146 ? 9.984 -18.438 -20.75 1 95.06 146 ASP B C 1
ATOM 2671 O O . ASP B 1 146 ? 9.727 -17.953 -21.859 1 95.06 146 ASP B O 1
ATOM 2675 N N . HIS B 1 147 ? 9.859 -17.75 -19.609 1 95.06 147 HIS B N 1
ATOM 2676 C CA . HIS B 1 147 ? 9.5 -16.344 -19.688 1 95.06 147 HIS B CA 1
ATOM 2677 C C . HIS B 1 147 ? 10.617 -15.523 -20.312 1 95.06 147 HIS B C 1
ATOM 2679 O O . HIS B 1 147 ? 11.797 -15.766 -20.062 1 95.06 147 HIS B O 1
ATOM 2685 N N . SER B 1 148 ? 10.234 -14.57 -21.188 1 96 148 SER B N 1
ATOM 2686 C CA . SER B 1 148 ? 11.211 -13.594 -21.672 1 96 148 SER B CA 1
ATOM 2687 C C . SER B 1 148 ? 11.766 -12.766 -20.516 1 96 148 SER B C 1
ATOM 2689 O O . SER B 1 148 ? 11.18 -12.727 -19.438 1 96 148 SER B O 1
ATOM 2691 N N . ALA B 1 149 ? 12.891 -12.117 -20.766 1 94.62 149 ALA B N 1
ATOM 2692 C CA . ALA B 1 149 ? 13.477 -11.242 -19.75 1 94.62 149 ALA B CA 1
ATOM 2693 C C . ALA B 1 149 ? 12.516 -10.117 -19.375 1 94.62 149 ALA B C 1
ATOM 2695 O O . ALA B 1 149 ? 12.422 -9.75 -18.203 1 94.62 149 ALA B O 1
ATOM 2696 N N . GLU B 1 150 ? 11.797 -9.625 -20.297 1 92.81 150 GLU B N 1
ATOM 2697 C CA . GLU B 1 150 ? 10.836 -8.547 -20.062 1 92.81 150 GLU B CA 1
ATOM 2698 C C . GLU B 1 150 ? 9.68 -9.023 -19.172 1 92.81 150 GLU B C 1
ATOM 2700 O O . GLU B 1 150 ? 9.32 -8.352 -18.203 1 92.81 150 GLU B O 1
ATOM 2705 N N . ASN B 1 151 ? 9.172 -10.18 -19.484 1 94.56 151 ASN B N 1
ATOM 2706 C CA . ASN B 1 151 ? 8.078 -10.742 -18.703 1 94.56 151 ASN B CA 1
ATOM 2707 C C . ASN B 1 151 ? 8.516 -11.062 -17.281 1 94.56 151 ASN B C 1
ATOM 2709 O O . ASN B 1 151 ? 7.773 -10.828 -16.328 1 94.56 151 ASN B O 1
ATOM 2713 N N . ARG B 1 152 ? 9.664 -11.586 -17.188 1 95.44 152 ARG B N 1
ATOM 2714 C CA . ARG B 1 152 ? 10.18 -11.922 -15.859 1 95.44 152 ARG B CA 1
ATOM 2715 C C . ARG B 1 152 ? 10.383 -10.672 -15.016 1 95.44 152 ARG B C 1
ATOM 2717 O O . ARG B 1 152 ? 10.094 -10.672 -13.812 1 95.44 152 ARG B O 1
ATOM 2724 N N . ALA B 1 153 ? 10.914 -9.594 -15.641 1 93.62 153 ALA B N 1
ATOM 2725 C CA . ALA B 1 153 ? 11.094 -8.328 -14.93 1 93.62 153 ALA B CA 1
ATOM 2726 C C . ALA B 1 153 ? 9.75 -7.789 -14.438 1 93.62 153 ALA B C 1
ATOM 2728 O O . ALA B 1 153 ? 9.648 -7.32 -13.305 1 93.62 153 ALA B O 1
ATOM 2729 N N . LEU B 1 154 ? 8.719 -7.871 -15.281 1 93.94 154 LEU B N 1
ATOM 2730 C CA . LEU B 1 154 ? 7.383 -7.422 -14.906 1 93.94 154 LEU B CA 1
ATOM 2731 C C . LEU B 1 154 ? 6.82 -8.273 -13.773 1 93.94 154 LEU B C 1
ATOM 2733 O O . LEU B 1 154 ? 6.23 -7.742 -12.828 1 93.94 154 LEU B O 1
ATOM 2737 N N . LEU B 1 155 ? 7.047 -9.578 -13.875 1 95.38 155 LEU B N 1
ATOM 2738 C CA . LEU B 1 155 ? 6.566 -10.492 -12.844 1 95.38 155 LEU B CA 1
ATOM 2739 C C . LEU B 1 155 ? 7.262 -10.227 -11.508 1 95.38 155 LEU B C 1
ATOM 2741 O O . LEU B 1 155 ? 6.637 -10.289 -10.453 1 95.38 155 LEU B O 1
ATOM 2745 N N . THR B 1 156 ? 8.555 -9.93 -11.562 1 95.94 156 THR B N 1
ATOM 2746 C CA . THR B 1 156 ? 9.32 -9.602 -10.359 1 95.94 156 THR B CA 1
ATOM 2747 C C . THR B 1 156 ? 8.719 -8.398 -9.648 1 95.94 15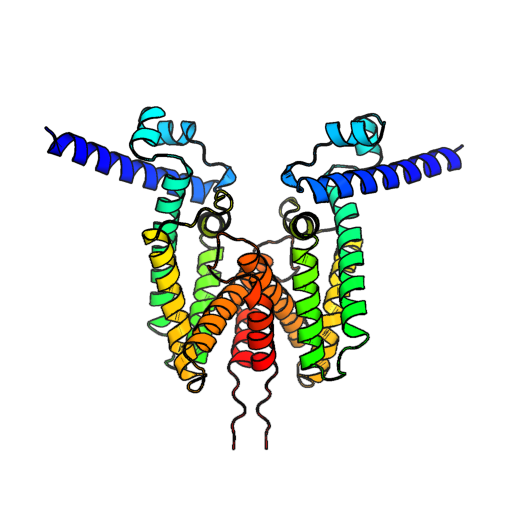6 THR B C 1
ATOM 2749 O O . THR B 1 156 ? 8.477 -8.438 -8.438 1 95.94 156 THR B O 1
ATOM 2752 N N . LYS B 1 157 ? 8.43 -7.359 -10.359 1 94.31 157 LYS B N 1
ATOM 2753 C CA . LYS B 1 157 ? 7.836 -6.148 -9.797 1 94.31 157 LYS B CA 1
ATOM 2754 C C . LYS B 1 157 ? 6.422 -6.418 -9.289 1 94.31 157 LYS B C 1
ATOM 2756 O O . LYS B 1 157 ? 6.039 -5.934 -8.219 1 94.31 157 LYS B O 1
ATOM 2761 N N . ALA B 1 158 ? 5.695 -7.203 -10.039 1 95.94 158 ALA B N 1
ATOM 2762 C CA . ALA B 1 158 ? 4.328 -7.543 -9.656 1 95.94 158 ALA B CA 1
ATOM 2763 C C . ALA B 1 158 ? 4.305 -8.336 -8.352 1 95.94 158 ALA B C 1
ATOM 2765 O O . ALA B 1 158 ? 3.471 -8.086 -7.48 1 95.94 158 ALA B O 1
ATOM 2766 N N . LEU B 1 159 ? 5.199 -9.266 -8.242 1 96.75 159 LEU B N 1
ATOM 2767 C CA . LEU B 1 159 ? 5.246 -10.094 -7.043 1 96.75 159 LEU B CA 1
ATOM 2768 C C . LEU B 1 159 ? 5.664 -9.273 -5.828 1 96.75 159 LEU B C 1
ATOM 2770 O O . LEU B 1 159 ? 5.078 -9.406 -4.75 1 96.75 159 LEU B O 1
ATOM 2774 N N . PHE B 1 160 ? 6.672 -8.461 -6.043 1 96.19 160 PHE B N 1
ATOM 2775 C CA . PHE B 1 160 ? 7.035 -7.566 -4.953 1 96.19 160 PHE B CA 1
ATOM 2776 C C . PHE B 1 160 ? 5.832 -6.738 -4.512 1 96.19 160 PHE B C 1
ATOM 2778 O O . PHE B 1 160 ? 5.516 -6.68 -3.32 1 96.19 160 PHE B O 1
ATOM 2785 N N . SER B 1 161 ? 5.188 -6.078 -5.426 1 95.56 161 SER B N 1
ATOM 2786 C CA . SER B 1 161 ? 4.043 -5.219 -5.141 1 95.56 161 SER B CA 1
ATOM 2787 C C . SER B 1 161 ? 2.928 -5.992 -4.445 1 95.56 161 SER B C 1
ATOM 2789 O O . SER B 1 161 ? 2.264 -5.465 -3.553 1 95.56 161 SER B O 1
ATOM 2791 N N . SER B 1 162 ? 2.727 -7.199 -4.859 1 97.06 162 SER B N 1
ATOM 2792 C CA . SER B 1 162 ? 1.699 -8.055 -4.27 1 97.06 162 SER B CA 1
ATOM 2793 C C . SER B 1 162 ? 1.989 -8.328 -2.797 1 97.06 162 SER B C 1
ATOM 2795 O O . SER B 1 162 ? 1.133 -8.109 -1.938 1 97.06 162 SER B O 1
ATOM 2797 N N . VAL B 1 163 ? 3.209 -8.805 -2.561 1 97.38 163 VAL B N 1
ATOM 2798 C CA . VAL B 1 163 ? 3.598 -9.109 -1.188 1 97.38 163 VAL B CA 1
ATOM 2799 C C . VAL B 1 163 ? 3.568 -7.836 -0.348 1 97.38 163 VAL B C 1
ATOM 2801 O O . VAL B 1 163 ? 3.102 -7.848 0.794 1 97.38 163 VAL B O 1
ATOM 2804 N N . HIS B 1 164 ? 4.051 -6.754 -0.916 1 95.69 164 HIS B N 1
ATOM 2805 C CA . HIS B 1 164 ? 3.992 -5.473 -0.224 1 95.69 164 HIS B CA 1
ATOM 2806 C C . HIS B 1 164 ? 2.561 -5.117 0.162 1 95.69 164 HIS B C 1
ATOM 2808 O O . HIS B 1 164 ? 2.312 -4.645 1.273 1 95.69 164 HIS B O 1
ATOM 2814 N N . GLY B 1 165 ? 1.637 -5.305 -0.805 1 95.69 165 GLY B N 1
ATOM 2815 C CA . GLY B 1 165 ? 0.24 -5.02 -0.518 1 95.69 165 GLY B CA 1
ATOM 2816 C C . GLY B 1 165 ? -0.314 -5.844 0.628 1 95.69 165 GLY B C 1
ATOM 2817 O O . GLY B 1 165 ? -1.034 -5.324 1.483 1 95.69 165 GLY B O 1
ATOM 2818 N N . ILE B 1 166 ? -0.03 -7.078 0.714 1 96.31 166 ILE B N 1
ATOM 2819 C CA . ILE B 1 166 ? -0.476 -7.965 1.783 1 96.31 166 ILE B CA 1
ATOM 2820 C C . ILE B 1 166 ? 0.091 -7.492 3.119 1 96.31 166 ILE B C 1
ATOM 2822 O O . ILE B 1 166 ? -0.643 -7.363 4.102 1 96.31 166 ILE B O 1
ATOM 2826 N N . VAL B 1 167 ? 1.349 -7.219 3.111 1 96.31 167 VAL B N 1
ATOM 2827 C CA . VAL B 1 167 ? 2.023 -6.801 4.336 1 96.31 167 VAL B CA 1
ATOM 2828 C C . VAL B 1 167 ? 1.487 -5.441 4.781 1 96.31 167 VAL B C 1
ATOM 2830 O O . VAL B 1 167 ? 1.156 -5.254 5.957 1 96.31 167 VAL B O 1
ATOM 2833 N N . LEU B 1 168 ? 1.365 -4.543 3.857 1 94.38 168 LEU B N 1
ATOM 2834 C CA . LEU B 1 168 ? 0.916 -3.189 4.16 1 94.38 168 LEU B CA 1
ATOM 2835 C C . LEU B 1 168 ? -0.475 -3.203 4.785 1 94.38 168 LEU B C 1
ATOM 2837 O O . LEU B 1 168 ? -0.681 -2.645 5.863 1 94.38 168 LEU B O 1
ATOM 2841 N N . LEU B 1 169 ? -1.416 -3.797 4.141 1 91.88 169 LEU B N 1
ATOM 2842 C CA . LEU B 1 169 ? -2.793 -3.793 4.625 1 91.88 169 LEU B CA 1
ATOM 2843 C C . LEU B 1 169 ? -2.926 -4.617 5.898 1 91.88 169 LEU B C 1
ATOM 2845 O O . LEU B 1 169 ? -3.738 -4.297 6.77 1 91.88 169 LEU B O 1
ATOM 2849 N N . GLY B 1 170 ? -2.146 -5.688 6.047 1 91.38 170 GLY B N 1
ATOM 2850 C CA . GLY B 1 170 ? -2.188 -6.52 7.238 1 91.38 170 GLY B CA 1
ATOM 2851 C C . GLY B 1 170 ? -1.634 -5.828 8.469 1 91.38 170 GLY B C 1
ATOM 2852 O O . GLY B 1 170 ? -2.088 -6.086 9.586 1 91.38 170 GLY B O 1
ATOM 2853 N N . LEU B 1 171 ? -0.622 -5.055 8.273 1 90.38 171 LEU B N 1
ATOM 2854 C CA . LEU B 1 171 ? -0.002 -4.359 9.398 1 90.38 171 LEU B CA 1
ATOM 2855 C C . LEU B 1 171 ? -0.779 -3.098 9.75 1 90.38 171 LEU B C 1
ATOM 2857 O O . LEU B 1 171 ? -0.603 -2.539 10.836 1 90.38 171 LEU B O 1
ATOM 2861 N N . ASP B 1 172 ? -1.51 -2.607 8.695 1 77.75 172 ASP B N 1
ATOM 2862 C CA . ASP B 1 172 ? -2.373 -1.469 8.992 1 77.75 172 ASP B CA 1
ATOM 2863 C C . ASP B 1 172 ? -3.623 -1.91 9.75 1 77.75 172 ASP B C 1
ATOM 2865 O O . ASP B 1 172 ? -4.418 -2.699 9.234 1 77.75 172 ASP B O 1
ATOM 2869 N N . GLU B 1 173 ? -3.67 -2.031 10.961 1 58.94 173 GLU B N 1
ATOM 2870 C CA . GLU B 1 173 ? -4.68 -2.541 11.883 1 58.94 173 GLU B CA 1
ATOM 2871 C C . GLU B 1 173 ? -6.09 -2.248 11.375 1 58.94 173 GLU B C 1
ATOM 2873 O O . GLU B 1 173 ? -7.008 -3.045 11.586 1 58.94 173 GLU B O 1
ATOM 2878 N N . ALA B 1 174 ? -6.297 -1.103 10.898 1 55.53 174 ALA B N 1
ATOM 2879 C CA . ALA B 1 174 ? -7.656 -0.697 10.539 1 55.53 174 ALA B CA 1
ATOM 2880 C C . ALA B 1 174 ? -8.148 -1.467 9.32 1 55.53 174 ALA B C 1
ATOM 2882 O O . ALA B 1 174 ? -9.359 -1.544 9.078 1 55.53 174 ALA B O 1
ATOM 2883 N N . SER B 1 175 ? -7.246 -1.9 8.508 1 55.75 175 SER B N 1
ATOM 2884 C CA . SER B 1 175 ? -7.656 -2.125 7.125 1 55.75 175 SER B CA 1
ATOM 2885 C C . SER B 1 175 ? -8.422 -3.438 6.984 1 55.75 175 SER B C 1
ATOM 2887 O O . SER B 1 175 ? -9.398 -3.51 6.242 1 55.75 175 SER B O 1
ATOM 2889 N N . ALA B 1 176 ? -7.695 -4.703 7.258 1 54.75 176 ALA B N 1
ATOM 2890 C CA . ALA B 1 176 ? -8.359 -5.789 6.543 1 54.75 176 ALA B CA 1
ATOM 2891 C C . ALA B 1 176 ? -8.82 -6.883 7.508 1 54.75 176 ALA B C 1
ATOM 2893 O O . ALA B 1 176 ? -9.219 -7.969 7.078 1 54.75 176 ALA B O 1
ATOM 2894 N N . GLY B 1 177 ? -9.047 -6.496 8.758 1 62.19 177 GLY B N 1
ATOM 2895 C CA . GLY B 1 177 ? -9.609 -7.547 9.594 1 62.19 177 GLY B CA 1
ATOM 2896 C C . GLY B 1 177 ? -8.75 -8.797 9.633 1 62.19 177 GLY B C 1
ATOM 2897 O O . GLY B 1 177 ? -9.164 -9.828 10.164 1 62.19 177 GLY B O 1
ATOM 2898 N N . VAL B 1 178 ? -7.664 -8.883 8.859 1 66.38 178 VAL B N 1
ATOM 2899 C CA . VAL B 1 178 ? -6.816 -10.07 8.906 1 66.38 178 VAL B CA 1
ATOM 2900 C C . VAL B 1 178 ? -5.754 -9.898 9.992 1 66.38 178 VAL B C 1
ATOM 2902 O O . VAL B 1 178 ? -4.965 -8.953 9.953 1 66.38 178 VAL B O 1
ATOM 2905 N N . PRO B 1 179 ? -5.793 -10.844 10.914 1 71.62 179 PRO B N 1
ATOM 2906 C CA . PRO B 1 179 ? -4.77 -10.781 11.961 1 71.62 179 PRO B CA 1
ATOM 2907 C C . PRO B 1 179 ? -3.354 -10.961 11.414 1 71.62 179 PRO B C 1
ATOM 2909 O O . PRO B 1 179 ? -3.148 -11.719 10.461 1 71.62 179 PRO B O 1
ATOM 2912 N N . ALA B 1 180 ? -2.432 -10.242 11.992 1 77.69 180 ALA B N 1
ATOM 2913 C CA . ALA B 1 180 ? -1.018 -10.289 11.633 1 77.69 180 ALA B CA 1
ATOM 2914 C C . ALA B 1 180 ? -0.503 -11.727 11.625 1 77.69 180 ALA B C 1
ATOM 2916 O O . ALA B 1 180 ? 0.372 -12.078 10.836 1 77.69 180 ALA B O 1
ATOM 2917 N N . ALA B 1 181 ? -1.179 -12.57 12.383 1 82.31 181 ALA B N 1
ATOM 2918 C CA . ALA B 1 181 ? -0.751 -13.961 12.508 1 82.31 181 ALA B CA 1
ATOM 2919 C C . ALA B 1 181 ? -1.042 -14.742 11.234 1 82.31 181 ALA B C 1
ATOM 2921 O O . ALA B 1 181 ? -0.445 -15.789 10.992 1 82.31 181 ALA B O 1
ATOM 2922 N N . GLN B 1 182 ? -1.83 -14.18 10.398 1 92.69 182 GLN B N 1
ATOM 2923 C CA . GLN B 1 182 ? -2.223 -14.922 9.203 1 92.69 182 GLN B CA 1
ATOM 2924 C C . GLN B 1 182 ? -1.523 -14.375 7.957 1 92.69 182 GLN B C 1
ATOM 2926 O O . GLN B 1 182 ? -1.713 -14.883 6.855 1 92.69 182 GLN B O 1
ATOM 2931 N N . LEU B 1 183 ? -0.67 -13.391 8.148 1 95.62 183 LEU B N 1
ATOM 2932 C CA . LEU B 1 183 ? -0.028 -12.75 7.008 1 95.62 183 LEU B CA 1
ATOM 2933 C C . LEU B 1 183 ? 0.919 -13.719 6.301 1 95.62 183 LEU B C 1
ATOM 2935 O O . LEU B 1 183 ? 0.94 -13.781 5.07 1 95.62 183 LEU B O 1
ATOM 2939 N N . ASP B 1 184 ? 1.707 -14.461 7.113 1 96.94 184 ASP B N 1
ATOM 2940 C CA . ASP B 1 184 ? 2.613 -15.438 6.508 1 96.94 184 ASP B CA 1
ATOM 2941 C C . ASP B 1 184 ? 1.84 -16.484 5.715 1 96.94 184 ASP B C 1
ATOM 2943 O O . ASP B 1 184 ? 2.277 -16.906 4.645 1 96.94 184 ASP B O 1
ATOM 2947 N N . GLU B 1 185 ? 0.724 -16.875 6.246 1 96.19 185 GLU B N 1
ATOM 2948 C CA . GLU B 1 185 ? -0.12 -17.844 5.555 1 96.19 185 GLU B CA 1
ATOM 2949 C C . GLU B 1 185 ? -0.666 -17.266 4.25 1 96.19 185 GLU B C 1
ATOM 2951 O O . GLU B 1 185 ? -0.697 -17.953 3.229 1 96.19 185 GLU B O 1
ATOM 2956 N N . MET B 1 186 ? -1.119 -16.047 4.227 1 96.19 186 MET B N 1
ATOM 2957 C CA . MET B 1 186 ? -1.633 -15.375 3.031 1 96.19 186 MET B CA 1
ATOM 2958 C C . MET B 1 186 ? -0.558 -15.289 1.953 1 96.19 186 MET B C 1
ATOM 2960 O O . MET B 1 186 ? -0.817 -15.586 0.786 1 96.19 186 MET B O 1
ATOM 2964 N N . ILE B 1 187 ? 0.625 -14.914 2.389 1 97.81 187 ILE B N 1
ATOM 2965 C CA . ILE B 1 187 ? 1.755 -14.812 1.472 1 97.81 187 ILE B CA 1
ATOM 2966 C C . ILE B 1 187 ? 2.047 -16.172 0.857 1 97.81 187 ILE B C 1
ATOM 2968 O O . ILE B 1 187 ? 2.184 -16.297 -0.362 1 97.81 187 ILE B O 1
ATOM 2972 N N . SER B 1 188 ? 2.096 -17.203 1.675 1 96.75 188 SER B N 1
ATOM 2973 C CA . SER B 1 188 ? 2.379 -18.562 1.209 1 96.75 188 SER B CA 1
ATOM 2974 C C . SER B 1 188 ? 1.304 -19.047 0.242 1 96.75 188 SER B C 1
ATOM 2976 O O . SER B 1 188 ? 1.608 -19.719 -0.75 1 96.75 188 SER B O 1
ATOM 2978 N N . LEU B 1 189 ? 0.055 -18.734 0.525 1 94.88 189 LEU B N 1
ATOM 2979 C CA . LEU B 1 189 ? -1.041 -19.156 -0.344 1 94.88 189 LEU B CA 1
ATOM 2980 C C . LEU B 1 189 ? -0.881 -18.562 -1.74 1 94.88 189 LEU B C 1
ATOM 2982 O O . LEU B 1 189 ? -0.963 -19.281 -2.738 1 94.88 189 LEU B O 1
ATOM 2986 N N . ILE B 1 190 ? -0.629 -17.266 -1.812 1 96.62 190 ILE B N 1
ATOM 2987 C CA . ILE B 1 190 ? -0.484 -16.594 -3.094 1 96.62 190 ILE B CA 1
ATOM 2988 C C . ILE B 1 190 ? 0.699 -17.172 -3.859 1 96.62 190 ILE B C 1
ATOM 2990 O O . ILE B 1 190 ? 0.57 -17.547 -5.027 1 96.62 190 ILE B O 1
ATOM 2994 N N . LEU B 1 191 ? 1.841 -17.344 -3.199 1 96.94 191 LEU B N 1
ATOM 2995 C CA . LEU B 1 191 ? 3.07 -17.734 -3.881 1 96.94 191 LEU B CA 1
ATOM 2996 C C . LEU B 1 191 ? 3.021 -19.203 -4.281 1 96.94 191 LEU B C 1
ATOM 2998 O O . LEU B 1 191 ? 3.537 -19.578 -5.336 1 96.94 191 LEU B O 1
ATOM 3002 N N . ASN B 1 192 ? 2.406 -20.078 -3.459 1 95.38 192 ASN B N 1
ATOM 3003 C CA . ASN B 1 192 ? 2.248 -21.484 -3.822 1 95.38 192 ASN B CA 1
ATOM 3004 C C . ASN B 1 192 ? 1.365 -21.641 -5.055 1 95.38 192 ASN B C 1
ATOM 3006 O O . ASN B 1 192 ? 1.677 -22.438 -5.949 1 95.38 192 ASN B O 1
ATOM 3010 N N . HIS B 1 193 ? 0.306 -20.938 -5.098 1 94.06 193 HIS B N 1
ATOM 3011 C CA . HIS B 1 193 ? -0.582 -21.047 -6.25 1 94.06 193 HIS B CA 1
ATOM 3012 C C . HIS B 1 193 ? 0.061 -20.438 -7.496 1 94.06 193 HIS B C 1
ATOM 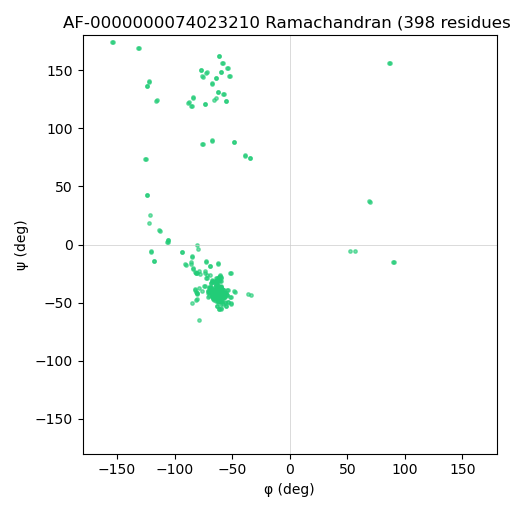3014 O O . HIS B 1 193 ? -0.137 -20.938 -8.609 1 94.06 193 HIS B O 1
ATOM 3020 N N . LEU B 1 194 ? 0.775 -19.359 -7.332 1 94.19 194 LEU B N 1
ATOM 3021 C CA . LEU B 1 194 ? 1.43 -18.703 -8.461 1 94.19 194 LEU B CA 1
ATOM 3022 C C . LEU B 1 194 ? 2.471 -19.609 -9.094 1 94.19 194 LEU B C 1
ATOM 3024 O O . LEU B 1 194 ? 2.578 -19.688 -10.32 1 94.19 194 LEU B O 1
ATOM 3028 N N . ALA B 1 195 ? 3.205 -20.312 -8.281 1 92.31 195 ALA B N 1
ATOM 3029 C CA . ALA B 1 195 ? 4.336 -21.109 -8.758 1 92.31 195 ALA B CA 1
ATOM 3030 C C . ALA B 1 195 ? 3.875 -22.484 -9.219 1 92.31 195 ALA B C 1
ATOM 3032 O O . ALA B 1 195 ? 4.641 -23.219 -9.844 1 92.31 195 ALA B O 1
ATOM 3033 N N . SER B 1 196 ? 2.635 -22.891 -8.812 1 81.56 196 SER B N 1
ATOM 3034 C CA . SER B 1 196 ? 2.174 -24.234 -9.156 1 81.56 196 SER B CA 1
ATOM 3035 C C . SER B 1 196 ? 1.952 -24.375 -10.656 1 81.56 196 SER B C 1
ATOM 3037 O O . SER B 1 196 ? 1.317 -23.516 -11.281 1 81.56 196 SER B O 1
ATOM 3039 N N . SER B 1 197 ? 3.072 -24.812 -11.508 1 60.38 197 SER B N 1
ATOM 3040 C CA . SER B 1 197 ? 3.086 -25.094 -12.945 1 60.38 197 SER B CA 1
ATOM 3041 C C . SER B 1 197 ? 2.164 -26.25 -13.289 1 60.38 197 SER B C 1
ATOM 3043 O O . SER B 1 197 ? 2.035 -27.203 -12.508 1 60.38 197 SER B O 1
ATOM 3045 N N . PRO B 1 198 ? 1.248 -26.109 -14.352 1 50.03 198 PRO B N 1
ATOM 3046 C CA . PRO B 1 198 ? 0.626 -27.344 -14.836 1 50.03 198 PRO B CA 1
ATOM 3047 C C . PRO B 1 198 ? 1.643 -28.453 -15.094 1 50.03 198 PRO B C 1
ATOM 3049 O O . PRO B 1 198 ? 2.746 -28.188 -15.57 1 50.03 198 PRO B O 1
ATOM 3052 N N . GLN B 1 199 ? 1.994 -29.281 -14.133 1 38.97 199 GLN B N 1
ATOM 3053 C CA . GLN B 1 199 ? 2.781 -30.453 -14.531 1 38.97 199 GLN B CA 1
ATOM 3054 C C . GLN B 1 199 ? 2.357 -30.953 -15.906 1 38.97 199 GLN B C 1
ATOM 3056 O O . GLN B 1 199 ? 1.189 -31.281 -16.125 1 38.97 199 GLN B O 1
ATOM 3061 N N . ILE B 1 200 ? 2.672 -30.344 -16.969 1 35.88 200 ILE B N 1
ATOM 3062 C CA . ILE B 1 200 ? 2.564 -31.125 -18.188 1 35.88 200 ILE B CA 1
ATOM 3063 C C . ILE B 1 200 ? 3.039 -32.562 -17.938 1 35.88 200 ILE B C 1
ATOM 3065 O O . ILE B 1 200 ? 4.207 -32.781 -17.594 1 35.88 200 ILE B O 1
ATOM 3069 N N . SER B 1 201 ? 2.193 -33.375 -17.266 1 29.86 201 SER B N 1
ATOM 3070 C CA . SER B 1 201 ? 2.461 -34.75 -17.656 1 29.86 201 SER B CA 1
ATOM 3071 C C . SER B 1 201 ? 2.367 -34.938 -19.156 1 29.86 201 SER B C 1
ATOM 3073 O O . SER B 1 201 ? 1.554 -34.281 -19.812 1 29.86 201 SER B O 1
#